Protein AF-K0KHN3-F1 (afdb_monomer)

Secondary structure (DSSP, 8-state):
----------------PPP-SS-TT-EEEEEETTEEEEEEHHHHHTT-S-HHHHHHTTS-TTSPEEE-S-HHHHHHHHHHHTT------SHHHHHHHHHHHHHTT-HHHHHHHHT-SEEEEE-SS-EEEEEHHHHSSTTTSS-HHHHHHHHHHHHHHHHHHHHT-SSPPP-PPPB-SS-HHHHHHHHHHHTT-----SSHHHHHHHHHHHHHHT-HHHHHHHSEEEEEE--STTTTT-EEEEEETTT--GGGEEEE----------S--------------EEEEE--TTTT-SS-BEEEEEEEEEEEEEEEEE--SSTT--EEEEEEE-HHHHHHHHHHHHHHHHHH--SEEEETTEEEEHHHHHHS-TTS-EEEEE--SS-S-TT-----------TT--S---------TT------EEEEEEEEEEEEEEETTTEEEEEEEE--GGGTSTTS--S-TTS--

Mean predicted aligned error: 14.56 Å

Foldseek 3Di:
DDDPPPPVPDPPPPDPDFDPLDPQADWAWEAEPPDIDIDGSSLCRNQPPWLVSVDCVVDDRVDYHYHPHDVVLCVQVSCVSVVHDRDDPAQQSLVRNLQVCLLGVRPVSNVCSLVPQFDFEAEPPDIDTQGPVLQPAPQSPPWPCCVPVNCVSVVQSCCCVVVVDNGRDDDDGDYDDDDPVLVVVVSCVSVVHDDDQPDPVSLVVNLVVCVNGRSRVSVLVSQWDDWAAFPDPVRGRFTETEGELVSDDLVQWDWDFPPDDDPPDDDDDDDDDDDPPVFRKTWTFGDRDRPPGPDGGWYKYKYAQVWWKWKFWFDDPDPQPKIKIKIATPPVSVVSVLVSVLVNCVVLVFQWEAELHDIDGNVRSVVDQDGGMWMDMDRPPVDPPRAPDPDTPDDGADPVRDDDDPDPDPDDPPGRPRPGDIDRMWMWTWIWIDDPSRYIYIYTDTDDVVRPPPPDDDPDPPPRD

Organism: Wickerhamomyces ciferrii (strain ATCC 14091 / BCRC 22168 / CBS 111 / JCM 3599 / NBRC 0793 / NRRL Y-1031 F-60-10) (NCBI:txid1206466)

Sequence (465 aa):
MSFLSFHDESAKHFDPTIPNVLPHGKMYKLQVGDKLFILSGASLSSDAPSYFTNYFLNNDEDKPLFLDRSPDVFNYIYQHLQGYHVEIPNCDVFTKLFSDSIYFNLPRLKELLQKDDYYHVEMINEHVKVPKKLLLTEGNYPNFFSVTFEALYRDLSELMISKNLIRPPPQAAPRLNRDGGLLKDLIKLLQGIDIPFQCQDHKRLLIKEAKYYRFNTIVEKLGYEHIFQSLDEKDKGKEYIVVDLNDINPRNFVKKVEENLRIDEDEDDEEKSHKRQKTESNIYEYQRKYGIDPYSRAIIIKIDELNGVEFFTNKPESDDGYTIYGATFQNQVRIKLLKFLKTLFQHSKLSKININGREFDFDQVFSFTIMNKIIFSKIDNGDDDFFKSKEVDLRLYDENNQVQPIKFTEGNNKDIKSIDYLLKTSYWKLIIKEENHDTLDIDFELVKAKAVESNNAEVYNAFLR

InterPro domains:
  IPR011333 SKP1/BTB/POZ domain superfamily [G3DSA:3.30.710.10] (25-121)
  IPR011333 SKP1/BTB/POZ domain superfamily [SSF54695] (29-121)

Radius of gyration: 33.73 Å; Cα contacts (8 Å, |Δi|>4): 685; chains: 1; bounding box: 95×45×101 Å

Structure (mmCIF, N/CA/C/O backbone):
data_AF-K0KHN3-F1
#
_entry.id   AF-K0KHN3-F1
#
loop_
_atom_site.group_PDB
_atom_site.id
_atom_site.type_symbol
_atom_site.label_atom_id
_atom_site.label_alt_id
_atom_site.label_comp_id
_atom_site.label_asym_id
_atom_site.label_entity_id
_atom_site.label_seq_id
_atom_site.pdbx_PDB_ins_code
_atom_site.Cartn_x
_atom_site.Cartn_y
_atom_site.Cartn_z
_atom_site.occupancy
_atom_site.B_iso_or_equiv
_atom_site.auth_seq_id
_atom_site.auth_comp_id
_atom_site.auth_asym_id
_atom_site.auth_atom_id
_atom_site.pdbx_PDB_model_num
ATOM 1 N N . MET A 1 1 ? 17.319 13.885 3.785 1.00 36.22 1 MET A N 1
ATOM 2 C CA . MET A 1 1 ? 16.536 13.923 5.041 1.00 36.22 1 MET A CA 1
ATOM 3 C C . MET A 1 1 ? 16.876 12.660 5.805 1.00 36.22 1 MET A C 1
ATOM 5 O O . MET A 1 1 ? 17.042 11.642 5.145 1.00 36.22 1 MET A O 1
ATOM 9 N N . SER A 1 2 ? 17.077 12.740 7.123 1.00 26.45 2 SER A N 1
ATOM 10 C CA . SER A 1 2 ? 17.510 11.583 7.919 1.00 26.45 2 SER A CA 1
ATOM 11 C C . SER A 1 2 ? 16.554 10.410 7.736 1.00 26.45 2 SER A C 1
ATOM 13 O O . SER A 1 2 ? 15.339 10.611 7.751 1.00 26.45 2 SER A O 1
ATOM 15 N N . PHE A 1 3 ? 17.099 9.196 7.635 1.00 32.72 3 PHE A N 1
ATOM 16 C CA . PHE A 1 3 ? 16.321 8.009 7.964 1.00 32.72 3 PHE A CA 1
ATOM 17 C C . PHE A 1 3 ? 15.753 8.220 9.369 1.00 32.72 3 PHE A C 1
ATOM 19 O O . PHE A 1 3 ? 16.493 8.561 10.297 1.00 32.72 3 PHE A O 1
ATOM 26 N N . LEU A 1 4 ? 14.438 8.059 9.512 1.00 34.62 4 LEU A N 1
ATOM 27 C CA . LEU A 1 4 ? 13.840 7.874 10.822 1.00 34.62 4 LEU A CA 1
ATOM 28 C C . LEU A 1 4 ? 14.353 6.530 11.321 1.00 34.62 4 LEU A C 1
ATOM 30 O O . LEU A 1 4 ? 13.892 5.479 10.877 1.00 34.62 4 LEU A O 1
ATOM 34 N N . SER A 1 5 ? 15.335 6.565 12.222 1.00 30.50 5 SER A N 1
ATOM 35 C CA . SER A 1 5 ? 15.578 5.417 13.075 1.00 30.50 5 SER A CA 1
ATOM 36 C C . SER A 1 5 ? 14.272 5.160 13.815 1.00 30.50 5 SER A C 1
ATOM 38 O O . SER A 1 5 ? 13.885 5.971 14.660 1.00 30.50 5 SER A O 1
ATOM 40 N N . PHE A 1 6 ? 13.610 4.047 13.513 1.00 37.16 6 PHE A N 1
ATOM 41 C CA . PHE A 1 6 ? 12.658 3.451 14.438 1.00 37.16 6 PHE A CA 1
ATOM 42 C C . PHE A 1 6 ? 13.464 2.933 15.633 1.00 37.16 6 PHE A C 1
ATOM 44 O O . PHE A 1 6 ? 13.744 1.744 15.757 1.00 37.16 6 PHE A O 1
ATOM 51 N N . HIS A 1 7 ? 13.892 3.867 16.486 1.00 32.22 7 HIS A N 1
ATOM 52 C CA . HIS A 1 7 ? 14.120 3.555 17.882 1.00 32.22 7 HIS A CA 1
ATOM 53 C C . HIS A 1 7 ? 12.790 3.028 18.421 1.00 32.22 7 HIS A C 1
ATOM 55 O O . HIS A 1 7 ? 11.733 3.607 18.163 1.00 32.22 7 HIS A O 1
ATOM 61 N N . ASP A 1 8 ? 12.860 1.904 19.125 1.00 40.31 8 ASP A N 1
ATOM 62 C CA . ASP A 1 8 ? 11.742 1.294 19.834 1.00 40.31 8 ASP A CA 1
ATOM 63 C C . ASP A 1 8 ? 11.369 2.187 21.031 1.00 40.31 8 ASP A C 1
ATOM 65 O O . ASP A 1 8 ? 11.723 1.922 22.181 1.00 40.31 8 ASP A O 1
ATOM 69 N N . GLU A 1 9 ? 10.722 3.323 20.747 1.00 35.66 9 GLU A N 1
ATOM 70 C CA . GLU A 1 9 ? 10.207 4.251 21.754 1.00 35.66 9 GLU A CA 1
ATOM 71 C C . GLU A 1 9 ? 8.963 3.656 22.416 1.00 35.66 9 GLU A C 1
ATOM 73 O O . GLU A 1 9 ? 7.820 4.063 22.203 1.00 35.66 9 GLU A O 1
ATOM 78 N N . SER A 1 10 ? 9.224 2.682 23.282 1.00 39.25 10 SER A N 1
ATOM 79 C CA . SER A 1 10 ? 8.260 1.974 24.110 1.00 39.25 10 SER A CA 1
ATOM 80 C C . SER A 1 10 ? 7.167 1.237 23.328 1.00 39.25 10 SER A C 1
ATOM 82 O O . SER A 1 10 ? 6.032 1.701 23.166 1.00 39.25 10 SER A O 1
ATOM 84 N N . ALA A 1 11 ? 7.421 -0.046 23.082 1.00 42.97 11 ALA A N 1
ATOM 85 C CA . ALA A 1 11 ? 6.424 -1.048 23.436 1.00 42.97 11 ALA A CA 1
ATOM 86 C C . ALA A 1 11 ? 5.983 -0.824 24.901 1.00 42.97 11 ALA A C 1
ATOM 88 O O . ALA A 1 11 ? 6.565 -1.376 25.836 1.00 42.97 11 ALA A O 1
ATOM 89 N N . LYS A 1 12 ? 4.969 0.031 25.118 1.00 48.91 12 LYS A N 1
ATOM 90 C CA . LYS A 1 12 ? 4.278 0.151 26.407 1.00 48.91 12 LYS A CA 1
ATOM 91 C C . LYS A 1 12 ? 3.847 -1.256 26.799 1.00 48.91 12 LYS A C 1
ATOM 93 O O . LYS A 1 12 ? 2.961 -1.818 26.153 1.00 48.91 12 LYS A O 1
ATOM 98 N N . HIS A 1 13 ? 4.485 -1.826 27.821 1.00 56.09 13 HIS A N 1
ATOM 99 C CA . HIS A 1 13 ? 4.066 -3.114 28.350 1.00 56.09 13 HIS A CA 1
ATOM 100 C C . HIS A 1 13 ? 2.572 -3.037 28.662 1.00 56.09 13 HIS A C 1
ATOM 102 O O . HIS A 1 13 ? 2.120 -2.091 29.309 1.00 56.09 13 HIS A O 1
ATOM 108 N N . PHE A 1 14 ? 1.813 -4.009 28.154 1.00 65.12 14 PHE A N 1
ATOM 109 C CA . PHE A 1 14 ? 0.394 -4.131 28.453 1.00 65.12 14 PHE A CA 1
ATOM 110 C C . PHE A 1 14 ? 0.238 -4.215 29.969 1.00 65.12 14 PHE A C 1
ATOM 112 O O . PHE A 1 14 ? 0.671 -5.194 30.575 1.00 65.12 14 PHE A O 1
ATOM 119 N N . ASP A 1 15 ? -0.353 -3.185 30.569 1.00 71.56 15 ASP A N 1
ATOM 120 C CA . ASP A 1 15 ? -0.718 -3.207 31.976 1.00 71.56 15 ASP A CA 1
ATOM 121 C C . ASP A 1 15 ? -1.997 -4.054 32.118 1.00 71.56 15 ASP A C 1
ATOM 123 O O . ASP A 1 15 ? -3.042 -3.694 31.552 1.00 71.56 15 ASP A O 1
ATOM 127 N N . PRO A 1 16 ? -1.936 -5.213 32.802 1.00 76.00 16 PRO A N 1
ATOM 128 C CA . PRO A 1 16 ? -3.100 -6.059 33.011 1.00 76.00 16 PRO A CA 1
ATOM 129 C C . PRO A 1 16 ? -3.999 -5.542 34.141 1.00 76.00 16 PRO A C 1
ATOM 131 O O . PRO A 1 16 ? -5.068 -6.113 34.362 1.00 76.00 16 PRO A O 1
ATOM 134 N N . THR A 1 17 ? -3.587 -4.514 34.891 1.00 85.81 17 THR A N 1
ATOM 135 C CA . THR A 1 17 ? -4.383 -4.002 36.006 1.00 85.81 17 THR A CA 1
ATOM 136 C C . THR A 1 17 ? -5.632 -3.287 35.494 1.00 85.81 17 THR A C 1
ATOM 138 O O . THR A 1 17 ? -5.602 -2.482 34.564 1.00 85.81 17 THR A O 1
ATOM 141 N N . ILE A 1 18 ? -6.776 -3.619 36.096 1.00 89.25 18 ILE A N 1
ATOM 142 C CA . ILE A 1 18 ? -8.055 -2.975 35.799 1.00 89.25 18 ILE A CA 1
ATOM 143 C C . ILE A 1 18 ? -8.214 -1.798 36.770 1.00 89.25 18 ILE A C 1
ATOM 145 O O . ILE A 1 18 ? -8.233 -2.032 37.984 1.00 89.25 18 ILE A O 1
ATOM 149 N N . PRO A 1 19 ? -8.371 -0.552 36.281 1.00 90.56 19 PRO A N 1
ATOM 150 C CA . PRO A 1 19 ? -8.675 0.600 37.122 1.00 90.56 19 PRO A CA 1
ATOM 151 C C . PRO A 1 19 ? -9.854 0.338 38.071 1.00 90.56 19 PRO A C 1
ATOM 153 O O . PRO A 1 19 ? -10.872 -0.232 37.680 1.00 90.56 19 PRO A O 1
ATOM 156 N N . ASN A 1 20 ? -9.753 0.768 39.328 1.00 91.38 20 ASN A N 1
ATOM 157 C CA . ASN A 1 20 ? -10.852 0.655 40.292 1.00 91.38 20 ASN A CA 1
ATOM 158 C C . ASN A 1 20 ? -11.759 1.895 40.215 1.00 91.38 20 ASN A C 1
ATOM 160 O O . ASN A 1 20 ? -11.767 2.721 41.125 1.00 91.38 20 ASN A O 1
ATOM 164 N N . VAL A 1 21 ? -12.444 2.062 39.077 1.00 94.75 21 VAL A N 1
ATOM 165 C CA . VAL A 1 21 ? -13.306 3.228 38.793 1.00 94.75 21 VAL A CA 1
ATOM 166 C C . VAL A 1 21 ? -14.761 2.942 39.160 1.00 94.75 21 VAL A C 1
ATOM 168 O O . VAL A 1 21 ? -15.388 3.751 39.834 1.00 94.75 21 VAL A O 1
ATOM 171 N N . LEU A 1 22 ? -15.282 1.779 38.762 1.00 95.75 22 LEU A N 1
ATOM 172 C CA . LEU A 1 22 ? -16.566 1.245 39.223 1.00 95.75 22 LEU A CA 1
ATOM 173 C C . LEU A 1 22 ? -16.332 -0.019 40.069 1.00 95.75 22 LEU A C 1
ATOM 175 O O . LEU A 1 22 ? -15.457 -0.813 39.710 1.00 95.75 22 LEU A O 1
ATOM 179 N N . PRO A 1 23 ? -17.120 -0.266 41.137 1.00 95.81 23 PRO A N 1
ATOM 180 C CA . PRO A 1 23 ? -17.059 -1.489 41.939 1.00 95.81 23 PRO A CA 1
ATOM 181 C C . PRO A 1 23 ? -16.999 -2.769 41.092 1.00 95.81 23 PRO A C 1
ATOM 183 O O . PRO A 1 23 ? -17.981 -3.169 40.466 1.00 95.81 23 PRO A O 1
ATOM 186 N N . HIS A 1 24 ? -15.838 -3.434 41.089 1.00 95.44 24 HIS A N 1
ATOM 187 C CA . HIS A 1 24 ? -15.504 -4.484 40.115 1.00 95.44 24 HIS A CA 1
ATOM 188 C C . HIS A 1 24 ? -16.539 -5.611 39.996 1.00 95.44 24 HIS A C 1
ATOM 190 O O . HIS A 1 24 ? -16.822 -6.056 38.885 1.00 95.44 24 HIS A O 1
ATOM 196 N N . GLY A 1 25 ? -17.121 -6.043 41.119 1.00 94.00 25 GLY A N 1
ATOM 197 C CA . GLY A 1 25 ? -18.124 -7.112 41.173 1.00 94.00 25 GLY A CA 1
ATOM 198 C C . GLY A 1 25 ? -19.582 -6.679 40.963 1.00 94.00 25 GLY A C 1
ATOM 199 O O . GLY A 1 25 ? -20.452 -7.548 40.918 1.00 94.00 25 GLY A O 1
ATOM 200 N N . LYS A 1 26 ? -19.887 -5.377 40.853 1.00 95.69 26 LYS A N 1
ATOM 201 C CA . LYS A 1 26 ? -21.257 -4.911 40.574 1.00 95.69 26 LYS A CA 1
ATOM 202 C C . LYS A 1 26 ? -21.581 -5.099 39.090 1.00 95.69 26 LYS A C 1
ATOM 204 O O . LYS A 1 26 ? -20.720 -4.891 38.241 1.00 95.69 26 LYS A O 1
ATOM 209 N N . MET A 1 27 ? -22.819 -5.485 38.783 1.00 97.25 27 MET A N 1
ATOM 210 C CA . MET A 1 27 ? -23.304 -5.647 37.410 1.00 97.25 27 MET A CA 1
ATOM 211 C C . MET A 1 27 ? -24.126 -4.429 36.980 1.00 97.25 27 MET A C 1
ATOM 213 O O . MET A 1 27 ? -25.056 -4.026 37.677 1.00 97.25 27 MET A O 1
ATOM 217 N N . TYR A 1 28 ? -23.808 -3.895 35.806 1.00 98.00 28 TYR A N 1
ATOM 218 C CA . TYR A 1 28 ? -24.391 -2.700 35.203 1.00 98.00 28 TYR A CA 1
ATOM 219 C C . TYR A 1 28 ? -25.144 -3.066 33.921 1.00 98.00 28 TYR A C 1
ATOM 221 O O . TYR A 1 28 ? -24.749 -3.983 33.198 1.00 98.00 28 TYR A O 1
ATOM 229 N N . LYS A 1 29 ? -26.235 -2.351 33.633 1.00 98.19 29 LYS A N 1
ATOM 230 C CA . LYS A 1 29 ? -27.153 -2.638 32.518 1.00 98.19 29 LYS A CA 1
ATOM 231 C C . LYS A 1 29 ? -27.028 -1.579 31.424 1.00 98.19 29 LYS A C 1
ATOM 233 O O . LYS A 1 29 ? -27.154 -0.389 31.707 1.00 98.19 29 LYS A O 1
ATOM 238 N N . LEU A 1 30 ? -26.842 -2.006 30.179 1.00 98.31 30 LEU A N 1
ATOM 239 C CA . LEU A 1 30 ? -26.745 -1.136 29.007 1.00 98.31 30 LEU A CA 1
ATOM 240 C C . LEU A 1 30 ? -27.750 -1.609 27.949 1.00 98.31 30 LEU A C 1
ATOM 242 O O . LEU A 1 30 ? -27.575 -2.668 27.353 1.00 98.31 30 LEU A O 1
ATOM 246 N N . GLN A 1 31 ? -28.816 -0.844 27.728 1.00 98.19 31 GLN A N 1
ATOM 247 C CA . GLN A 1 31 ? -29.796 -1.097 26.674 1.00 98.19 31 GLN A CA 1
ATOM 248 C C . GLN A 1 31 ? -29.309 -0.427 25.385 1.00 98.19 31 GLN A C 1
ATOM 250 O O . GLN A 1 31 ? -29.365 0.796 25.270 1.00 98.19 31 GLN A O 1
ATOM 255 N N . VAL A 1 32 ? -28.831 -1.213 24.422 1.00 98.19 32 VAL A N 1
ATOM 256 C CA . VAL A 1 32 ? -28.280 -0.721 23.152 1.00 98.19 32 VAL A CA 1
ATOM 257 C C . VAL A 1 32 ? -29.222 -1.104 22.021 1.00 98.19 32 VAL A C 1
ATOM 259 O O . VAL A 1 32 ? -29.350 -2.281 21.684 1.00 98.19 32 VAL A O 1
ATOM 262 N N . GLY A 1 33 ? -29.916 -0.116 21.456 1.00 96.50 33 GLY A N 1
ATOM 263 C CA . GLY A 1 33 ? -31.021 -0.369 20.535 1.00 96.50 33 GLY A CA 1
ATOM 264 C C . GLY A 1 33 ? -32.065 -1.294 21.175 1.00 96.50 33 GLY A C 1
ATOM 265 O O . GLY A 1 33 ? -32.615 -0.992 22.236 1.00 96.50 33 GLY A O 1
ATOM 266 N N . ASP A 1 34 ? -32.308 -2.444 20.551 1.00 96.31 34 ASP A N 1
ATOM 267 C CA . ASP A 1 34 ? -33.232 -3.484 21.011 1.00 96.31 34 ASP A CA 1
ATOM 268 C C . ASP A 1 34 ? -32.616 -4.502 21.995 1.00 96.31 34 ASP A C 1
ATOM 270 O O . ASP A 1 34 ? -33.368 -5.223 22.654 1.00 96.31 34 ASP A O 1
ATOM 274 N N . LYS A 1 35 ? -31.285 -4.549 22.180 1.00 98.44 35 LYS A N 1
ATOM 275 C CA . LYS A 1 35 ? -30.615 -5.574 23.012 1.00 98.44 35 LYS A CA 1
ATOM 276 C C . LYS A 1 35 ? -30.115 -5.029 24.354 1.00 98.44 35 LYS A C 1
ATOM 278 O O . LYS A 1 35 ? -29.485 -3.975 24.426 1.00 98.44 35 LYS A O 1
ATOM 283 N N . LEU A 1 36 ? -30.341 -5.798 25.421 1.00 98.19 36 LEU A N 1
ATOM 284 C CA . LEU A 1 36 ? -29.812 -5.523 26.757 1.00 98.19 36 LEU A CA 1
ATOM 285 C C . LEU A 1 36 ? -28.471 -6.240 26.964 1.00 98.19 36 LEU A C 1
ATOM 287 O O . LEU A 1 36 ? -28.410 -7.468 26.947 1.00 98.19 36 LEU A O 1
ATOM 291 N N . PHE A 1 37 ? -27.420 -5.472 27.229 1.00 98.44 37 PHE A N 1
ATOM 292 C CA . PHE A 1 37 ? -26.102 -5.958 27.627 1.00 98.44 37 PHE A CA 1
ATOM 293 C C . PHE A 1 37 ? -25.915 -5.778 29.137 1.00 98.44 37 PHE A C 1
ATOM 295 O O . PHE A 1 37 ? -26.377 -4.792 29.719 1.00 98.44 37 PHE A O 1
ATOM 302 N N . ILE A 1 38 ? -25.229 -6.723 29.783 1.00 97.94 38 ILE A N 1
ATOM 303 C CA . ILE A 1 38 ? -24.927 -6.664 31.218 1.00 97.94 38 ILE A CA 1
ATOM 304 C C . ILE A 1 38 ? -23.424 -6.886 31.407 1.00 97.94 38 ILE A C 1
ATOM 306 O O . ILE A 1 38 ? -22.900 -7.925 31.017 1.00 97.94 38 ILE A O 1
ATOM 310 N N . LEU A 1 39 ? -22.732 -5.907 31.989 1.00 97.50 39 LEU A N 1
ATOM 311 C CA . LEU A 1 39 ? -21.279 -5.918 32.201 1.00 97.50 39 LEU A CA 1
ATOM 312 C C . LEU A 1 39 ? -20.945 -5.718 33.678 1.00 97.50 39 LEU A C 1
ATOM 314 O O . LEU A 1 39 ? -21.692 -5.065 34.403 1.00 97.50 39 LEU A O 1
ATOM 318 N N . SER A 1 40 ? -19.818 -6.264 34.127 1.00 97.62 40 SER A N 1
ATOM 319 C CA . SER A 1 40 ? -19.307 -5.987 35.470 1.00 97.62 40 SER A CA 1
ATOM 320 C C . SER A 1 40 ? -18.645 -4.606 35.536 1.00 97.62 40 SER A C 1
ATOM 322 O O . SER A 1 40 ? -18.189 -4.069 34.519 1.00 97.62 40 SER A O 1
ATOM 324 N N . GLY A 1 41 ? -18.527 -4.042 36.738 1.00 97.38 41 GLY A N 1
ATOM 325 C CA . GLY A 1 41 ? -17.756 -2.822 36.975 1.00 97.38 41 GLY A CA 1
ATOM 326 C C . GLY A 1 41 ? -16.290 -2.978 36.567 1.00 97.38 41 GLY A C 1
ATOM 327 O O . GLY A 1 41 ? -15.694 -2.019 36.085 1.00 97.38 41 GLY A O 1
ATOM 328 N N . ALA A 1 42 ? -15.729 -4.191 36.661 1.00 97.12 42 ALA A N 1
ATOM 329 C CA . ALA A 1 42 ? -14.391 -4.499 36.159 1.00 97.12 42 ALA A CA 1
ATOM 330 C C . ALA A 1 42 ? -14.317 -4.373 34.631 1.00 97.12 42 ALA A C 1
ATOM 332 O O . ALA A 1 42 ? -13.426 -3.701 34.116 1.00 97.12 42 ALA A O 1
ATOM 333 N N . SER A 1 43 ? -15.282 -4.943 33.902 1.00 97.31 43 SER A N 1
ATOM 334 C CA . SER A 1 43 ? -15.330 -4.829 32.443 1.00 97.31 43 SER A CA 1
ATOM 335 C C . SER A 1 43 ? -15.498 -3.381 31.983 1.00 97.31 43 SER A C 1
ATOM 337 O O . SER A 1 43 ? -14.744 -2.921 31.128 1.00 97.31 43 SER A O 1
ATOM 339 N N . LEU A 1 44 ? -16.413 -2.620 32.594 1.00 97.12 44 LEU A N 1
ATOM 340 C CA . LEU A 1 44 ? -16.597 -1.198 32.274 1.00 97.12 44 LEU A CA 1
ATOM 341 C C . LEU A 1 44 ? -15.381 -0.335 32.647 1.00 97.12 44 LEU A C 1
ATOM 343 O O . LEU A 1 44 ? -15.089 0.634 31.947 1.00 97.12 44 LEU A O 1
ATOM 347 N N . SER A 1 45 ? -14.664 -0.690 33.718 1.00 97.00 45 SER A N 1
ATOM 348 C CA . SER A 1 45 ? -13.446 0.018 34.131 1.00 97.00 45 SER A CA 1
ATOM 349 C C . SER A 1 45 ? -12.201 -0.372 33.327 1.00 97.00 45 SER A C 1
ATOM 351 O O . SER A 1 45 ? -11.203 0.341 33.390 1.00 97.00 45 SER A O 1
ATOM 353 N N . SER A 1 46 ? -12.234 -1.477 32.570 1.00 95.56 46 SER A N 1
ATOM 354 C CA . SER A 1 46 ? -11.072 -1.982 31.820 1.00 95.56 46 SER A CA 1
ATOM 355 C C . SER A 1 46 ? -10.551 -1.005 30.762 1.00 95.56 46 SER A C 1
ATOM 357 O O . SER A 1 46 ? -9.345 -0.959 30.518 1.00 95.56 46 SER A O 1
ATOM 359 N N . ASP A 1 47 ? -11.436 -0.191 30.184 1.00 95.94 47 ASP A N 1
ATOM 360 C CA . ASP A 1 47 ? -11.120 0.861 29.213 1.00 95.94 47 ASP A CA 1
ATOM 361 C C . ASP A 1 47 ? -11.580 2.243 29.716 1.00 95.94 47 ASP A C 1
ATOM 363 O O . ASP A 1 47 ? -12.216 3.024 29.009 1.00 95.94 47 ASP A O 1
ATOM 367 N N . ALA A 1 48 ? -11.328 2.511 31.001 1.00 94.50 48 ALA A N 1
ATOM 368 C CA . ALA A 1 48 ? -11.627 3.783 31.649 1.00 94.50 48 ALA A CA 1
ATOM 369 C C . ALA A 1 48 ? -10.499 4.824 31.456 1.00 94.50 48 ALA A C 1
ATOM 371 O O . ALA A 1 48 ? -9.330 4.447 31.349 1.00 94.50 48 ALA A O 1
ATOM 372 N N . PRO A 1 49 ? -10.809 6.136 31.504 1.00 95.00 49 PRO A N 1
ATOM 373 C CA . PRO A 1 49 ? -12.142 6.722 31.664 1.00 95.00 49 PRO A CA 1
ATOM 374 C C . PRO A 1 49 ? -12.964 6.641 30.372 1.00 95.00 49 PRO A C 1
ATOM 376 O O . PRO A 1 49 ? -12.490 7.040 29.313 1.00 95.00 49 PRO A O 1
ATOM 379 N N . SER A 1 50 ? -14.216 6.194 30.472 1.00 96.19 50 SER A N 1
ATOM 380 C CA . SER A 1 50 ? -15.141 6.060 29.342 1.00 96.19 50 SER A CA 1
ATOM 381 C C . SER A 1 50 ? -16.472 6.761 29.593 1.00 96.19 50 SER A C 1
ATOM 383 O O . SER A 1 50 ? -16.801 7.152 30.717 1.00 96.19 50 SER A O 1
ATOM 385 N N . TYR A 1 51 ? -17.282 6.887 28.541 1.00 95.62 51 TYR A N 1
ATOM 386 C CA . TYR A 1 51 ? -18.671 7.334 28.639 1.00 95.62 51 TYR A CA 1
ATOM 387 C C . TYR A 1 51 ? -19.457 6.505 29.669 1.00 95.62 51 TYR A C 1
ATOM 389 O O . TYR A 1 51 ? -20.227 7.063 30.447 1.00 95.62 51 TYR A O 1
ATOM 397 N N . PHE A 1 52 ? -19.219 5.189 29.734 1.00 97.06 52 PHE A N 1
ATOM 398 C CA . PHE A 1 52 ? -19.908 4.295 30.668 1.00 97.06 52 PHE A CA 1
ATOM 399 C C . PHE A 1 52 ? -19.510 4.559 32.121 1.00 97.06 52 PHE A C 1
ATOM 401 O O . PHE A 1 52 ? -20.389 4.706 32.969 1.00 97.06 52 PHE A O 1
ATOM 408 N N . THR A 1 53 ? -18.208 4.669 32.419 1.00 96.50 53 THR A N 1
ATOM 409 C CA . THR A 1 53 ? -17.763 4.973 33.789 1.00 96.50 53 THR A CA 1
ATOM 410 C C . THR A 1 53 ? -18.235 6.352 34.225 1.00 96.50 53 THR A C 1
ATOM 412 O O . THR A 1 53 ? -18.737 6.504 35.334 1.00 96.50 53 THR A O 1
ATOM 415 N N . ASN A 1 54 ? -18.160 7.344 33.334 1.00 95.69 54 ASN A N 1
ATOM 416 C CA . ASN A 1 54 ? -18.621 8.699 33.621 1.00 95.69 54 ASN A CA 1
ATOM 417 C C . ASN A 1 54 ? -20.141 8.760 33.827 1.00 95.69 54 ASN A C 1
ATOM 419 O O . ASN A 1 54 ? -20.604 9.535 34.661 1.00 95.69 54 ASN A O 1
ATOM 423 N N . TYR A 1 55 ? -20.922 7.945 33.112 1.00 96.56 55 TYR A N 1
ATOM 424 C CA . TYR A 1 55 ? -22.363 7.851 33.331 1.00 96.56 55 TYR A CA 1
ATOM 425 C C . TYR A 1 55 ? -22.678 7.256 34.707 1.00 96.56 55 TYR A C 1
ATOM 427 O O . TYR A 1 55 ? -23.345 7.912 35.508 1.00 96.56 55 TYR A O 1
ATOM 435 N N . PHE A 1 56 ? -22.175 6.055 35.010 1.00 96.69 56 PHE A N 1
ATOM 436 C CA . PHE A 1 56 ? -22.541 5.342 36.238 1.00 96.69 56 PHE A CA 1
ATOM 437 C C . PHE A 1 56 ? -21.986 5.984 37.518 1.00 96.69 56 PHE A C 1
ATOM 439 O O . PHE A 1 56 ? -22.664 5.947 38.536 1.00 96.69 56 PHE A O 1
ATOM 446 N N . LEU A 1 57 ? -20.846 6.683 37.464 1.00 94.94 57 LEU A N 1
ATOM 447 C CA . LEU A 1 57 ? -20.351 7.487 38.595 1.00 94.94 57 LEU A CA 1
ATOM 448 C C . LEU A 1 57 ? -21.272 8.659 38.985 1.00 94.94 57 LEU A C 1
ATOM 450 O O . LEU A 1 57 ? -21.182 9.153 40.106 1.00 94.94 57 LEU A O 1
ATOM 454 N N . ASN A 1 58 ? -22.118 9.136 38.066 1.00 94.56 58 ASN A N 1
ATOM 455 C CA . ASN A 1 58 ? -22.934 10.344 38.242 1.00 94.56 58 ASN A CA 1
ATOM 456 C C . ASN A 1 58 ? -24.451 10.075 38.229 1.00 94.56 58 ASN A C 1
ATOM 458 O O . ASN A 1 58 ? -25.238 11.018 38.311 1.00 94.56 58 ASN A O 1
ATOM 462 N N . ASN A 1 59 ? -24.879 8.817 38.087 1.00 93.06 59 ASN A N 1
ATOM 463 C CA . ASN A 1 59 ? -26.284 8.437 37.928 1.00 93.06 59 ASN A CA 1
ATOM 464 C C . ASN A 1 59 ? -26.642 7.236 38.812 1.00 93.06 59 ASN A C 1
ATOM 466 O O . ASN A 1 59 ? -25.787 6.582 39.397 1.00 93.06 59 ASN A O 1
ATOM 470 N N . ASP A 1 60 ? -27.938 6.943 38.892 1.00 89.19 60 ASP A N 1
ATOM 471 C CA . ASP A 1 60 ? -28.464 5.749 39.551 1.00 89.19 60 ASP A CA 1
ATOM 472 C C . ASP A 1 60 ? -27.996 4.477 38.821 1.00 89.19 60 ASP A C 1
ATOM 474 O O . ASP A 1 60 ? -28.508 4.128 37.756 1.00 89.19 60 ASP A O 1
ATOM 478 N N . GLU A 1 61 ? -27.005 3.805 39.406 1.00 84.12 61 GLU A N 1
ATOM 479 C CA . GLU A 1 61 ? -26.342 2.617 38.862 1.00 84.12 61 GLU A CA 1
ATOM 480 C C . GLU A 1 61 ? -27.268 1.414 38.622 1.00 84.12 61 GLU A C 1
ATOM 482 O O . GLU A 1 61 ? -26.914 0.512 37.859 1.00 84.12 61 GLU A O 1
ATOM 487 N N . ASP A 1 62 ? -28.436 1.366 39.270 1.00 88.06 62 ASP A N 1
ATOM 488 C CA . ASP A 1 62 ? -29.355 0.229 39.163 1.00 88.06 62 ASP A CA 1
ATOM 489 C C . ASP A 1 62 ? -30.300 0.366 37.949 1.00 88.06 62 ASP A C 1
ATOM 491 O O . ASP A 1 62 ? -30.925 -0.620 37.512 1.00 88.06 62 ASP A O 1
ATOM 495 N N . LYS A 1 63 ? -30.368 1.573 37.363 1.00 93.06 63 LYS A N 1
ATOM 496 C CA . LYS A 1 63 ? -31.100 1.877 36.127 1.00 93.06 63 LYS A CA 1
ATOM 497 C C . LYS A 1 63 ? -30.263 1.554 34.879 1.00 93.06 63 LYS A C 1
ATOM 499 O O . LYS A 1 63 ? -29.059 1.799 34.854 1.00 93.06 63 LYS A O 1
ATOM 504 N N . PRO A 1 64 ? -30.887 1.027 33.808 1.00 95.25 64 PRO A N 1
ATOM 505 C CA . PRO A 1 64 ? -30.189 0.786 32.553 1.00 95.25 64 PRO A CA 1
ATOM 506 C C . PRO A 1 64 ? -29.811 2.095 31.849 1.00 95.25 64 PRO A C 1
ATOM 508 O O . PRO A 1 64 ? -30.640 2.993 31.692 1.00 95.25 64 PRO A O 1
ATOM 511 N N . LEU A 1 65 ? -28.575 2.160 31.356 1.00 96.75 65 LEU A N 1
ATOM 512 C CA . LEU A 1 65 ? -28.123 3.182 30.415 1.00 96.75 65 LEU A CA 1
ATOM 513 C C . LEU A 1 65 ? -28.690 2.873 29.020 1.00 96.75 65 LEU A C 1
ATOM 515 O O . LEU A 1 65 ? -28.390 1.822 28.460 1.00 96.75 65 LEU A O 1
ATOM 519 N N . PHE A 1 66 ? -29.490 3.779 28.455 1.00 96.75 66 PHE A N 1
ATOM 520 C CA . PHE A 1 66 ? -30.063 3.639 27.110 1.00 96.75 66 PHE A CA 1
ATOM 521 C C . PHE A 1 66 ? -29.169 4.278 26.041 1.00 96.75 66 PHE A C 1
ATOM 523 O O . PHE A 1 66 ? -28.762 5.431 26.180 1.00 96.75 66 PHE A O 1
ATOM 530 N N . LEU A 1 67 ? -28.895 3.541 24.962 1.00 95.88 67 LEU A N 1
ATOM 531 C CA . LEU A 1 67 ? -27.970 3.914 23.891 1.00 95.88 67 LEU A CA 1
ATOM 532 C C . LEU A 1 67 ? -28.602 3.676 22.510 1.00 95.88 67 LEU A C 1
ATOM 534 O O . LEU A 1 67 ? -28.842 2.540 22.103 1.00 95.88 67 LEU A O 1
ATOM 538 N N . ASP A 1 68 ? -28.812 4.758 21.759 1.00 94.38 68 ASP A N 1
ATOM 539 C CA . ASP A 1 68 ? -29.298 4.757 20.367 1.00 94.38 68 ASP A CA 1
ATOM 540 C C . ASP A 1 68 ? -28.157 4.418 19.380 1.00 94.38 68 ASP A C 1
ATOM 542 O O . ASP A 1 68 ? -27.721 5.249 18.578 1.00 94.38 68 ASP A O 1
ATOM 546 N N . ARG A 1 69 ? -27.592 3.207 19.503 1.00 94.19 69 ARG A N 1
ATOM 547 C CA . ARG A 1 69 ? -26.509 2.663 18.655 1.00 94.19 69 ARG A CA 1
ATOM 548 C C . ARG A 1 69 ? -26.846 1.243 18.180 1.00 94.19 69 ARG A C 1
ATOM 550 O O . ARG A 1 69 ? -27.760 0.604 18.691 1.00 94.19 69 ARG A O 1
ATOM 557 N N . SER A 1 70 ? -26.089 0.740 17.202 1.00 95.25 70 SER A N 1
ATOM 558 C CA . SER A 1 70 ? -26.247 -0.633 16.705 1.00 95.25 70 SER A CA 1
ATOM 559 C C . SER A 1 70 ? -25.760 -1.646 17.751 1.00 95.25 70 SER A C 1
ATOM 561 O O . SER A 1 70 ? -24.582 -1.602 18.116 1.00 95.25 70 SER A O 1
ATOM 563 N N . PRO A 1 71 ? -26.602 -2.596 18.196 1.00 98.00 71 PRO A N 1
ATOM 564 C CA . PRO A 1 71 ? -26.176 -3.627 19.140 1.00 98.00 71 PRO A CA 1
ATOM 565 C C . PRO A 1 71 ? -25.164 -4.604 18.529 1.00 98.00 71 PRO A C 1
ATOM 567 O O . PRO A 1 71 ? -24.351 -5.174 19.248 1.00 98.00 71 PRO A O 1
ATOM 570 N N . ASP A 1 72 ? -25.185 -4.791 17.207 1.00 97.12 72 ASP A N 1
ATOM 571 C CA . ASP A 1 72 ? -24.289 -5.726 16.520 1.00 97.12 72 ASP A CA 1
ATOM 572 C C . ASP A 1 72 ? -22.861 -5.168 16.435 1.00 97.12 72 ASP A C 1
ATOM 574 O O . ASP A 1 72 ? -21.898 -5.907 16.618 1.00 97.12 72 ASP A O 1
ATOM 578 N N . VAL A 1 73 ? -22.714 -3.848 16.255 1.00 96.75 73 VAL A N 1
ATOM 579 C CA . VAL A 1 73 ? -21.416 -3.161 16.413 1.00 96.75 73 VAL A CA 1
ATOM 580 C C . VAL A 1 73 ? -21.001 -3.148 17.887 1.00 96.75 73 VAL A C 1
ATOM 582 O O . VAL A 1 73 ? -19.846 -3.424 18.211 1.00 96.75 73 VAL A O 1
ATOM 585 N N . PHE A 1 74 ? -21.947 -2.892 18.795 1.00 98.00 74 PHE A N 1
ATOM 586 C CA . PHE A 1 74 ? -21.681 -2.878 20.233 1.00 98.00 74 PHE A CA 1
ATOM 587 C C . PHE A 1 74 ? -21.218 -4.236 20.776 1.00 98.00 74 PHE A C 1
ATOM 589 O O . PHE A 1 74 ? -20.447 -4.269 21.729 1.00 98.00 74 PHE A O 1
ATOM 596 N N . ASN A 1 75 ? -21.597 -5.358 20.158 1.00 98.00 75 ASN A N 1
ATOM 597 C CA . ASN A 1 75 ? -21.112 -6.680 20.555 1.00 98.00 75 ASN A CA 1
ATOM 598 C C . ASN A 1 75 ? -19.571 -6.791 20.520 1.00 98.00 75 ASN A C 1
ATOM 600 O O . ASN A 1 75 ? -18.986 -7.433 21.390 1.00 98.00 75 ASN A O 1
ATOM 604 N N . TYR A 1 76 ? -18.898 -6.118 19.581 1.00 98.25 76 TYR A N 1
ATOM 605 C CA . TYR A 1 76 ? -17.429 -6.064 19.545 1.00 98.25 76 TYR A CA 1
ATOM 606 C C . TYR A 1 76 ? -16.847 -5.225 20.696 1.00 98.25 76 TYR A C 1
ATOM 608 O O . TYR A 1 76 ? -15.826 -5.584 21.276 1.00 98.25 76 TYR A O 1
ATOM 616 N N . ILE A 1 77 ? -17.528 -4.142 21.086 1.00 98.25 77 ILE A N 1
ATOM 617 C CA . ILE A 1 77 ? -17.168 -3.322 22.256 1.00 98.25 77 ILE A CA 1
ATOM 618 C C . ILE A 1 77 ? -17.363 -4.121 23.546 1.00 98.25 77 ILE A C 1
ATOM 620 O O . ILE A 1 77 ? -16.501 -4.116 24.417 1.00 98.25 77 ILE A O 1
ATOM 624 N N . TYR A 1 78 ? -18.474 -4.848 23.651 1.00 98.06 78 TYR A N 1
ATOM 625 C CA . TYR A 1 78 ? -18.772 -5.747 24.759 1.00 98.06 78 TYR A CA 1
ATOM 626 C C . TYR A 1 78 ? -17.682 -6.819 24.919 1.00 98.06 78 TYR A C 1
ATOM 628 O O . TYR A 1 78 ? -17.164 -6.996 26.019 1.00 98.06 78 TYR A O 1
ATOM 636 N N . GLN A 1 79 ? -17.262 -7.459 23.822 1.00 97.62 79 GLN A N 1
ATOM 637 C CA . GLN A 1 79 ? -16.152 -8.419 23.813 1.00 97.62 79 GLN A CA 1
ATOM 638 C C . GLN A 1 79 ? -14.821 -7.787 24.253 1.00 97.62 79 GLN A C 1
ATOM 640 O O . GLN A 1 79 ? -14.145 -8.343 25.118 1.00 97.62 79 GLN A O 1
ATOM 645 N N . HIS A 1 80 ? -14.476 -6.603 23.734 1.00 97.06 80 HIS A N 1
ATOM 646 C CA . HIS A 1 80 ? -13.280 -5.854 24.147 1.00 97.06 80 HIS A CA 1
ATOM 647 C C . HIS A 1 80 ? -13.280 -5.525 25.647 1.00 97.06 80 HIS A C 1
ATOM 649 O O . HIS A 1 80 ? -12.295 -5.784 26.334 1.00 97.06 80 HIS A O 1
ATOM 655 N N . LEU A 1 81 ? -14.399 -5.027 26.184 1.00 97.31 81 LEU A N 1
ATOM 656 C CA . LEU A 1 81 ? -14.558 -4.715 27.614 1.00 97.31 81 LEU A CA 1
ATOM 657 C C . LEU A 1 81 ? -14.527 -5.968 28.509 1.00 97.31 81 LEU A C 1
ATOM 659 O O . LEU A 1 81 ? -14.268 -5.876 29.708 1.00 97.31 81 LEU A O 1
ATOM 663 N N . GLN A 1 82 ? -14.777 -7.153 27.952 1.00 95.62 82 GLN A N 1
ATOM 664 C CA . GLN A 1 82 ? -14.566 -8.437 28.627 1.00 95.62 82 GLN A CA 1
ATOM 665 C C . GLN A 1 82 ? -13.121 -8.960 28.511 1.00 95.62 82 GLN A C 1
ATOM 667 O O . GLN A 1 82 ? -12.792 -9.963 29.142 1.00 95.62 82 GLN A O 1
ATOM 672 N N . GLY A 1 83 ? -12.254 -8.294 27.741 1.00 93.38 83 GLY A N 1
ATOM 673 C CA . GLY A 1 83 ? -10.868 -8.700 27.499 1.00 93.38 83 GLY A CA 1
ATOM 674 C C . GLY A 1 83 ? -10.686 -9.713 26.362 1.00 93.38 83 GLY A C 1
ATOM 675 O O . GLY A 1 83 ? -9.601 -10.279 26.229 1.00 93.38 83 GLY A O 1
ATOM 676 N N . TYR A 1 84 ? -11.711 -9.959 25.539 1.00 94.69 84 TYR A N 1
ATOM 677 C CA . TYR A 1 84 ? -11.580 -10.802 24.350 1.00 94.69 84 TYR A CA 1
ATOM 678 C C . TYR A 1 84 ? -10.907 -10.051 23.195 1.00 94.69 84 TYR A C 1
ATOM 680 O O . TYR A 1 84 ? -11.087 -8.846 23.017 1.00 94.69 84 TYR A O 1
ATOM 688 N N . HIS A 1 85 ? -10.170 -10.790 22.363 1.00 89.44 85 HIS A N 1
ATOM 689 C CA . HIS A 1 85 ? -9.676 -10.273 21.090 1.00 89.44 85 HIS A CA 1
ATOM 690 C C . HIS A 1 85 ? -10.847 -10.011 20.131 1.00 89.44 85 HIS A C 1
ATOM 692 O O . HIS A 1 85 ? -11.703 -10.875 19.937 1.00 89.44 85 HIS A O 1
ATOM 698 N N . VAL A 1 86 ? -10.861 -8.828 19.519 1.00 91.50 86 VAL A N 1
ATOM 699 C CA . VAL A 1 86 ? -11.894 -8.402 18.571 1.00 91.50 86 VAL A CA 1
ATOM 700 C C . VAL A 1 86 ? -11.430 -8.684 17.147 1.00 91.50 86 VAL A C 1
ATOM 702 O O . VAL A 1 86 ? -10.609 -7.947 16.606 1.00 91.50 86 VAL A O 1
ATOM 705 N N . GLU A 1 87 ? -11.983 -9.723 16.516 1.00 90.56 87 GLU A N 1
ATOM 706 C CA . GLU A 1 87 ? -11.783 -9.924 15.081 1.00 90.56 87 GLU A CA 1
ATOM 707 C C . GLU A 1 87 ? -12.735 -9.035 14.271 1.00 90.56 87 GLU A C 1
ATOM 709 O O . GLU A 1 87 ? -13.961 -9.127 14.372 1.00 90.56 87 GLU A O 1
ATOM 714 N N . ILE A 1 88 ? -12.155 -8.201 13.411 1.00 91.19 88 ILE A N 1
ATOM 715 C CA . ILE A 1 88 ? -12.895 -7.324 12.506 1.00 91.19 88 ILE A CA 1
ATOM 716 C C . ILE A 1 88 ? -13.148 -8.071 11.182 1.00 91.19 88 ILE A C 1
ATOM 718 O O . ILE A 1 88 ? -12.185 -8.506 10.534 1.00 91.19 88 ILE A O 1
ATOM 722 N N . PRO A 1 89 ? -14.418 -8.246 10.757 1.00 89.81 89 PRO A N 1
ATOM 723 C CA . PRO A 1 89 ? -14.753 -9.045 9.578 1.00 89.81 89 PRO A CA 1
ATOM 724 C C . PRO A 1 89 ? -14.649 -8.270 8.258 1.00 89.81 89 PRO A C 1
ATOM 726 O O . PRO A 1 89 ? -14.387 -8.875 7.224 1.00 89.81 89 PRO A O 1
ATOM 729 N N . ASN A 1 90 ? -14.899 -6.955 8.273 1.00 89.88 90 ASN A N 1
ATOM 730 C CA . ASN A 1 90 ? -14.887 -6.093 7.090 1.00 89.88 90 ASN A CA 1
ATOM 731 C C . ASN A 1 90 ? -14.718 -4.609 7.465 1.00 89.88 90 ASN A C 1
ATOM 733 O O . ASN A 1 90 ? -14.791 -4.224 8.637 1.00 89.88 90 ASN A O 1
ATOM 737 N N . CYS A 1 91 ? -14.537 -3.757 6.454 1.00 90.31 91 CYS A N 1
ATOM 738 C CA . CYS A 1 91 ? -14.310 -2.326 6.643 1.00 90.31 91 CYS A CA 1
ATOM 739 C C . CYS A 1 91 ? -15.543 -1.572 7.175 1.00 90.31 91 CYS A C 1
ATOM 741 O O . CYS A 1 91 ? -15.381 -0.622 7.933 1.00 90.31 91 CYS A O 1
ATOM 743 N N . ASP A 1 92 ? -16.768 -1.989 6.831 1.00 91.50 92 ASP A N 1
ATOM 744 C CA . ASP A 1 92 ? -17.996 -1.354 7.330 1.00 91.50 92 ASP A CA 1
ATOM 745 C C . ASP A 1 92 ? -18.121 -1.537 8.853 1.00 91.50 92 ASP A C 1
ATOM 747 O O . ASP A 1 92 ? -18.551 -0.615 9.549 1.00 91.50 92 ASP A O 1
ATOM 751 N N . VAL A 1 93 ? -17.721 -2.698 9.388 1.00 93.94 93 VAL A N 1
ATOM 752 C CA . VAL A 1 93 ? -17.596 -2.920 10.838 1.00 93.94 93 VAL A CA 1
ATOM 753 C C . VAL A 1 93 ? -16.426 -2.119 11.407 1.00 93.94 93 VAL A C 1
ATOM 755 O O . VAL A 1 93 ? -16.630 -1.446 12.414 1.00 93.94 93 VAL A O 1
ATOM 758 N N . PHE A 1 94 ? -15.255 -2.100 10.751 1.00 94.12 94 PHE A N 1
ATOM 759 C CA . PHE A 1 94 ? -14.107 -1.287 11.186 1.00 94.12 94 PHE A CA 1
ATOM 760 C C . PHE A 1 94 ? -14.496 0.187 11.386 1.00 94.12 94 PHE A C 1
ATOM 762 O O . PHE A 1 94 ? -14.312 0.738 12.468 1.00 94.12 94 PHE A O 1
ATOM 769 N N . THR A 1 95 ? -15.073 0.834 10.368 1.00 92.75 95 THR A N 1
ATOM 770 C CA . THR A 1 95 ? -15.413 2.265 10.401 1.00 92.75 95 THR A CA 1
ATOM 771 C C . THR A 1 95 ? -16.473 2.584 11.461 1.00 92.75 95 THR A C 1
ATOM 773 O O . THR A 1 95 ? -16.363 3.603 12.150 1.00 92.75 95 THR A O 1
ATOM 776 N N . LYS A 1 96 ? -17.476 1.712 11.645 1.00 94.31 96 LYS A N 1
ATOM 777 C CA . LYS A 1 96 ? -18.492 1.866 12.703 1.00 94.31 96 LYS A CA 1
ATOM 778 C C . LYS A 1 96 ? -17.883 1.700 14.096 1.00 94.31 96 LYS A C 1
ATOM 780 O O . LYS A 1 96 ? -18.088 2.563 14.942 1.00 94.31 96 LYS A O 1
ATOM 785 N N . LEU A 1 97 ? -17.092 0.648 14.308 1.00 95.56 97 LEU A N 1
ATOM 786 C CA . LEU A 1 97 ? -16.448 0.348 15.588 1.00 95.56 97 LEU A CA 1
ATOM 787 C C . LEU A 1 97 ? -15.416 1.418 15.979 1.00 95.56 97 LEU A C 1
ATOM 789 O O . LEU A 1 97 ? -15.355 1.819 17.137 1.00 95.56 97 LEU A O 1
ATOM 793 N N . PHE A 1 98 ? -14.662 1.946 15.012 1.00 94.56 98 PHE A N 1
ATOM 794 C CA . PHE A 1 98 ? -13.752 3.077 15.211 1.00 94.56 98 PHE A CA 1
ATOM 795 C C . PHE A 1 98 ? -14.498 4.363 15.593 1.00 94.56 98 PHE A C 1
ATOM 797 O O . PHE A 1 98 ? -14.084 5.090 16.493 1.00 94.56 98 PHE A O 1
ATOM 804 N N . SER A 1 99 ? -15.632 4.631 14.943 1.00 93.75 99 SER A N 1
ATOM 805 C CA . SER A 1 99 ? -16.486 5.773 15.286 1.00 93.75 99 SER A CA 1
ATOM 806 C C . SER A 1 99 ? -17.080 5.636 16.692 1.00 93.75 99 SER A C 1
ATOM 808 O O . SER A 1 99 ? -17.107 6.609 17.447 1.00 93.75 99 SER A O 1
ATOM 810 N N . ASP A 1 100 ? -17.515 4.429 17.065 1.00 95.75 100 ASP A N 1
ATOM 811 C CA . ASP A 1 100 ? -18.071 4.147 18.389 1.00 95.75 100 ASP A CA 1
ATOM 812 C C . ASP A 1 100 ? -17.001 4.141 19.493 1.00 95.75 100 ASP A C 1
ATOM 814 O O . ASP A 1 100 ? -17.283 4.606 20.596 1.00 95.75 100 ASP A O 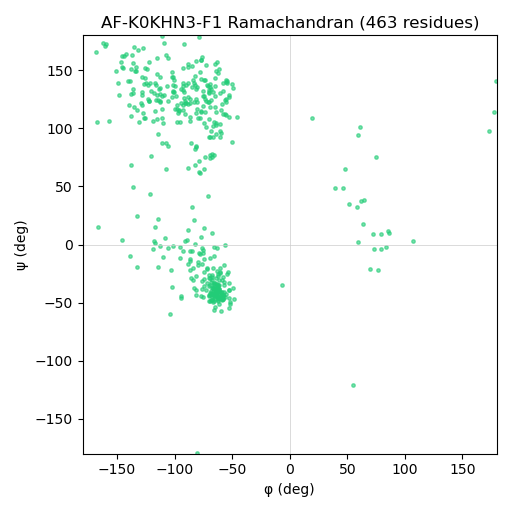1
ATOM 818 N N . SER A 1 101 ? -15.760 3.721 19.216 1.00 95.38 101 SER A N 1
ATOM 819 C CA . SER A 1 101 ? -14.663 3.798 20.197 1.00 95.38 101 SER A CA 1
ATOM 820 C C . SER A 1 101 ? -14.330 5.242 20.580 1.00 95.38 101 SER A C 1
ATOM 822 O O . SER A 1 101 ? -14.035 5.521 21.740 1.00 95.38 101 SER A O 1
ATOM 824 N N . ILE A 1 102 ? -14.456 6.189 19.646 1.00 93.50 102 ILE A N 1
ATOM 825 C CA . ILE A 1 102 ? -14.332 7.620 19.948 1.00 93.50 102 ILE A CA 1
ATOM 826 C C . ILE A 1 102 ? -15.588 8.135 20.670 1.00 93.50 102 ILE A C 1
ATOM 828 O O . ILE A 1 102 ? -15.454 8.834 21.670 1.00 93.50 102 ILE A O 1
ATOM 832 N N . TYR A 1 103 ? -16.795 7.777 20.212 1.00 93.56 103 TYR A N 1
ATOM 833 C CA . TYR A 1 103 ? -18.060 8.219 20.824 1.00 93.56 103 TYR A CA 1
ATOM 834 C C . TYR A 1 103 ? -18.185 7.815 22.300 1.00 93.56 103 TYR A C 1
ATOM 836 O O . TYR A 1 103 ? -18.535 8.637 23.145 1.00 93.56 103 TYR A O 1
ATOM 844 N N . PHE A 1 104 ? -17.854 6.565 22.623 1.00 95.50 104 PHE A N 1
ATOM 845 C CA . PHE A 1 104 ? -17.868 6.054 23.992 1.00 95.50 104 PHE A CA 1
ATOM 846 C C . PHE A 1 104 ? -16.600 6.399 24.790 1.00 95.50 104 PHE A C 1
ATOM 848 O O . PHE A 1 104 ? -16.509 6.025 25.959 1.00 95.50 104 PHE A O 1
ATOM 855 N N . ASN A 1 105 ? -15.639 7.110 24.188 1.00 94.56 105 ASN A N 1
ATOM 856 C CA . ASN A 1 105 ? -14.317 7.408 24.741 1.00 94.56 105 ASN A CA 1
ATOM 857 C C . ASN A 1 105 ? -13.625 6.158 25.316 1.00 94.56 105 ASN A C 1
ATOM 859 O O . ASN A 1 105 ? -13.405 6.054 26.517 1.00 94.56 105 ASN A O 1
ATOM 863 N N . LEU A 1 106 ? -13.319 5.199 24.443 1.00 96.12 106 LEU A N 1
ATOM 864 C CA . LEU A 1 106 ? -12.662 3.927 24.748 1.00 96.12 106 LEU A CA 1
ATOM 865 C C . LEU A 1 106 ? -11.204 3.981 24.261 1.00 96.12 106 LEU A C 1
ATOM 867 O O . LEU A 1 106 ? -10.932 3.608 23.112 1.00 96.12 106 LEU A O 1
ATOM 871 N N . PRO A 1 107 ? -10.267 4.534 25.059 1.00 93.75 107 PRO A N 1
ATOM 872 C CA . PRO A 1 107 ? -8.905 4.808 24.609 1.00 93.75 107 PRO A CA 1
ATOM 873 C C . PRO A 1 107 ? -8.136 3.555 24.169 1.00 93.75 107 PRO A C 1
ATOM 875 O O . PRO A 1 107 ? -7.462 3.612 23.140 1.00 93.75 107 PRO A O 1
ATOM 878 N N . ARG A 1 108 ? -8.257 2.423 24.876 1.00 94.38 108 ARG A N 1
ATOM 879 C CA . ARG A 1 108 ? -7.573 1.164 24.530 1.00 94.38 108 ARG A CA 1
ATOM 880 C C . ARG A 1 108 ? -8.156 0.552 23.263 1.00 94.38 108 ARG A C 1
ATOM 882 O O . ARG A 1 108 ? -7.385 0.125 22.409 1.00 94.38 108 ARG A O 1
ATOM 889 N N . LEU A 1 109 ? -9.485 0.532 23.107 1.00 96.00 109 LEU A N 1
ATOM 890 C CA . LEU A 1 109 ? -10.115 0.058 21.868 1.00 96.00 109 LEU A CA 1
ATOM 891 C C . LEU A 1 109 ? -9.692 0.927 20.683 1.00 96.00 109 LEU A C 1
ATOM 893 O O . LEU A 1 109 ? -9.302 0.409 19.640 1.00 96.00 109 LEU A O 1
ATOM 897 N N . LYS A 1 110 ? -9.727 2.253 20.842 1.00 94.00 110 LYS A N 1
ATOM 898 C CA . LYS A 1 110 ? -9.288 3.188 19.805 1.00 94.00 110 LYS A CA 1
ATOM 899 C C . LYS A 1 110 ? -7.826 2.946 19.422 1.00 94.00 110 LYS A C 1
ATOM 901 O O . LYS A 1 110 ? -7.536 2.837 18.233 1.00 94.00 110 LYS A O 1
ATOM 906 N N . GLU A 1 111 ? -6.927 2.824 20.398 1.00 92.75 111 GLU A N 1
ATOM 907 C CA . GLU A 1 111 ? -5.504 2.553 20.158 1.00 92.75 111 GLU A CA 1
ATOM 908 C C . GLU A 1 111 ? -5.289 1.206 19.447 1.00 92.75 111 GLU A C 1
ATOM 910 O O . GLU A 1 111 ? -4.523 1.149 18.484 1.00 92.75 111 GLU A O 1
ATOM 915 N N . LEU A 1 112 ? -6.011 0.152 19.849 1.00 93.50 112 LEU A N 1
ATOM 916 C CA . LEU A 1 112 ? -5.987 -1.163 19.199 1.00 93.50 112 LEU A CA 1
ATOM 917 C C . LEU A 1 112 ? -6.405 -1.064 17.726 1.00 93.50 112 LEU A C 1
ATOM 919 O O . LEU A 1 112 ? -5.698 -1.569 16.860 1.00 93.50 112 LEU A O 1
ATOM 923 N N . LEU A 1 113 ? -7.497 -0.357 17.421 1.00 93.56 113 LEU A N 1
ATOM 924 C CA . LEU A 1 113 ? -7.976 -0.173 16.045 1.00 93.56 113 LEU A CA 1
ATOM 925 C C . LEU A 1 113 ? -7.014 0.672 15.193 1.00 93.56 113 LEU A C 1
ATOM 927 O O . LEU A 1 113 ? -6.812 0.379 14.017 1.00 93.56 113 LEU A O 1
ATOM 931 N N . GLN A 1 114 ? -6.383 1.704 15.766 1.00 89.94 114 GLN A N 1
ATOM 932 C CA . GLN A 1 114 ? -5.345 2.478 15.066 1.00 89.94 114 GLN A CA 1
ATOM 933 C C . GLN A 1 114 ? -4.129 1.599 14.727 1.00 89.94 114 GLN A C 1
ATOM 935 O O . GLN A 1 114 ? -3.575 1.697 13.625 1.00 89.94 114 GLN A O 1
ATOM 940 N N . LYS A 1 115 ? -3.750 0.711 15.653 1.00 89.81 115 LYS A N 1
ATOM 941 C CA . LYS A 1 115 ? -2.607 -0.204 15.549 1.00 89.81 115 LYS A CA 1
ATOM 942 C C . LYS A 1 115 ? -2.917 -1.558 14.894 1.00 89.81 115 LYS A C 1
ATOM 944 O O . LYS A 1 115 ? -2.002 -2.366 14.807 1.00 89.81 115 LYS A O 1
ATOM 949 N N . ASP A 1 116 ? -4.139 -1.793 14.402 1.00 91.06 116 ASP A N 1
ATOM 950 C CA . ASP A 1 116 ? -4.525 -3.037 13.710 1.00 91.06 116 ASP A CA 1
ATOM 951 C C . ASP A 1 116 ? -3.505 -3.392 12.616 1.00 91.06 116 ASP A C 1
ATOM 953 O O . ASP A 1 116 ? -3.089 -2.513 11.860 1.00 91.06 116 ASP A O 1
ATOM 957 N N . ASP A 1 117 ? -3.084 -4.654 12.523 1.00 92.19 117 ASP A N 1
ATOM 958 C CA . ASP A 1 117 ? -2.028 -5.082 11.594 1.00 92.19 117 ASP A CA 1
ATOM 959 C C . ASP A 1 117 ? -2.418 -4.956 10.109 1.00 92.19 117 ASP A C 1
ATOM 961 O O . ASP A 1 117 ? -1.558 -5.097 9.230 1.00 92.19 117 ASP A O 1
ATOM 965 N N . TYR A 1 118 ? -3.688 -4.678 9.799 1.00 93.12 118 TYR A N 1
ATOM 966 C CA . TYR A 1 118 ? -4.234 -4.666 8.448 1.00 93.12 118 TYR A CA 1
ATOM 967 C C . TYR A 1 118 ? -4.924 -3.338 8.103 1.00 93.12 118 TYR A C 1
ATOM 969 O O . TYR A 1 118 ? -5.487 -2.633 8.942 1.00 93.12 118 TYR A O 1
ATOM 977 N N . TYR A 1 119 ? -4.929 -2.998 6.816 1.00 92.75 119 TYR A N 1
ATOM 978 C CA . TYR A 1 119 ? -5.982 -2.158 6.252 1.00 92.75 119 TYR A CA 1
ATOM 979 C C . TYR A 1 119 ? -7.121 -3.068 5.793 1.00 92.75 119 TYR A C 1
ATOM 981 O O . TYR A 1 119 ? -6.897 -4.007 5.028 1.00 92.75 119 TYR A O 1
ATOM 989 N N . HIS A 1 120 ? -8.337 -2.788 6.254 1.00 92.12 120 HIS A N 1
ATOM 990 C CA . HIS A 1 120 ? -9.553 -3.504 5.864 1.00 92.12 120 HIS A CA 1
ATOM 991 C C . HIS A 1 120 ? -10.164 -2.780 4.662 1.00 92.12 120 HIS A C 1
ATOM 993 O O . HIS A 1 120 ? -10.603 -1.638 4.803 1.00 92.12 120 HIS A O 1
ATOM 999 N N . VAL A 1 121 ? -10.160 -3.407 3.484 1.00 91.06 121 VAL A N 1
ATOM 1000 C CA . VAL A 1 121 ? -10.462 -2.752 2.198 1.00 91.06 121 VAL A CA 1
ATOM 1001 C C . VAL A 1 121 ? -11.620 -3.452 1.494 1.00 91.06 121 VAL A C 1
ATOM 1003 O O . VAL A 1 121 ? -11.536 -4.647 1.216 1.00 91.06 121 VAL A O 1
ATOM 1006 N N . GLU A 1 122 ? -12.668 -2.705 1.140 1.00 91.50 122 GLU A N 1
ATOM 1007 C CA . GLU A 1 122 ? -13.704 -3.209 0.232 1.00 91.50 122 GLU A CA 1
ATOM 1008 C C . GLU A 1 122 ? -13.303 -2.957 -1.222 1.00 91.50 122 GLU A C 1
ATOM 1010 O O . GLU A 1 122 ? -13.043 -1.814 -1.615 1.00 91.50 122 GLU A O 1
ATOM 1015 N N . MET A 1 123 ? -13.283 -4.017 -2.021 1.00 90.69 123 MET A N 1
ATOM 1016 C CA . MET A 1 123 ? -13.064 -3.992 -3.468 1.00 90.69 123 MET A CA 1
ATOM 1017 C C . MET A 1 123 ? -14.387 -4.327 -4.179 1.00 90.69 123 MET A C 1
ATOM 1019 O O . MET A 1 123 ? -15.363 -4.691 -3.527 1.00 90.69 123 MET A O 1
ATOM 1023 N N . ILE A 1 124 ? -14.451 -4.235 -5.514 1.00 86.62 124 ILE A N 1
ATOM 1024 C CA . ILE A 1 124 ? -15.715 -4.449 -6.264 1.00 86.62 124 ILE A CA 1
ATOM 1025 C C . ILE A 1 124 ? -16.335 -5.829 -5.978 1.00 86.62 124 ILE A C 1
ATOM 1027 O O . ILE A 1 124 ? -17.551 -5.944 -5.840 1.00 86.62 124 ILE A O 1
ATOM 1031 N N . ASN A 1 125 ? -15.492 -6.863 -5.906 1.00 79.94 125 ASN A N 1
ATOM 1032 C CA . ASN A 1 125 ? -15.917 -8.264 -5.866 1.00 79.94 125 ASN A CA 1
ATOM 1033 C C . ASN A 1 125 ? -15.683 -8.946 -4.507 1.00 79.94 125 ASN A C 1
ATOM 1035 O O . ASN A 1 125 ? -16.133 -10.074 -4.321 1.00 79.94 125 ASN A O 1
ATOM 1039 N N . GLU A 1 126 ? -14.939 -8.323 -3.583 1.00 88.12 126 GLU A N 1
ATOM 1040 C CA . GLU A 1 126 ? -14.502 -8.970 -2.340 1.00 88.12 126 GLU A CA 1
ATOM 1041 C C . GLU A 1 126 ? -13.916 -8.008 -1.295 1.00 88.12 126 GLU A C 1
ATOM 1043 O O . GLU A 1 126 ? -13.517 -6.884 -1.599 1.00 88.12 126 GLU A O 1
ATOM 1048 N N . HIS A 1 127 ? -13.795 -8.507 -0.063 1.00 88.69 127 HIS A N 1
ATOM 1049 C CA . HIS A 1 127 ? -13.055 -7.867 1.018 1.00 88.69 127 HIS A CA 1
ATOM 1050 C C . HIS A 1 127 ? -11.581 -8.316 1.033 1.00 88.69 127 HIS A C 1
ATOM 1052 O O . HIS A 1 127 ? -11.288 -9.510 0.910 1.00 88.69 127 HIS A O 1
ATOM 1058 N N . VAL A 1 128 ? -10.644 -7.383 1.238 1.00 92.19 128 VAL A N 1
ATOM 1059 C CA . VAL A 1 128 ? -9.199 -7.662 1.312 1.00 92.19 128 VAL A CA 1
ATOM 1060 C C . VAL A 1 128 ? -8.588 -7.049 2.577 1.00 92.19 128 VAL A C 1
ATOM 1062 O O . VAL A 1 128 ? -8.619 -5.835 2.770 1.00 92.19 128 VAL A O 1
ATOM 1065 N N . LYS A 1 129 ? -7.970 -7.894 3.414 1.00 92.88 129 LYS A N 1
ATOM 1066 C CA . LYS A 1 129 ? -7.113 -7.476 4.537 1.00 92.88 129 LYS A CA 1
ATOM 1067 C C . LYS A 1 129 ? -5.680 -7.280 4.018 1.00 92.88 129 LYS A C 1
ATOM 1069 O O . LYS A 1 129 ? -5.019 -8.253 3.661 1.00 92.88 129 LYS A O 1
ATOM 1074 N N . VAL A 1 130 ? -5.199 -6.037 3.949 1.00 94.12 130 VAL A N 1
ATOM 1075 C CA . VAL A 1 130 ? -3.858 -5.686 3.434 1.00 94.12 130 VAL A CA 1
ATOM 1076 C C . VAL A 1 130 ? -2.878 -5.535 4.607 1.00 94.12 130 VAL A C 1
ATOM 1078 O O . VAL A 1 130 ? -3.043 -4.591 5.379 1.00 94.12 130 VAL A O 1
ATOM 1081 N N . PRO A 1 131 ? -1.861 -6.404 4.781 1.00 94.62 131 PRO A N 1
ATOM 1082 C CA . PRO A 1 131 ? -0.987 -6.352 5.957 1.00 94.62 131 PRO A CA 1
ATOM 1083 C C . PRO A 1 131 ? -0.087 -5.107 5.946 1.00 94.62 131 PRO A C 1
ATOM 1085 O O . PRO A 1 131 ? 0.766 -4.967 5.065 1.00 94.62 131 PRO A O 1
ATOM 1088 N N . LYS A 1 132 ? -0.223 -4.223 6.943 1.00 94.50 132 LYS A N 1
ATOM 1089 C CA . LYS A 1 132 ? 0.524 -2.953 7.042 1.00 94.50 132 LYS A CA 1
ATOM 1090 C C . LYS A 1 132 ? 2.034 -3.177 6.984 1.00 94.50 132 LYS A C 1
ATOM 1092 O O . LYS A 1 132 ? 2.733 -2.474 6.260 1.00 94.50 132 LYS A O 1
ATOM 1097 N N . LYS A 1 133 ? 2.527 -4.206 7.684 1.00 94.12 133 LYS A N 1
ATOM 1098 C CA . LYS A 1 133 ? 3.956 -4.550 7.787 1.00 94.12 133 LYS A CA 1
ATOM 1099 C C . LYS A 1 133 ? 4.637 -4.800 6.433 1.00 94.12 133 LYS A C 1
ATOM 1101 O O . LYS A 1 133 ? 5.806 -4.465 6.291 1.00 94.12 133 LYS A O 1
ATOM 1106 N N . LEU A 1 134 ? 3.917 -5.324 5.434 1.00 93.50 134 LEU A N 1
ATOM 1107 C CA . LEU A 1 134 ? 4.452 -5.528 4.076 1.00 93.50 134 LEU A CA 1
ATOM 1108 C C . LEU A 1 134 ? 4.646 -4.216 3.308 1.00 93.50 134 LEU A C 1
ATOM 1110 O O . LEU A 1 134 ? 5.396 -4.172 2.337 1.00 93.50 134 LEU A O 1
ATOM 1114 N N . LEU A 1 135 ? 3.950 -3.153 3.718 1.00 94.00 135 LEU A N 1
ATOM 1115 C CA . LEU A 1 135 ? 3.984 -1.861 3.044 1.00 94.00 135 LEU A CA 1
ATOM 1116 C C . LEU A 1 135 ? 5.004 -0.899 3.670 1.00 94.00 135 LEU A C 1
ATOM 1118 O O . LEU A 1 135 ? 5.304 0.127 3.072 1.00 94.00 135 LEU A O 1
ATOM 1122 N N . LEU A 1 136 ? 5.546 -1.220 4.850 1.00 91.00 136 LEU A N 1
ATOM 1123 C CA . LEU A 1 136 ? 6.534 -0.417 5.588 1.00 91.00 136 LEU A CA 1
ATOM 1124 C C . LEU A 1 136 ? 7.983 -0.678 5.126 1.00 91.00 136 LEU A C 1
ATOM 1126 O O . LEU A 1 136 ? 8.918 -0.610 5.920 1.00 91.00 136 LEU A O 1
ATOM 1130 N N . THR A 1 137 ? 8.180 -0.990 3.844 1.00 89.75 137 THR A N 1
ATOM 1131 C CA . THR A 1 137 ? 9.507 -1.201 3.245 1.00 89.75 137 THR A CA 1
ATOM 1132 C C . THR A 1 137 ? 9.906 -0.018 2.368 1.00 89.75 137 THR A C 1
ATOM 1134 O O . THR A 1 137 ? 9.055 0.732 1.877 1.00 89.75 137 THR A O 1
ATOM 1137 N N . GLU A 1 138 ? 11.206 0.123 2.096 1.00 90.31 138 GLU A N 1
ATOM 1138 C CA . GLU A 1 138 ? 11.678 1.075 1.089 1.00 90.31 138 GLU A CA 1
ATOM 1139 C C . GLU A 1 138 ? 10.974 0.822 -0.259 1.00 90.31 138 GLU A C 1
ATOM 1141 O O . GLU A 1 138 ? 10.676 -0.322 -0.616 1.00 90.31 138 GLU A O 1
ATOM 1146 N N . GLY A 1 139 ? 10.625 1.901 -0.963 1.00 89.50 139 GLY A N 1
ATOM 1147 C CA . GLY A 1 139 ? 9.870 1.866 -2.220 1.00 89.50 139 GLY A CA 1
ATOM 1148 C C . GLY A 1 139 ? 8.365 1.617 -2.084 1.00 89.50 139 GLY A C 1
ATOM 1149 O O . GLY A 1 139 ? 7.617 2.053 -2.958 1.00 89.50 139 GLY A O 1
ATOM 1150 N N . ASN A 1 140 ? 7.894 1.023 -0.984 1.00 92.88 140 ASN A N 1
ATOM 1151 C CA . ASN A 1 140 ? 6.468 0.784 -0.725 1.00 92.88 140 ASN A CA 1
ATOM 1152 C C . ASN A 1 140 ? 5.868 1.732 0.331 1.00 92.88 140 ASN A C 1
ATOM 1154 O O . ASN A 1 140 ? 4.661 1.700 0.558 1.00 92.88 140 ASN A O 1
ATOM 1158 N N . TYR A 1 141 ? 6.667 2.613 0.941 1.00 93.06 141 TYR A N 1
ATOM 1159 C CA . TYR A 1 141 ? 6.200 3.649 1.866 1.00 93.06 141 TYR A CA 1
ATOM 1160 C C . TYR A 1 141 ? 6.693 5.053 1.455 1.00 93.06 141 TYR A C 1
ATOM 1162 O O . TYR A 1 141 ? 7.866 5.195 1.100 1.00 93.06 141 TYR A O 1
ATOM 1170 N N . PRO A 1 142 ? 5.854 6.110 1.535 1.00 94.00 142 PRO A N 1
ATOM 1171 C CA . PRO A 1 142 ? 4.412 6.085 1.792 1.00 94.00 142 PRO A CA 1
ATOM 1172 C C . PRO A 1 142 ? 3.613 5.614 0.564 1.00 94.00 142 PRO A C 1
ATOM 1174 O O . PRO A 1 142 ? 3.899 5.995 -0.575 1.00 94.00 142 PRO A O 1
ATOM 1177 N N . ASN A 1 143 ? 2.565 4.829 0.805 1.00 95.12 143 ASN A N 1
ATOM 1178 C CA . ASN A 1 143 ? 1.701 4.242 -0.227 1.00 95.12 143 ASN A CA 1
ATOM 1179 C C . ASN A 1 143 ? 0.292 4.843 -0.218 1.00 95.12 143 ASN A C 1
ATOM 1181 O O . ASN A 1 143 ? -0.045 5.702 0.595 1.00 95.12 143 ASN A O 1
ATOM 1185 N N . PHE A 1 144 ? -0.549 4.373 -1.140 1.00 95.12 144 PHE A N 1
ATOM 1186 C CA . PHE A 1 144 ? -1.964 4.724 -1.186 1.00 95.12 144 PHE A CA 1
ATOM 1187 C C . PHE A 1 144 ? -2.682 4.491 0.153 1.00 95.12 144 PHE A C 1
ATOM 1189 O O . PHE A 1 144 ? -3.412 5.374 0.599 1.00 95.12 144 PHE A O 1
ATOM 1196 N N . PHE A 1 145 ? -2.472 3.344 0.809 1.00 93.75 145 PHE A N 1
ATOM 1197 C CA . PHE A 1 145 ? -3.201 2.986 2.028 1.00 93.75 145 PHE A CA 1
ATOM 1198 C C . PHE A 1 145 ? -2.786 3.853 3.216 1.00 93.75 145 PHE A C 1
ATOM 1200 O O . PHE A 1 145 ? -3.658 4.451 3.843 1.00 93.75 145 PHE A O 1
ATOM 1207 N N . SER A 1 146 ? -1.481 4.018 3.460 1.00 91.56 146 SER A N 1
ATOM 1208 C CA . SER A 1 146 ? -0.997 4.881 4.547 1.00 91.56 146 SER A CA 1
ATOM 1209 C C . SER A 1 146 ? -1.405 6.344 4.347 1.00 91.56 146 SER A C 1
ATOM 1211 O O . SER A 1 146 ? -1.776 7.021 5.296 1.00 91.56 146 SER A O 1
ATOM 1213 N N . VAL A 1 147 ? -1.435 6.842 3.105 1.00 91.44 147 VAL A N 1
ATOM 1214 C CA . VAL A 1 147 ? -1.886 8.217 2.827 1.00 91.44 147 VAL A CA 1
ATOM 1215 C C . VAL A 1 147 ? -3.402 8.384 2.973 1.00 91.44 147 VAL A C 1
ATOM 1217 O O . VAL A 1 147 ? -3.838 9.423 3.460 1.00 91.44 147 VAL A O 1
ATOM 1220 N N . THR A 1 148 ? -4.219 7.415 2.547 1.00 89.25 148 THR A N 1
ATOM 1221 C CA . THR A 1 148 ? -5.685 7.593 2.484 1.00 89.25 148 THR A CA 1
ATOM 1222 C C . THR A 1 148 ? -6.425 7.095 3.724 1.00 89.25 148 THR A C 1
ATOM 1224 O O . THR A 1 148 ? -7.289 7.808 4.231 1.00 89.25 148 THR A O 1
ATOM 1227 N N . PHE A 1 149 ? -6.089 5.915 4.251 1.00 88.31 149 PHE A N 1
ATOM 1228 C CA . PHE A 1 149 ? -6.796 5.319 5.389 1.00 88.31 149 PHE A CA 1
ATOM 1229 C C . PHE A 1 149 ? -6.395 5.992 6.704 1.00 88.31 149 PHE A C 1
ATOM 1231 O O . PHE A 1 149 ? -7.265 6.331 7.505 1.00 88.31 149 PHE A O 1
ATOM 1238 N N . GLU A 1 150 ? -5.100 6.236 6.928 1.00 86.25 150 GLU A N 1
ATOM 1239 C CA . GLU A 1 150 ? -4.644 6.893 8.162 1.00 86.25 150 GLU A CA 1
ATOM 1240 C C . GLU A 1 150 ? -5.124 8.347 8.228 1.00 86.25 150 GLU A C 1
ATOM 1242 O O . GLU A 1 150 ? -5.543 8.801 9.292 1.00 86.25 150 GLU A O 1
ATOM 1247 N N . ALA A 1 151 ? -5.143 9.055 7.089 1.00 86.81 151 ALA A N 1
ATOM 1248 C CA . ALA A 1 151 ? -5.731 10.388 7.011 1.00 86.81 151 ALA A CA 1
ATOM 1249 C C . ALA A 1 151 ? -7.228 10.364 7.336 1.00 86.81 151 ALA A C 1
ATOM 1251 O O . ALA A 1 151 ? -7.646 11.078 8.239 1.00 86.81 151 ALA A O 1
ATOM 1252 N N . LEU A 1 152 ? -8.014 9.488 6.695 1.00 86.69 152 LEU A N 1
ATOM 1253 C CA . LEU A 1 152 ? -9.450 9.362 6.964 1.00 86.69 152 LEU A CA 1
ATOM 1254 C C . LEU A 1 152 ? -9.740 9.184 8.464 1.00 86.69 152 LEU A C 1
ATOM 1256 O O . LEU A 1 152 ? -10.539 9.924 9.034 1.00 86.69 152 LEU A O 1
ATOM 1260 N N . TYR A 1 153 ? -9.082 8.231 9.127 1.00 86.62 153 TYR A N 1
ATOM 1261 C CA . TYR A 1 153 ? -9.362 7.937 10.536 1.00 86.62 153 TYR A CA 1
ATOM 1262 C C . TYR A 1 153 ? -8.802 8.984 11.511 1.00 86.62 153 TYR A C 1
ATOM 1264 O O . TYR A 1 153 ? -9.415 9.230 12.556 1.00 86.62 153 TYR A O 1
ATOM 1272 N N . ARG A 1 154 ? -7.690 9.651 11.173 1.00 86.50 154 ARG A N 1
ATOM 1273 C CA . ARG A 1 154 ? -7.194 10.815 11.923 1.00 86.50 154 ARG A CA 1
ATOM 1274 C C . ARG A 1 154 ? -8.181 11.978 11.826 1.00 86.50 154 ARG A C 1
ATOM 1276 O O . ARG A 1 154 ? -8.641 12.461 12.858 1.00 86.50 154 ARG A O 1
ATOM 1283 N N . ASP A 1 155 ? -8.556 12.366 10.612 1.00 86.50 155 ASP A N 1
ATOM 1284 C CA . ASP A 1 155 ? -9.418 13.518 10.345 1.00 86.50 155 ASP A CA 1
ATOM 1285 C C . ASP A 1 155 ? -10.811 13.321 10.987 1.00 86.50 155 ASP A C 1
ATOM 1287 O O . ASP A 1 155 ? -11.384 14.260 11.541 1.00 86.50 155 ASP A O 1
ATOM 1291 N N . LEU A 1 156 ? -11.329 12.083 11.027 1.00 85.44 156 LEU A N 1
ATOM 1292 C CA . LEU A 1 156 ? -12.547 11.738 11.778 1.00 85.44 156 LEU A CA 1
ATOM 1293 C C . LEU A 1 156 ? -12.400 11.917 13.294 1.00 85.44 156 LEU A C 1
ATOM 1295 O O . LEU A 1 156 ? -13.306 12.454 13.938 1.00 85.44 156 LEU A O 1
ATOM 1299 N N . SER A 1 157 ? -11.272 11.494 13.870 1.00 85.19 157 SER A N 1
ATOM 1300 C CA . SER A 1 157 ? -10.985 11.712 15.290 1.00 85.19 157 SER A CA 1
ATOM 1301 C C . SER A 1 157 ? -10.884 13.204 15.617 1.00 85.19 157 SER A C 1
ATOM 1303 O O . SER A 1 157 ? -11.434 13.647 16.624 1.00 85.19 157 SER A O 1
ATOM 1305 N N . GLU A 1 158 ? -10.194 13.982 14.785 1.00 87.44 158 GLU A N 1
ATOM 1306 C CA . GLU A 1 158 ? -10.022 15.426 14.974 1.00 87.44 158 GLU A CA 1
ATOM 1307 C C . GLU A 1 158 ? -11.347 16.186 14.829 1.00 87.44 158 GLU A C 1
ATOM 1309 O O . GLU A 1 158 ? -11.660 17.047 15.656 1.00 87.44 158 GLU A O 1
ATOM 1314 N N . LEU A 1 159 ? -12.175 15.836 13.840 1.00 85.88 159 LEU A N 1
ATOM 1315 C CA . LEU A 1 159 ? -13.494 16.437 13.631 1.00 85.88 159 LEU A CA 1
ATOM 1316 C C . LEU A 1 159 ? -14.427 16.204 14.829 1.00 85.88 159 LEU A C 1
ATOM 1318 O O . LEU A 1 159 ? -15.082 17.139 15.291 1.00 85.88 159 LEU A O 1
ATOM 1322 N N . MET A 1 160 ? -14.471 14.975 15.347 1.00 82.00 160 MET A N 1
ATOM 1323 C CA . MET A 1 160 ? -15.304 14.616 16.499 1.00 82.00 160 MET A CA 1
ATOM 1324 C C . MET A 1 160 ? -14.918 15.385 17.764 1.00 82.00 160 MET A C 1
ATOM 1326 O O . MET A 1 160 ? -15.788 15.966 18.415 1.00 82.00 160 MET A O 1
ATOM 1330 N N . ILE A 1 161 ? -13.618 15.437 18.071 1.00 80.25 161 ILE A N 1
ATOM 1331 C CA . ILE A 1 161 ? -13.086 16.138 19.247 1.00 80.25 161 ILE A CA 1
ATOM 1332 C C . ILE A 1 161 ? -13.290 17.656 19.108 1.00 80.25 161 ILE A C 1
ATOM 1334 O O . ILE A 1 161 ? -13.828 18.294 20.009 1.00 80.25 161 ILE A O 1
ATOM 1338 N N . SER A 1 162 ? -12.916 18.243 17.966 1.00 83.38 162 SER A N 1
ATOM 1339 C CA . SER A 1 162 ? -12.947 19.702 17.761 1.00 83.38 162 SER A CA 1
ATOM 1340 C C . SER A 1 162 ? -14.352 20.304 17.671 1.00 83.38 162 SER A C 1
ATOM 1342 O O . SER A 1 162 ? -14.528 21.488 17.962 1.00 83.38 162 SER A O 1
ATOM 1344 N N . LYS A 1 163 ? -15.357 19.523 17.258 1.00 81.50 163 LYS A N 1
ATOM 1345 C CA . LYS A 1 163 ? -16.753 19.977 17.142 1.00 81.50 163 LYS A CA 1
ATOM 1346 C C . LYS A 1 163 ? -17.650 19.535 18.299 1.00 81.50 163 LYS A C 1
ATOM 1348 O O . LYS A 1 163 ? -18.820 19.907 18.290 1.00 81.50 163 LYS A O 1
ATOM 1353 N N . ASN A 1 164 ? -17.122 18.781 19.271 1.00 78.25 164 ASN A N 1
ATOM 1354 C CA . ASN A 1 164 ? -17.866 18.234 20.412 1.00 78.25 164 ASN A CA 1
ATOM 1355 C C . ASN A 1 164 ? -19.198 17.579 19.981 1.00 78.25 164 ASN A C 1
ATOM 1357 O O . ASN A 1 164 ? -20.277 17.911 20.480 1.00 78.25 164 ASN A O 1
ATOM 1361 N N . LEU A 1 165 ? -19.135 16.722 18.955 1.00 79.69 165 LEU A N 1
ATOM 1362 C CA . LEU A 1 165 ? -20.332 16.167 18.324 1.00 79.69 165 LEU A CA 1
ATOM 1363 C C . LEU A 1 165 ? -21.040 15.178 19.256 1.00 79.69 165 LEU A C 1
ATOM 1365 O O . LEU A 1 165 ? -20.437 14.227 19.741 1.00 79.69 165 LEU A O 1
ATOM 1369 N N . ILE A 1 166 ? -22.357 15.341 19.406 1.00 80.50 166 ILE A N 1
ATOM 1370 C CA . ILE A 1 166 ? -23.208 14.439 20.206 1.00 80.50 166 ILE A CA 1
ATOM 1371 C C . ILE A 1 166 ? -23.212 13.006 19.638 1.00 80.50 166 ILE A C 1
ATOM 1373 O O . ILE A 1 166 ? -23.473 12.054 20.367 1.00 80.50 166 ILE A O 1
ATOM 1377 N N . ARG A 1 167 ? -22.950 12.833 18.336 1.00 81.31 167 ARG A N 1
ATOM 1378 C CA . ARG A 1 167 ? -22.850 11.533 17.652 1.00 81.31 167 ARG A CA 1
ATOM 1379 C C . ARG A 1 167 ? -21.795 11.601 16.542 1.00 81.31 167 ARG A C 1
ATOM 1381 O O . ARG A 1 167 ? -21.627 12.679 15.965 1.00 81.31 167 ARG A O 1
ATOM 1388 N N . PRO A 1 168 ? -21.158 10.475 16.172 1.00 83.88 168 PRO A N 1
ATOM 1389 C CA . PRO A 1 168 ? -20.323 10.422 14.980 1.00 83.88 168 PRO A CA 1
ATOM 1390 C C . PRO A 1 168 ? -21.083 10.856 13.724 1.00 83.88 168 PRO A C 1
ATOM 1392 O O . PRO A 1 168 ? -22.261 10.505 13.580 1.00 83.88 168 PRO A O 1
ATOM 1395 N N . PRO A 1 169 ? -20.437 11.593 12.801 1.00 85.31 169 PRO A N 1
ATOM 1396 C CA . PRO A 1 169 ? -21.035 11.876 11.505 1.00 85.31 169 PRO A CA 1
ATOM 1397 C C . PRO A 1 169 ? -21.277 10.557 10.749 1.00 85.31 169 PRO A C 1
ATOM 1399 O O . PRO A 1 169 ? -20.521 9.602 10.939 1.00 85.31 169 PRO A O 1
ATOM 1402 N N . PRO A 1 170 ? -22.287 10.476 9.865 1.00 84.00 170 PRO A N 1
ATOM 1403 C CA . PRO A 1 170 ? -22.433 9.336 8.969 1.00 84.00 170 PRO A CA 1
ATOM 1404 C C . PRO A 1 170 ? -21.177 9.190 8.103 1.00 84.00 170 PRO A C 1
ATOM 1406 O O . PRO A 1 170 ? -20.817 10.112 7.374 1.00 84.00 170 PRO A O 1
ATOM 1409 N N . GLN A 1 171 ? -20.511 8.040 8.198 1.00 83.50 171 GLN A N 1
ATOM 1410 C CA . GLN A 1 171 ? -19.312 7.718 7.428 1.00 83.50 171 GLN A CA 1
ATOM 1411 C C . GLN A 1 171 ? -19.491 6.370 6.747 1.00 83.50 171 GLN A C 1
ATOM 1413 O O . GLN A 1 171 ? -19.854 5.382 7.388 1.00 83.50 171 GLN A O 1
ATOM 1418 N N . ALA A 1 172 ? -19.234 6.342 5.443 1.00 84.12 172 ALA A N 1
ATOM 1419 C CA . ALA A 1 172 ? -19.061 5.101 4.708 1.00 84.12 172 ALA A CA 1
ATOM 1420 C C . ALA A 1 172 ? -1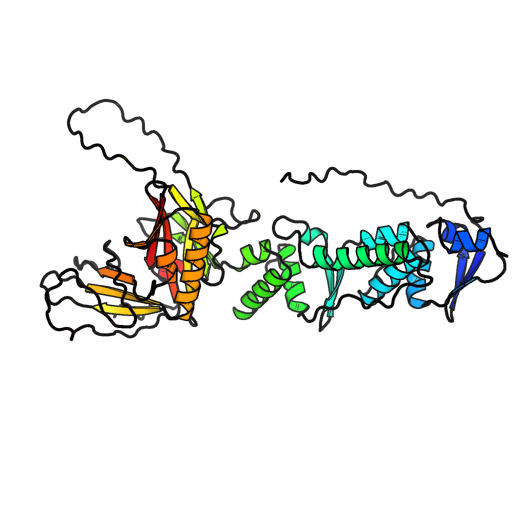7.620 4.616 4.893 1.00 84.12 172 ALA A C 1
ATOM 1422 O O . ALA A 1 172 ? -16.694 5.427 4.947 1.00 84.12 172 ALA A O 1
ATOM 1423 N N . ALA A 1 173 ? -17.420 3.301 4.952 1.00 85.06 173 ALA A N 1
ATOM 1424 C CA . ALA A 1 173 ? -16.075 2.760 4.860 1.00 85.06 173 ALA A CA 1
ATOM 1425 C C . ALA A 1 173 ? -15.468 3.061 3.474 1.00 85.06 173 ALA A C 1
ATOM 1427 O O . ALA A 1 173 ? -16.207 3.138 2.486 1.00 85.06 173 ALA A O 1
ATOM 1428 N N . PRO A 1 174 ? -14.139 3.227 3.366 1.00 83.00 174 PRO A N 1
ATOM 1429 C CA . PRO A 1 174 ? -13.478 3.455 2.085 1.00 83.00 174 PRO A CA 1
ATOM 1430 C C . PRO A 1 174 ? -13.623 2.228 1.171 1.00 83.00 174 PRO A C 1
ATOM 1432 O O . PRO A 1 174 ? -13.143 1.140 1.488 1.00 83.00 174 PRO A O 1
ATOM 1435 N N . ARG A 1 175 ? -14.272 2.418 0.016 1.00 87.62 175 ARG A N 1
ATOM 1436 C CA . ARG A 1 175 ? -14.474 1.384 -1.012 1.00 87.62 175 ARG A CA 1
ATOM 1437 C C . ARG A 1 175 ? -13.685 1.724 -2.267 1.00 87.62 175 ARG A C 1
ATOM 1439 O O . ARG A 1 175 ? -13.722 2.865 -2.731 1.00 87.62 175 ARG A O 1
ATOM 1446 N N . LEU A 1 176 ? -12.997 0.741 -2.838 1.00 90.88 176 LEU A N 1
ATOM 1447 C CA . LEU A 1 176 ? -12.198 0.904 -4.047 1.00 90.88 176 LEU A CA 1
ATOM 1448 C C . LEU A 1 176 ? -12.895 0.263 -5.246 1.00 90.88 176 LEU A C 1
ATOM 1450 O O . LEU A 1 176 ? -13.145 -0.938 -5.287 1.00 90.88 176 LEU A O 1
ATOM 1454 N N . ASN A 1 177 ? -13.131 1.069 -6.282 1.00 91.69 177 ASN A N 1
ATOM 1455 C CA . ASN A 1 177 ? -13.589 0.593 -7.587 1.00 91.69 177 ASN A CA 1
ATOM 1456 C C . ASN A 1 177 ? -12.403 -0.001 -8.383 1.00 91.69 177 ASN A C 1
ATOM 1458 O O . ASN A 1 177 ? -11.990 0.554 -9.410 1.00 91.69 177 ASN A O 1
ATOM 1462 N N . ARG A 1 178 ? -11.794 -1.058 -7.826 1.00 92.62 178 ARG A N 1
ATOM 1463 C CA . ARG A 1 178 ? -10.612 -1.813 -8.286 1.00 92.62 178 ARG A CA 1
ATOM 1464 C C . ARG A 1 178 ? -10.855 -3.323 -8.124 1.00 92.62 178 ARG A C 1
ATOM 1466 O O . ARG A 1 178 ? -11.744 -3.735 -7.378 1.00 92.62 178 ARG A O 1
ATOM 1473 N N . ASP A 1 179 ? -10.046 -4.136 -8.799 1.00 92.00 179 ASP A N 1
ATOM 1474 C CA . ASP A 1 179 ? -10.115 -5.600 -8.728 1.00 92.00 179 ASP A CA 1
ATOM 1475 C C . ASP A 1 179 ? -9.354 -6.150 -7.506 1.00 92.00 179 ASP A C 1
ATOM 1477 O O . ASP A 1 179 ? -8.158 -5.899 -7.335 1.00 92.00 179 ASP A O 1
ATOM 1481 N N . GLY A 1 180 ? -10.055 -6.902 -6.651 1.00 93.19 180 GLY A N 1
ATOM 1482 C CA . GLY A 1 180 ? -9.477 -7.552 -5.472 1.00 93.19 180 GLY A CA 1
ATOM 1483 C C . GLY A 1 180 ? -8.458 -8.639 -5.818 1.00 93.19 180 GLY A C 1
ATOM 1484 O O . GLY A 1 180 ? -7.439 -8.753 -5.132 1.00 93.19 180 GLY A O 1
ATOM 1485 N N . GLY A 1 181 ? -8.657 -9.358 -6.929 1.00 93.12 181 GLY A N 1
ATOM 1486 C CA . GLY A 1 181 ? -7.764 -10.433 -7.364 1.00 93.12 181 GLY A CA 1
ATOM 1487 C C . GLY A 1 181 ? -6.363 -9.916 -7.689 1.00 93.12 181 GLY A C 1
ATOM 1488 O O . GLY A 1 181 ? -5.373 -10.451 -7.188 1.00 93.12 181 GLY A O 1
ATOM 1489 N N . LEU A 1 182 ? -6.283 -8.803 -8.427 1.00 94.19 182 LEU A N 1
ATOM 1490 C CA . LEU A 1 182 ? -5.014 -8.131 -8.726 1.00 94.19 182 LEU A CA 1
ATOM 1491 C C . LEU A 1 182 ? -4.324 -7.624 -7.451 1.00 94.19 182 LEU A C 1
ATOM 1493 O O . LEU A 1 182 ? -3.115 -7.789 -7.303 1.00 94.19 182 LEU A O 1
ATOM 1497 N N . LEU A 1 183 ? -5.070 -7.056 -6.494 1.00 95.31 183 LEU A N 1
ATOM 1498 C CA . LEU A 1 183 ? -4.498 -6.625 -5.212 1.00 95.31 183 LEU A CA 1
ATOM 1499 C C . LEU A 1 183 ? -3.964 -7.814 -4.393 1.00 95.31 183 LEU A C 1
ATOM 1501 O O . LEU A 1 183 ? -2.887 -7.712 -3.806 1.00 95.31 183 LEU A O 1
ATOM 1505 N N . LYS A 1 184 ? -4.658 -8.957 -4.382 1.00 94.38 184 LYS A N 1
ATOM 1506 C CA . LYS A 1 184 ? -4.174 -10.188 -3.731 1.00 94.38 184 LYS A CA 1
ATOM 1507 C C . LYS A 1 184 ? -2.893 -10.716 -4.371 1.00 94.38 184 LYS A C 1
ATOM 1509 O O . LYS A 1 184 ? -1.991 -11.137 -3.650 1.00 94.38 184 LYS A O 1
ATOM 1514 N N . ASP A 1 185 ? -2.782 -10.658 -5.692 1.00 94.62 185 ASP A N 1
ATOM 1515 C CA . ASP A 1 185 ? -1.565 -11.040 -6.412 1.00 94.62 185 ASP A CA 1
ATOM 1516 C C . ASP A 1 185 ? -0.398 -10.076 -6.136 1.00 94.62 185 ASP A C 1
ATOM 1518 O O . ASP A 1 185 ? 0.730 -10.523 -5.912 1.00 94.62 185 ASP A O 1
ATOM 1522 N N . LEU A 1 186 ? -0.662 -8.772 -6.005 1.00 95.88 186 LEU A N 1
ATOM 1523 C CA . LEU A 1 186 ? 0.332 -7.807 -5.516 1.00 95.88 186 LEU A CA 1
ATOM 1524 C C . LEU A 1 186 ? 0.767 -8.086 -4.068 1.00 95.88 186 LEU A C 1
ATOM 1526 O O . LEU A 1 186 ? 1.950 -7.953 -3.760 1.00 95.88 186 LEU A O 1
ATOM 1530 N N . ILE A 1 187 ? -0.143 -8.508 -3.183 1.00 95.69 187 ILE A N 1
ATOM 1531 C CA . ILE A 1 187 ? 0.197 -8.883 -1.798 1.00 95.69 187 ILE A CA 1
ATOM 1532 C C . ILE A 1 187 ? 1.101 -10.124 -1.767 1.00 95.69 187 ILE A C 1
ATOM 1534 O O . ILE A 1 187 ? 2.088 -10.116 -1.034 1.00 95.69 187 ILE A O 1
ATOM 1538 N N . LYS A 1 188 ? 0.837 -11.148 -2.593 1.00 94.88 188 LYS A N 1
ATOM 1539 C CA . LYS A 1 188 ? 1.734 -12.315 -2.742 1.00 94.88 188 LYS A CA 1
ATOM 1540 C C . LYS A 1 188 ? 3.138 -11.880 -3.176 1.00 94.88 188 LYS A C 1
ATOM 1542 O O . LYS A 1 188 ? 4.123 -12.261 -2.548 1.00 94.88 188 LYS A O 1
ATOM 1547 N N . LEU A 1 189 ? 3.228 -11.010 -4.185 1.00 93.44 189 LEU A N 1
ATOM 1548 C CA . LEU A 1 189 ? 4.505 -10.468 -4.659 1.00 93.44 189 LEU A CA 1
ATOM 1549 C C . LEU A 1 189 ? 5.249 -9.667 -3.573 1.00 93.44 189 LEU A C 1
ATOM 1551 O O . LEU A 1 189 ? 6.468 -9.792 -3.462 1.00 93.44 189 LEU A O 1
ATOM 1555 N N . LEU A 1 190 ? 4.535 -8.894 -2.745 1.00 93.75 190 LEU A N 1
ATOM 1556 C CA . LEU A 1 190 ? 5.096 -8.179 -1.586 1.00 93.75 190 LEU A CA 1
ATOM 1557 C C . LEU A 1 190 ? 5.566 -9.120 -0.463 1.00 93.75 190 LEU A C 1
ATOM 1559 O O . LEU A 1 190 ? 6.494 -8.781 0.266 1.00 93.75 190 LEU A O 1
ATOM 1563 N N . GLN A 1 191 ? 4.967 -10.306 -0.336 1.00 93.50 191 GLN A N 1
ATOM 1564 C CA . GLN A 1 191 ? 5.436 -11.380 0.552 1.00 93.50 191 GLN A CA 1
ATOM 1565 C C . GLN A 1 191 ? 6.666 -12.123 -0.002 1.00 93.50 191 GLN A C 1
ATOM 1567 O O . GLN A 1 191 ? 7.180 -13.021 0.661 1.00 93.50 191 GLN A O 1
ATOM 1572 N N . GLY A 1 192 ? 7.135 -11.781 -1.208 1.00 89.44 192 GLY A N 1
ATOM 1573 C CA . GLY A 1 192 ? 8.210 -12.495 -1.900 1.00 89.44 192 GLY A CA 1
ATOM 1574 C C . GLY A 1 192 ? 7.759 -13.786 -2.591 1.00 89.44 192 GLY A C 1
ATOM 1575 O O . GLY A 1 192 ? 8.605 -14.536 -3.066 1.00 89.44 192 GLY A O 1
ATOM 1576 N N . ILE A 1 193 ? 6.451 -14.048 -2.673 1.00 90.19 193 ILE A N 1
ATOM 1577 C CA . ILE A 1 193 ? 5.898 -15.202 -3.386 1.00 90.19 193 ILE A CA 1
ATOM 1578 C C . ILE A 1 193 ? 5.848 -14.864 -4.877 1.00 90.19 193 ILE A C 1
ATOM 1580 O O . ILE A 1 193 ? 5.125 -13.956 -5.295 1.00 90.19 193 ILE A O 1
ATOM 1584 N N . ASP A 1 194 ? 6.597 -15.608 -5.687 1.00 84.50 194 ASP A N 1
ATOM 1585 C CA . ASP A 1 194 ? 6.495 -15.515 -7.140 1.00 84.50 194 ASP A CA 1
ATOM 1586 C C . ASP A 1 194 ? 5.184 -16.146 -7.630 1.00 84.50 194 ASP A C 1
ATOM 1588 O O . ASP A 1 194 ? 4.765 -17.212 -7.172 1.00 84.50 194 ASP A O 1
ATOM 1592 N N . ILE A 1 195 ? 4.523 -15.467 -8.569 1.00 84.81 195 ILE A N 1
ATOM 1593 C CA . ILE A 1 195 ? 3.235 -15.880 -9.133 1.00 84.81 195 ILE A CA 1
ATOM 1594 C C . ILE A 1 195 ? 3.381 -16.165 -10.634 1.00 84.81 195 ILE A C 1
ATOM 1596 O O . ILE A 1 195 ? 4.054 -15.405 -11.335 1.00 84.81 195 ILE A O 1
ATOM 1600 N N . PRO A 1 196 ? 2.747 -17.225 -11.169 1.00 80.00 196 PRO A N 1
ATOM 1601 C CA . PRO A 1 196 ? 2.710 -17.448 -12.606 1.00 80.00 196 PRO A CA 1
ATOM 1602 C C . PRO A 1 196 ? 1.807 -16.399 -13.269 1.00 80.00 196 PRO A C 1
ATOM 1604 O O . PRO A 1 196 ? 0.621 -16.285 -12.951 1.00 80.00 196 PRO A O 1
ATOM 1607 N N . PHE A 1 197 ? 2.347 -15.631 -14.216 1.00 79.44 197 PHE A N 1
ATOM 1608 C CA . PHE A 1 197 ? 1.536 -14.704 -15.006 1.00 79.44 197 PHE A CA 1
ATOM 1609 C C . PHE A 1 197 ? 0.677 -15.487 -16.005 1.00 79.44 197 PHE A C 1
ATOM 1611 O O . PHE A 1 197 ? 1.202 -16.224 -16.833 1.00 79.44 197 PHE A O 1
ATOM 1618 N N . GLN A 1 198 ? -0.644 -15.303 -15.948 1.00 76.00 198 GLN A N 1
ATOM 1619 C CA . GLN A 1 198 ? -1.593 -15.968 -16.851 1.00 76.00 198 GLN A CA 1
ATOM 1620 C C . GLN A 1 198 ? -1.390 -15.563 -18.323 1.00 76.00 198 GLN A C 1
ATOM 1622 O O . GLN A 1 198 ? -1.574 -16.373 -19.225 1.00 76.00 198 GLN A O 1
ATOM 1627 N N . CYS A 1 199 ? -1.007 -14.306 -18.560 1.00 74.75 199 CYS A N 1
ATOM 1628 C CA . CYS A 1 199 ? -0.646 -13.751 -19.862 1.00 74.75 199 CYS A CA 1
ATOM 1629 C C . CYS A 1 199 ? 0.154 -12.445 -19.677 1.00 74.75 199 CYS A C 1
ATOM 1631 O O . CYS A 1 199 ? 0.257 -11.921 -18.563 1.00 74.75 199 CYS A O 1
ATOM 1633 N N . GLN A 1 200 ? 0.679 -11.877 -20.768 1.00 71.88 200 GLN A N 1
ATOM 1634 C CA . GLN A 1 200 ? 1.376 -10.583 -20.724 1.00 71.88 200 GLN A CA 1
ATOM 1635 C C . GLN A 1 200 ? 0.465 -9.432 -20.260 1.00 71.88 200 GLN A C 1
ATOM 1637 O O . GLN A 1 200 ? 0.903 -8.561 -19.508 1.00 71.88 200 GLN A O 1
ATOM 1642 N N . ASP A 1 201 ? -0.826 -9.444 -20.607 1.00 81.12 201 ASP A N 1
ATOM 1643 C CA . ASP A 1 201 ? -1.756 -8.412 -20.133 1.00 81.12 201 ASP A CA 1
ATOM 1644 C C . ASP A 1 201 ? -2.008 -8.487 -18.619 1.00 81.12 201 ASP A C 1
ATOM 1646 O O . ASP A 1 201 ? -2.148 -7.445 -17.981 1.00 81.12 201 ASP A O 1
ATOM 1650 N N . HIS A 1 202 ? -1.949 -9.677 -18.004 1.00 85.81 202 HIS A N 1
ATOM 1651 C CA . HIS A 1 202 ? -1.998 -9.814 -16.544 1.00 85.81 202 HIS A CA 1
ATOM 1652 C C . HIS A 1 202 ? -0.812 -9.096 -15.877 1.00 85.81 202 HIS A C 1
ATOM 1654 O O . HIS A 1 202 ? -1.011 -8.294 -14.963 1.00 85.81 202 HIS A O 1
ATOM 1660 N N . LYS A 1 203 ? 0.413 -9.291 -16.390 1.00 85.75 203 LYS A N 1
ATOM 1661 C CA . LYS A 1 203 ? 1.620 -8.582 -15.921 1.00 85.75 203 LYS A CA 1
ATOM 1662 C C . LYS A 1 203 ? 1.458 -7.058 -16.042 1.00 85.75 203 LYS A C 1
ATOM 1664 O O . LYS A 1 203 ? 1.754 -6.327 -15.097 1.00 85.75 203 LYS A O 1
ATOM 1669 N N . ARG A 1 204 ? 0.920 -6.571 -17.166 1.00 84.38 204 ARG A N 1
ATOM 1670 C CA . ARG A 1 204 ? 0.669 -5.134 -17.413 1.00 84.38 204 ARG A CA 1
ATOM 1671 C C . ARG A 1 204 ? -0.394 -4.550 -16.475 1.00 84.38 204 ARG A C 1
ATOM 1673 O O . ARG A 1 204 ? -0.234 -3.424 -16.000 1.00 84.38 204 ARG A O 1
ATOM 1680 N N . LEU A 1 205 ? -1.452 -5.305 -16.170 1.00 91.25 205 LEU A N 1
ATOM 1681 C CA . LEU A 1 205 ? -2.474 -4.919 -15.191 1.00 91.25 205 LEU A CA 1
ATOM 1682 C C . LEU A 1 205 ? -1.900 -4.850 -13.768 1.00 91.25 205 LEU A C 1
ATOM 1684 O O . LEU A 1 205 ? -2.126 -3.853 -13.082 1.00 91.25 205 LEU A O 1
ATOM 1688 N N . LEU A 1 206 ? -1.086 -5.827 -13.357 1.00 93.19 206 LEU A N 1
ATOM 1689 C CA . LEU A 1 206 ? -0.392 -5.803 -12.063 1.00 93.19 206 LEU A CA 1
ATOM 1690 C C . LEU A 1 206 ? 0.540 -4.589 -11.933 1.00 93.19 206 LEU A C 1
ATOM 1692 O O . LEU A 1 206 ? 0.498 -3.899 -10.918 1.00 93.19 206 LEU A O 1
ATOM 1696 N N . ILE A 1 207 ? 1.322 -4.259 -12.969 1.00 90.44 207 ILE A N 1
ATOM 1697 C CA . ILE A 1 207 ? 2.166 -3.048 -12.985 1.00 90.44 207 ILE A CA 1
ATOM 1698 C C . ILE A 1 207 ? 1.313 -1.776 -12.829 1.00 90.44 207 ILE A C 1
ATOM 1700 O O . ILE A 1 207 ? 1.697 -0.857 -12.102 1.00 90.44 207 ILE A O 1
ATOM 1704 N N . LYS A 1 208 ? 0.148 -1.706 -13.483 1.00 92.00 208 LYS A N 1
ATOM 1705 C CA . LYS A 1 208 ? -0.769 -0.558 -13.393 1.00 92.00 208 LYS A CA 1
ATOM 1706 C C . LYS A 1 208 ? -1.360 -0.394 -11.989 1.00 92.00 208 LYS A C 1
ATOM 1708 O O . LYS A 1 208 ? -1.363 0.722 -11.469 1.00 92.00 208 LYS A O 1
ATOM 1713 N N . GLU A 1 209 ? -1.809 -1.480 -11.365 1.00 95.38 209 GLU A N 1
ATOM 1714 C CA . GLU A 1 209 ? -2.315 -1.452 -9.989 1.00 95.38 209 GLU A CA 1
ATOM 1715 C C . GLU A 1 209 ? -1.184 -1.163 -8.983 1.00 95.38 209 GLU A C 1
ATOM 1717 O O . GLU A 1 209 ? -1.348 -0.316 -8.109 1.00 95.38 209 GLU A O 1
ATOM 1722 N N . ALA A 1 210 ? 0.017 -1.728 -9.159 1.00 95.38 210 ALA A N 1
ATOM 1723 C CA . ALA A 1 210 ? 1.188 -1.396 -8.340 1.00 95.38 210 ALA A CA 1
ATOM 1724 C C . ALA A 1 210 ? 1.550 0.101 -8.419 1.00 95.38 210 ALA A C 1
ATOM 1726 O O . ALA A 1 210 ? 1.822 0.723 -7.389 1.00 95.38 210 ALA A O 1
ATOM 1727 N N . LYS A 1 211 ? 1.482 0.709 -9.615 1.00 93.50 211 LYS A N 1
ATOM 1728 C CA . LYS A 1 211 ? 1.646 2.163 -9.815 1.00 93.50 211 LYS A CA 1
ATOM 1729 C C . LYS A 1 211 ? 0.540 2.968 -9.108 1.00 93.50 211 LYS A C 1
ATOM 1731 O O . LYS A 1 211 ? 0.845 4.003 -8.519 1.00 93.50 211 LYS A O 1
ATOM 1736 N N . TYR A 1 212 ? -0.713 2.497 -9.105 1.00 95.62 212 TYR A N 1
ATOM 1737 C CA . TYR A 1 212 ? -1.826 3.131 -8.375 1.00 95.62 212 TYR A CA 1
ATOM 1738 C C . TYR A 1 212 ? -1.627 3.083 -6.850 1.00 95.62 212 TYR A C 1
ATOM 1740 O O . TYR A 1 212 ? -1.715 4.116 -6.184 1.00 95.62 212 TYR A O 1
ATOM 1748 N N . TYR A 1 213 ? -1.283 1.914 -6.304 1.00 96.31 213 TYR A N 1
ATOM 1749 C CA . TYR A 1 213 ? -1.035 1.733 -4.870 1.00 96.31 213 TYR A CA 1
ATOM 1750 C C . TYR A 1 213 ? 0.301 2.324 -4.387 1.00 96.31 213 TYR A C 1
ATOM 1752 O O . TYR A 1 213 ? 0.484 2.502 -3.182 1.00 96.31 213 TYR A O 1
ATOM 1760 N N . ARG A 1 214 ? 1.195 2.700 -5.316 1.00 95.44 214 ARG A N 1
ATOM 1761 C CA . ARG A 1 214 ? 2.582 3.157 -5.087 1.00 95.44 214 ARG A CA 1
ATOM 1762 C C . ARG A 1 214 ? 3.492 2.085 -4.480 1.00 95.44 214 ARG A C 1
ATOM 1764 O O . ARG A 1 214 ? 4.358 2.385 -3.663 1.00 95.44 214 ARG A O 1
ATOM 1771 N N . PHE A 1 215 ? 3.319 0.839 -4.908 1.00 96.00 215 PHE A N 1
ATOM 1772 C CA . PHE A 1 215 ? 4.226 -0.261 -4.582 1.00 96.00 215 PHE A CA 1
ATOM 1773 C C . PHE A 1 215 ? 5.427 -0.237 -5.534 1.00 96.00 215 PHE A C 1
ATOM 1775 O O . PHE A 1 215 ? 5.545 -1.075 -6.431 1.00 96.00 215 PHE A O 1
ATOM 1782 N N . ASN A 1 216 ? 6.287 0.781 -5.409 1.00 91.81 216 ASN A N 1
ATOM 1783 C CA . ASN A 1 216 ? 7.323 1.053 -6.412 1.00 91.81 216 ASN A CA 1
ATOM 1784 C C . ASN A 1 216 ? 8.342 -0.090 -6.509 1.00 91.81 216 ASN A C 1
ATOM 1786 O O . ASN A 1 216 ? 8.844 -0.353 -7.593 1.00 91.81 216 ASN A O 1
ATOM 1790 N N . THR A 1 217 ? 8.576 -0.834 -5.427 1.00 91.56 217 THR A N 1
ATOM 1791 C CA . THR A 1 217 ? 9.428 -2.035 -5.429 1.00 91.56 217 THR A CA 1
ATOM 1792 C C . THR A 1 217 ? 8.837 -3.149 -6.299 1.00 91.56 217 THR A C 1
ATOM 1794 O O . THR A 1 217 ? 9.573 -3.864 -6.971 1.00 91.56 217 THR A O 1
ATOM 1797 N N . ILE A 1 218 ? 7.505 -3.270 -6.371 1.00 91.75 218 ILE A N 1
ATOM 1798 C CA . ILE A 1 218 ? 6.836 -4.216 -7.280 1.00 91.75 218 ILE A CA 1
ATOM 1799 C C . ILE A 1 218 ? 6.844 -3.702 -8.720 1.00 91.75 218 ILE A C 1
ATOM 1801 O O . ILE A 1 218 ? 7.076 -4.487 -9.635 1.00 91.75 218 ILE A O 1
ATOM 1805 N N . VAL A 1 219 ? 6.667 -2.395 -8.935 1.00 90.12 219 VAL A N 1
ATOM 1806 C CA . VAL A 1 219 ? 6.840 -1.783 -10.266 1.00 90.12 219 VAL A CA 1
ATOM 1807 C C . VAL A 1 219 ? 8.252 -2.047 -10.795 1.00 90.12 219 VAL A C 1
ATOM 1809 O O . VAL A 1 219 ? 8.405 -2.490 -11.929 1.00 90.12 219 VAL A O 1
ATOM 1812 N N . GLU A 1 220 ? 9.270 -1.861 -9.955 1.00 86.00 220 GLU A N 1
ATOM 1813 C CA . GLU A 1 220 ? 10.673 -2.091 -10.303 1.00 86.00 220 GLU A CA 1
ATOM 1814 C C . GLU A 1 220 ? 11.063 -3.590 -10.335 1.00 86.00 220 GLU A C 1
ATOM 1816 O O . GLU A 1 220 ? 12.072 -3.944 -10.940 1.00 86.00 220 GLU A O 1
ATOM 1821 N N . LYS A 1 221 ? 10.274 -4.507 -9.748 1.00 85.31 221 LYS A N 1
ATOM 1822 C CA . LYS A 1 221 ? 10.440 -5.965 -9.942 1.00 85.31 221 LYS A CA 1
ATOM 1823 C C . LYS A 1 221 ? 9.799 -6.431 -11.254 1.00 85.31 221 LYS A C 1
ATOM 1825 O O . LYS A 1 221 ? 10.397 -7.225 -11.973 1.00 85.31 221 LYS A O 1
ATOM 1830 N N . LEU A 1 222 ? 8.591 -5.951 -11.565 1.00 84.06 222 LEU A N 1
ATOM 1831 C CA . LEU A 1 222 ? 7.789 -6.414 -12.703 1.00 84.06 222 LEU A CA 1
ATOM 1832 C C . LEU A 1 222 ? 8.105 -5.709 -14.030 1.00 84.06 222 LEU A C 1
ATOM 1834 O O . LEU A 1 222 ? 7.926 -6.327 -15.073 1.00 84.06 222 LEU A O 1
ATOM 1838 N N . GLY A 1 223 ? 8.566 -4.455 -14.028 1.00 76.25 223 GLY A N 1
ATOM 1839 C CA . GLY A 1 223 ? 8.823 -3.670 -15.251 1.00 76.25 223 GLY A CA 1
ATOM 1840 C C . GLY A 1 223 ? 9.961 -4.187 -16.146 1.00 76.25 223 GLY A C 1
ATOM 1841 O O . GLY A 1 223 ? 10.216 -3.624 -17.206 1.00 76.25 223 GLY A O 1
ATOM 1842 N N . TYR A 1 224 ? 10.637 -5.259 -15.736 1.00 74.62 224 TYR A N 1
ATOM 1843 C CA . TYR A 1 224 ? 11.800 -5.835 -16.405 1.00 74.62 224 TYR A CA 1
ATOM 1844 C C . TYR A 1 224 ? 11.524 -7.298 -16.750 1.00 74.62 224 TYR A C 1
ATOM 1846 O O . TYR A 1 224 ? 10.638 -7.935 -16.166 1.00 74.62 224 TYR A O 1
ATOM 1854 N N . GLU A 1 225 ? 12.244 -7.828 -17.734 1.00 65.19 225 GLU A N 1
ATOM 1855 C CA . GLU A 1 225 ? 12.086 -9.226 -18.150 1.00 65.19 225 GLU A CA 1
ATOM 1856 C C . GLU A 1 225 ? 13.242 -10.084 -17.639 1.00 65.19 225 GLU A C 1
ATOM 1858 O O . GLU A 1 225 ? 13.005 -10.987 -16.837 1.00 65.19 225 GLU A O 1
ATOM 1863 N N . HIS A 1 226 ? 14.486 -9.769 -18.012 1.00 63.72 226 HIS A N 1
ATOM 1864 C CA . HIS A 1 226 ? 15.644 -10.597 -17.665 1.00 63.72 226 HIS A CA 1
ATOM 1865 C C . HIS A 1 226 ? 16.910 -9.780 -17.384 1.00 63.72 226 HIS A C 1
ATOM 1867 O O . HIS A 1 226 ? 17.113 -8.704 -17.950 1.00 63.72 226 HIS A O 1
ATOM 1873 N N . ILE A 1 227 ? 17.775 -10.345 -16.534 1.00 61.97 227 ILE A N 1
ATOM 1874 C CA . ILE A 1 227 ? 19.219 -10.104 -16.584 1.00 61.97 227 ILE A CA 1
ATOM 1875 C C . ILE A 1 227 ? 19.828 -11.289 -17.333 1.00 61.97 227 ILE A C 1
ATOM 1877 O O . ILE A 1 227 ? 19.558 -12.433 -16.966 1.00 61.97 227 ILE A O 1
ATOM 1881 N N . PHE A 1 228 ? 20.631 -11.034 -18.364 1.00 66.12 228 PHE A N 1
ATOM 1882 C CA . PHE A 1 228 ? 21.372 -12.081 -19.075 1.00 66.12 228 PHE A CA 1
ATOM 1883 C C . PHE A 1 228 ? 22.816 -11.649 -19.351 1.00 66.12 228 PH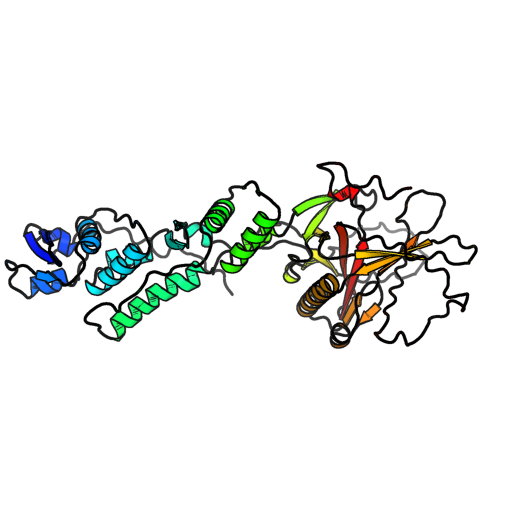E A C 1
ATOM 1885 O O . PHE A 1 228 ? 23.117 -10.453 -19.385 1.00 66.12 228 PHE A O 1
ATOM 1892 N N . GLN A 1 229 ? 23.706 -12.629 -19.528 1.00 55.34 229 GLN A N 1
ATOM 1893 C CA . GLN A 1 229 ? 25.109 -12.405 -19.876 1.00 55.34 229 GLN A CA 1
ATOM 1894 C C . GLN A 1 229 ? 25.299 -12.443 -21.394 1.00 55.34 229 GLN A C 1
ATOM 1896 O O . GLN A 1 229 ? 24.816 -13.365 -22.051 1.00 55.34 229 GLN A O 1
ATOM 1901 N N . SER A 1 230 ? 26.015 -11.466 -21.958 1.00 57.94 230 SER A N 1
ATOM 1902 C CA . SER A 1 230 ? 26.288 -11.452 -23.399 1.00 57.94 230 SER A CA 1
ATOM 1903 C C . SER A 1 230 ? 27.156 -12.637 -23.828 1.00 57.94 230 SER A C 1
ATOM 1905 O O . SER A 1 230 ? 28.156 -12.979 -23.187 1.00 57.94 230 SER A O 1
ATOM 1907 N N . LEU A 1 231 ? 26.755 -13.229 -24.956 1.00 48.06 231 LEU A N 1
ATOM 1908 C CA . LEU A 1 231 ? 27.458 -14.293 -25.671 1.00 48.06 231 LEU A CA 1
ATOM 1909 C C . LEU A 1 231 ? 28.400 -13.755 -26.765 1.00 48.06 231 LEU A C 1
ATOM 1911 O O . LEU A 1 231 ? 29.111 -14.545 -27.381 1.00 48.06 231 LEU A O 1
ATOM 1915 N N . ASP A 1 232 ? 28.400 -12.442 -27.028 1.00 54.88 232 ASP A N 1
ATOM 1916 C CA . ASP A 1 232 ? 29.320 -11.809 -27.981 1.00 54.88 232 ASP A CA 1
ATOM 1917 C C . ASP A 1 232 ? 30.751 -11.853 -27.430 1.00 54.88 232 ASP A C 1
ATOM 1919 O O . ASP A 1 232 ? 30.982 -11.513 -26.270 1.00 54.88 232 ASP A O 1
ATOM 1923 N N . GLU A 1 233 ? 31.726 -12.241 -28.251 1.00 52.31 233 GLU A N 1
ATOM 1924 C CA . GLU A 1 233 ? 33.131 -12.356 -27.849 1.00 52.31 233 GLU A CA 1
ATOM 1925 C C . GLU A 1 233 ? 33.719 -11.038 -27.318 1.00 52.31 233 GLU A C 1
ATOM 1927 O O . GLU A 1 233 ? 34.601 -11.073 -26.460 1.00 52.31 233 GLU A O 1
ATOM 1932 N N . LYS A 1 234 ? 33.208 -9.882 -27.766 1.00 54.38 234 LYS A N 1
ATOM 1933 C CA . LYS A 1 234 ? 33.663 -8.548 -27.326 1.00 54.38 234 LYS A CA 1
ATOM 1934 C C . LYS A 1 234 ? 33.065 -8.090 -25.994 1.00 54.38 234 LYS A C 1
ATOM 1936 O O . LYS A 1 234 ? 33.673 -7.280 -25.299 1.00 54.38 234 LYS A O 1
ATOM 1941 N N . ASP A 1 235 ? 31.877 -8.584 -25.655 1.00 56.94 235 ASP A N 1
ATOM 1942 C CA . ASP A 1 235 ? 31.102 -8.200 -24.464 1.00 56.94 235 ASP A CA 1
ATOM 1943 C C . ASP A 1 235 ? 30.914 -9.398 -23.496 1.00 56.94 235 ASP A C 1
ATOM 1945 O O . ASP A 1 235 ? 30.092 -9.354 -22.579 1.00 56.94 235 ASP A O 1
ATOM 1949 N N . LYS A 1 236 ? 31.692 -10.473 -23.684 1.00 59.41 236 LYS A N 1
ATOM 1950 C CA . LYS A 1 236 ? 31.536 -11.773 -23.020 1.00 59.41 236 LYS A CA 1
ATOM 1951 C C . LYS A 1 236 ? 31.543 -11.656 -21.496 1.00 59.41 236 LYS A C 1
ATOM 1953 O O . LYS A 1 236 ? 32.509 -11.184 -20.901 1.00 59.41 236 LYS A O 1
ATOM 1958 N N . GLY A 1 237 ? 30.468 -12.127 -20.865 1.00 63.38 237 GLY A N 1
ATOM 1959 C CA . GLY A 1 237 ? 30.297 -12.092 -19.407 1.00 63.38 237 GLY A CA 1
ATOM 1960 C C . GLY A 1 237 ? 29.754 -10.773 -18.839 1.00 63.38 237 GLY A C 1
ATOM 1961 O O . GLY A 1 237 ? 29.501 -10.710 -17.638 1.00 63.38 237 GLY A O 1
ATOM 1962 N N . LYS A 1 238 ? 29.510 -9.738 -19.658 1.00 69.81 238 LYS A N 1
ATOM 1963 C CA . LYS A 1 238 ? 28.762 -8.548 -19.213 1.00 69.81 238 LYS A CA 1
ATOM 1964 C C . LYS A 1 238 ? 27.288 -8.884 -19.023 1.00 69.81 238 LYS A C 1
ATOM 1966 O O . LYS A 1 238 ? 26.689 -9.528 -19.882 1.00 69.81 238 LYS A O 1
ATOM 1971 N N . GLU A 1 239 ? 26.705 -8.406 -17.928 1.00 74.94 239 GLU A N 1
ATOM 1972 C CA . GLU A 1 239 ? 25.276 -8.531 -17.630 1.00 74.94 239 GLU A CA 1
ATOM 1973 C C . GLU A 1 239 ? 24.482 -7.314 -18.121 1.00 74.94 239 GLU A C 1
ATOM 1975 O O . GLU A 1 239 ? 24.910 -6.171 -17.937 1.00 74.94 239 GLU A O 1
ATOM 1980 N N . TYR A 1 240 ? 23.299 -7.559 -18.689 1.00 78.81 240 TYR A N 1
ATOM 1981 C CA . TYR A 1 240 ? 22.402 -6.525 -19.218 1.00 78.81 240 TYR A CA 1
ATOM 1982 C C . TYR A 1 240 ? 21.031 -6.607 -18.561 1.00 78.81 240 TYR A C 1
ATOM 1984 O O . TYR A 1 240 ? 20.477 -7.696 -18.440 1.00 78.81 240 TYR A O 1
ATOM 1992 N N . ILE A 1 241 ? 20.453 -5.463 -18.194 1.00 82.50 241 ILE A N 1
ATOM 1993 C CA . ILE A 1 241 ? 19.050 -5.354 -17.775 1.00 82.50 241 ILE A CA 1
ATOM 1994 C C . ILE A 1 241 ? 18.185 -5.151 -19.023 1.00 82.50 241 ILE A C 1
ATOM 1996 O O . ILE A 1 241 ? 18.372 -4.172 -19.744 1.00 82.50 241 ILE A O 1
ATOM 2000 N N . VAL A 1 242 ? 17.220 -6.042 -19.265 1.00 80.44 242 VAL A N 1
ATOM 2001 C CA . VAL A 1 242 ? 16.226 -5.885 -20.341 1.00 80.44 242 VAL A CA 1
ATOM 2002 C C . VAL A 1 242 ? 14.962 -5.223 -19.794 1.00 80.44 242 VAL A C 1
ATOM 2004 O O . VAL A 1 242 ? 14.322 -5.753 -18.879 1.00 80.44 242 VAL A O 1
ATOM 2007 N N . VAL A 1 243 ? 14.589 -4.080 -20.373 1.00 82.19 243 VAL A N 1
ATOM 2008 C CA . VAL A 1 243 ? 13.398 -3.299 -20.007 1.00 82.19 243 VAL A CA 1
ATOM 2009 C C . VAL A 1 243 ? 12.557 -2.982 -21.239 1.00 82.19 243 VAL A C 1
ATOM 2011 O O . VAL A 1 243 ? 13.098 -2.709 -22.308 1.00 82.19 243 VAL A O 1
ATOM 2014 N N . ASP A 1 244 ? 11.236 -2.971 -21.100 1.00 80.44 244 ASP A N 1
ATOM 2015 C CA . ASP A 1 244 ? 10.352 -2.435 -22.138 1.00 80.44 244 ASP A CA 1
ATOM 2016 C C . ASP A 1 244 ? 10.421 -0.891 -22.157 1.00 80.44 244 ASP A C 1
ATOM 2018 O O . ASP A 1 244 ? 10.471 -0.240 -21.108 1.00 80.44 244 ASP A O 1
ATOM 2022 N N . LEU A 1 245 ? 10.397 -0.273 -23.342 1.00 80.81 245 LEU A N 1
ATOM 2023 C CA . LEU A 1 245 ? 10.402 1.192 -23.508 1.00 80.81 245 LEU A CA 1
ATOM 2024 C C . LEU A 1 245 ? 9.291 1.929 -22.720 1.00 80.81 245 LEU A C 1
ATOM 2026 O O . LEU A 1 245 ? 9.413 3.121 -22.435 1.00 80.81 245 LEU A O 1
ATOM 2030 N N . ASN A 1 246 ? 8.190 1.262 -22.382 1.00 78.19 246 ASN A N 1
ATOM 2031 C CA . ASN A 1 246 ? 7.094 1.818 -21.589 1.00 78.19 246 ASN A CA 1
ATOM 2032 C C . ASN A 1 246 ? 7.388 1.842 -20.073 1.00 78.19 246 ASN A C 1
ATOM 2034 O O . ASN A 1 246 ? 6.703 2.570 -19.348 1.00 78.19 246 ASN A O 1
ATOM 2038 N N . ASP A 1 247 ? 8.374 1.073 -19.600 1.00 79.31 247 ASP A N 1
ATOM 2039 C CA . ASP A 1 247 ? 8.713 0.902 -18.179 1.00 79.31 247 ASP A CA 1
ATOM 2040 C C . ASP A 1 247 ? 10.140 1.371 -17.813 1.00 79.31 247 ASP A C 1
ATOM 2042 O O . ASP A 1 247 ? 10.474 1.437 -16.629 1.00 79.31 247 ASP A O 1
ATOM 2046 N N . ILE A 1 248 ? 10.956 1.797 -18.788 1.00 82.94 248 ILE A N 1
ATOM 2047 C CA . ILE A 1 248 ? 12.262 2.427 -18.530 1.00 82.94 248 ILE A CA 1
ATOM 2048 C C . ILE A 1 248 ? 12.137 3.720 -17.704 1.00 82.94 248 ILE A C 1
ATOM 2050 O O . ILE A 1 248 ? 11.376 4.637 -18.026 1.00 82.94 248 ILE A O 1
ATOM 2054 N N . ASN A 1 249 ? 12.939 3.823 -16.643 1.00 85.50 249 ASN A N 1
ATOM 2055 C CA . ASN A 1 249 ? 12.929 4.937 -15.702 1.00 85.50 249 ASN A CA 1
ATOM 2056 C C . ASN A 1 249 ? 14.261 5.714 -15.765 1.00 85.50 249 ASN A C 1
ATOM 2058 O O . ASN A 1 249 ? 15.270 5.241 -15.244 1.00 85.50 249 ASN A O 1
ATOM 2062 N N . PRO A 1 250 ? 14.296 6.937 -16.330 1.00 84.69 250 PRO A N 1
ATOM 2063 C CA . PRO A 1 250 ? 15.511 7.756 -16.417 1.00 84.69 250 PRO A CA 1
ATOM 2064 C C . PRO A 1 250 ? 16.229 8.005 -15.087 1.00 84.69 250 PRO A C 1
ATOM 2066 O O . PRO A 1 250 ? 17.430 8.248 -15.065 1.00 84.69 250 PRO A O 1
ATOM 2069 N N . ARG A 1 251 ? 15.508 7.944 -13.960 1.00 84.94 251 ARG A N 1
ATOM 2070 C CA . ARG A 1 251 ? 16.085 8.145 -12.622 1.00 84.94 251 ARG A CA 1
ATOM 2071 C C . ARG A 1 251 ? 16.898 6.950 -12.128 1.00 84.94 251 ARG A C 1
ATOM 2073 O O . ARG A 1 251 ? 17.473 7.049 -11.047 1.00 84.94 251 ARG A O 1
ATOM 2080 N N . ASN A 1 252 ? 16.883 5.834 -12.850 1.00 88.62 252 ASN A N 1
ATOM 2081 C CA . ASN A 1 252 ? 17.616 4.614 -12.521 1.00 88.62 252 ASN A CA 1
ATOM 2082 C C . ASN A 1 252 ? 18.968 4.544 -13.248 1.00 88.62 252 ASN A C 1
ATOM 2084 O O . ASN A 1 252 ? 19.732 3.618 -13.000 1.00 88.62 252 ASN A O 1
ATOM 2088 N N . PHE A 1 253 ? 19.294 5.529 -14.093 1.00 88.19 253 PHE A N 1
ATOM 2089 C CA . PHE A 1 253 ? 20.659 5.714 -14.573 1.00 88.19 253 PHE A CA 1
ATOM 2090 C C . PHE A 1 253 ? 21.528 6.315 -13.469 1.00 88.19 253 PHE A C 1
ATOM 2092 O O . PHE A 1 253 ? 21.189 7.345 -12.883 1.00 88.19 253 PHE A O 1
ATOM 2099 N N . VAL A 1 254 ? 22.654 5.665 -13.197 1.00 88.06 254 VAL A N 1
ATOM 2100 C CA . VAL A 1 254 ? 23.644 6.052 -12.193 1.00 88.06 254 VAL A CA 1
ATOM 2101 C C . VAL A 1 254 ? 24.996 6.271 -12.863 1.00 88.06 254 VAL A C 1
ATOM 2103 O O . VAL A 1 254 ? 25.388 5.539 -13.771 1.00 88.06 254 VAL A O 1
ATOM 2106 N N . LYS A 1 255 ? 25.695 7.319 -12.426 1.00 85.75 255 LYS A N 1
ATOM 2107 C CA . LYS A 1 255 ? 26.998 7.719 -12.960 1.00 85.75 255 LYS A CA 1
ATOM 2108 C C . LYS A 1 255 ? 28.078 6.794 -12.401 1.00 85.75 255 LYS A C 1
ATOM 2110 O O . LYS A 1 255 ? 28.330 6.807 -11.197 1.00 85.75 255 LYS A O 1
ATOM 2115 N N . LYS A 1 256 ? 28.708 6.007 -13.269 1.00 80.94 256 LYS A N 1
ATOM 2116 C CA . LYS A 1 256 ? 29.850 5.153 -12.949 1.00 80.94 256 LYS A CA 1
ATOM 2117 C C . LYS A 1 256 ? 31.131 5.923 -13.235 1.00 80.94 256 LYS A C 1
ATOM 2119 O O . LYS A 1 256 ? 31.412 6.285 -14.376 1.00 80.94 256 LYS A O 1
ATOM 2124 N N . VAL A 1 257 ? 31.885 6.182 -12.175 1.00 62.38 257 VAL A N 1
ATOM 2125 C CA . VAL A 1 257 ? 33.255 6.686 -12.273 1.00 62.38 257 VAL A CA 1
ATOM 2126 C C . VAL A 1 257 ? 34.145 5.476 -12.549 1.00 62.38 257 VAL A C 1
ATOM 2128 O O . VAL A 1 257 ? 34.086 4.498 -11.804 1.00 62.38 257 VAL A O 1
ATOM 2131 N N . GLU A 1 258 ? 34.937 5.507 -13.622 1.00 57.91 258 GLU A N 1
ATOM 2132 C CA . GLU A 1 258 ? 36.001 4.516 -13.798 1.00 57.91 258 GLU A CA 1
ATOM 2133 C C . GLU A 1 258 ? 37.090 4.792 -12.753 1.00 57.91 258 GLU A C 1
ATOM 2135 O O . GLU A 1 258 ? 37.835 5.765 -12.863 1.00 57.91 258 GLU A O 1
ATOM 2140 N N . GLU A 1 259 ? 37.201 3.939 -11.731 1.00 43.47 259 GLU A N 1
ATOM 2141 C CA . GLU A 1 259 ? 38.412 3.906 -10.913 1.00 43.47 259 GLU A CA 1
ATOM 2142 C C . GLU A 1 259 ? 39.564 3.427 -11.803 1.00 43.47 259 GLU A C 1
ATOM 2144 O O . GLU A 1 259 ? 39.652 2.251 -12.161 1.00 43.47 259 GLU A O 1
ATOM 2149 N N . ASN A 1 260 ? 40.438 4.358 -12.199 1.00 39.25 260 ASN A N 1
ATOM 2150 C CA . ASN A 1 260 ? 41.645 4.035 -12.948 1.00 39.25 260 ASN A CA 1
ATOM 2151 C C . ASN A 1 260 ? 42.528 3.101 -12.104 1.00 39.25 260 ASN A C 1
ATOM 2153 O O . ASN A 1 260 ? 43.236 3.552 -11.199 1.00 39.25 260 ASN A O 1
ATOM 2157 N N . LEU A 1 261 ? 42.527 1.808 -12.439 1.00 35.06 261 LEU A N 1
ATOM 2158 C CA . LEU A 1 261 ? 43.597 0.897 -12.050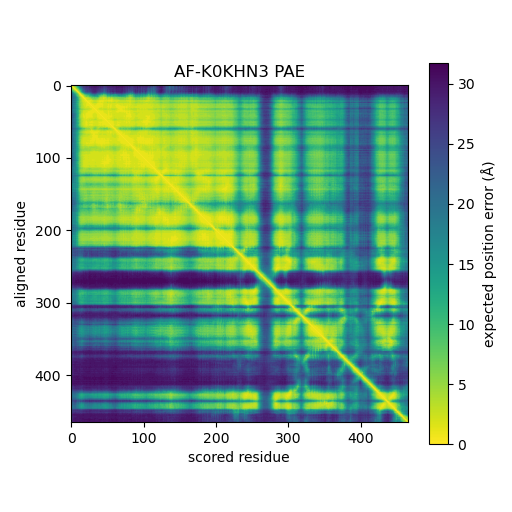 1.00 35.06 261 LEU A CA 1
ATOM 2159 C C . LEU A 1 261 ? 44.912 1.489 -12.560 1.00 35.06 261 LEU A C 1
ATOM 2161 O O . LEU A 1 261 ? 45.143 1.550 -13.769 1.00 35.06 261 LEU A O 1
ATOM 2165 N N . ARG A 1 262 ? 45.768 1.929 -11.633 1.00 35.09 262 ARG A N 1
ATOM 2166 C CA . ARG A 1 262 ? 47.173 2.183 -11.940 1.00 35.09 262 ARG A CA 1
ATOM 2167 C C . ARG A 1 262 ? 47.793 0.849 -12.324 1.00 35.09 262 ARG A C 1
ATOM 2169 O O . ARG A 1 262 ? 48.013 -0.005 -11.471 1.00 35.09 262 ARG A O 1
ATOM 2176 N N . ILE A 1 263 ? 48.019 0.676 -13.617 1.00 35.38 263 ILE A N 1
ATOM 2177 C CA . ILE A 1 263 ? 49.088 -0.190 -14.082 1.00 35.38 263 ILE A CA 1
ATOM 2178 C C . ILE A 1 263 ? 50.337 0.660 -13.884 1.00 35.38 263 ILE A C 1
ATOM 2180 O O . ILE A 1 263 ? 50.491 1.684 -14.548 1.00 35.38 263 ILE A O 1
ATOM 2184 N N . ASP A 1 264 ? 51.155 0.288 -12.904 1.00 35.91 264 ASP A N 1
ATOM 2185 C CA . ASP A 1 264 ? 52.513 0.803 -12.814 1.00 35.91 264 ASP A CA 1
ATOM 2186 C C . ASP A 1 264 ? 53.261 0.196 -14.013 1.00 35.91 264 ASP A C 1
ATOM 2188 O O . ASP A 1 264 ? 53.611 -0.983 -14.013 1.00 35.91 264 ASP A O 1
ATOM 2192 N N . GLU A 1 265 ? 53.368 0.966 -15.098 1.00 36.69 265 GLU A N 1
ATOM 2193 C CA . GLU A 1 265 ? 54.212 0.619 -16.240 1.00 36.69 265 GLU A CA 1
ATOM 2194 C C . GLU A 1 265 ? 55.665 0.844 -15.805 1.00 36.69 265 GLU A C 1
ATOM 2196 O O . GLU A 1 265 ? 56.051 1.976 -15.505 1.00 36.69 265 GLU A O 1
ATOM 2201 N N . ASP A 1 266 ? 56.436 -0.245 -15.714 1.00 37.00 266 ASP A N 1
ATOM 2202 C CA . ASP A 1 266 ? 57.869 -0.194 -15.422 1.00 37.00 266 ASP A CA 1
ATOM 2203 C C . ASP A 1 266 ? 58.585 0.729 -16.425 1.00 37.00 266 ASP A C 1
ATOM 2205 O O . ASP A 1 266 ? 58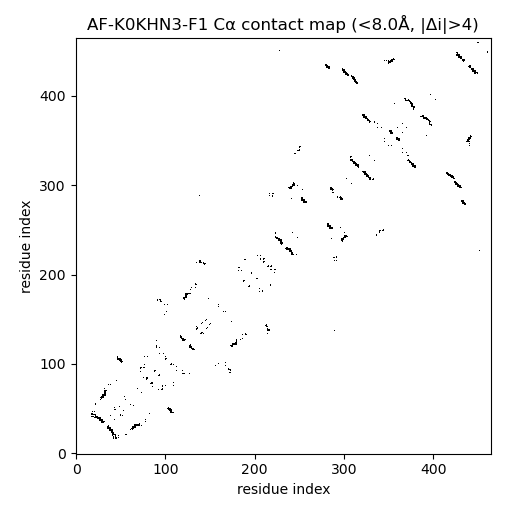.292 0.733 -17.624 1.00 37.00 266 ASP A O 1
ATOM 2209 N N . GLU A 1 267 ? 59.530 1.519 -15.916 1.00 45.56 267 GLU A N 1
ATOM 2210 C CA . GLU A 1 267 ? 60.347 2.436 -16.710 1.00 45.56 267 GLU A CA 1
ATOM 2211 C C . GLU A 1 267 ? 61.216 1.649 -17.708 1.00 45.56 267 GLU A C 1
ATOM 2213 O O . GLU A 1 267 ? 62.090 0.905 -17.277 1.00 45.56 267 GLU A O 1
ATOM 2218 N N . ASP A 1 268 ? 60.971 1.811 -19.016 1.00 42.50 268 ASP A N 1
ATOM 2219 C CA . ASP A 1 268 ? 61.990 1.927 -20.082 1.00 42.50 268 ASP A CA 1
ATOM 2220 C C . ASP A 1 268 ? 61.334 1.935 -21.485 1.00 42.50 268 ASP A C 1
ATOM 2222 O O . ASP A 1 268 ? 61.003 0.887 -22.032 1.00 42.50 268 ASP A O 1
ATOM 2226 N N . ASP A 1 269 ? 61.141 3.130 -22.065 1.00 38.16 269 ASP A N 1
ATOM 2227 C CA . ASP A 1 269 ? 61.413 3.439 -23.488 1.00 38.16 269 ASP A CA 1
ATOM 2228 C C . ASP A 1 269 ? 61.010 4.898 -23.814 1.00 38.16 269 ASP A C 1
ATOM 2230 O O . ASP A 1 269 ? 59.836 5.282 -23.797 1.00 38.16 269 ASP A O 1
ATOM 2234 N N . GLU A 1 270 ? 61.997 5.742 -24.132 1.00 43.03 270 GLU A N 1
ATOM 2235 C CA . GLU A 1 270 ? 61.761 7.107 -24.622 1.00 43.03 270 GLU A CA 1
ATOM 2236 C C . GLU A 1 270 ? 61.309 7.123 -26.106 1.00 43.03 270 GLU A C 1
ATOM 2238 O O . GLU A 1 270 ? 61.528 6.190 -26.869 1.00 43.03 270 GLU A O 1
ATOM 2243 N N . GLU A 1 271 ? 60.713 8.244 -26.537 1.00 39.75 271 GLU A N 1
ATOM 2244 C CA . GLU A 1 271 ? 60.293 8.551 -27.923 1.00 39.75 271 GLU A CA 1
ATOM 2245 C C . GLU A 1 271 ? 59.029 7.866 -28.508 1.00 39.75 271 GLU A C 1
ATOM 2247 O O . GLU A 1 271 ? 59.080 7.145 -29.508 1.00 39.75 271 GLU A O 1
ATOM 2252 N N . LYS A 1 272 ? 57.842 8.332 -28.074 1.00 35.09 272 LYS A N 1
ATOM 2253 C CA . LYS A 1 272 ? 56.905 9.050 -28.987 1.00 35.09 272 LYS A CA 1
ATOM 2254 C C . LYS A 1 272 ? 55.762 9.769 -28.264 1.00 35.09 272 LYS A C 1
ATOM 2256 O O . LYS A 1 272 ? 54.759 9.194 -27.852 1.00 35.09 272 LYS A O 1
ATOM 2261 N N . SER A 1 273 ? 55.876 11.091 -28.195 1.00 35.16 273 SER A N 1
ATOM 2262 C CA . SER A 1 273 ? 54.934 11.980 -27.517 1.00 35.16 273 SER A CA 1
ATOM 2263 C C . SER A 1 273 ? 53.696 12.318 -28.364 1.00 35.16 273 SER A C 1
ATOM 2265 O O . SER A 1 273 ? 53.583 13.387 -28.965 1.00 35.16 273 SER A O 1
ATOM 2267 N N . HIS A 1 274 ? 52.688 11.446 -28.337 1.00 34.56 274 HIS A N 1
ATOM 2268 C CA . HIS A 1 274 ? 51.300 11.840 -28.615 1.00 34.56 274 HIS A CA 1
ATOM 2269 C C . HIS A 1 274 ? 50.456 11.658 -27.355 1.00 34.56 274 HIS A C 1
ATOM 2271 O O . HIS A 1 274 ? 49.944 10.577 -27.072 1.00 34.56 274 HIS A O 1
ATOM 2277 N N . LYS A 1 275 ? 50.307 12.752 -26.593 1.00 34.00 275 LYS A N 1
ATOM 2278 C CA . LYS A 1 275 ? 49.432 12.824 -25.418 1.00 34.00 275 LYS A CA 1
ATOM 2279 C C . LYS A 1 275 ? 47.981 12.5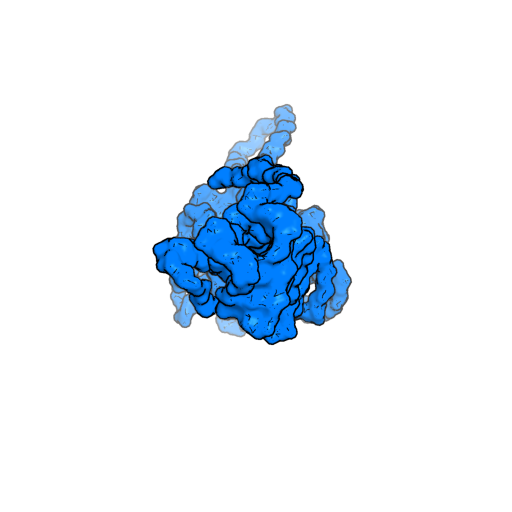65 -25.830 1.00 34.00 275 LYS A C 1
ATOM 2281 O O . LYS A 1 275 ? 47.242 13.500 -26.133 1.00 34.00 275 LYS A O 1
ATOM 2286 N N . ARG A 1 276 ? 47.543 11.308 -25.758 1.00 34.88 276 ARG A N 1
ATOM 2287 C CA . ARG A 1 276 ? 46.128 10.992 -25.560 1.00 34.88 276 ARG A CA 1
ATOM 2288 C C . ARG A 1 276 ? 45.758 11.475 -24.160 1.00 34.88 276 ARG A C 1
ATOM 2290 O O . ARG A 1 276 ? 45.928 10.747 -23.188 1.00 34.88 276 ARG A O 1
ATOM 2297 N N . GLN A 1 277 ? 45.271 12.712 -24.054 1.00 34.62 277 GLN A N 1
ATOM 2298 C CA . GLN A 1 277 ? 44.462 13.103 -22.904 1.00 34.62 277 GLN A CA 1
ATOM 2299 C C . GLN A 1 277 ? 43.230 12.199 -22.915 1.00 34.62 277 GLN A C 1
ATOM 2301 O O . GLN A 1 277 ? 42.298 12.415 -23.685 1.00 34.62 277 GLN A O 1
ATOM 2306 N N . LYS A 1 278 ? 43.279 11.131 -22.116 1.00 39.44 278 LYS A N 1
ATOM 2307 C CA . LYS A 1 278 ? 42.158 10.226 -21.893 1.00 39.44 278 LYS A CA 1
ATOM 2308 C C . LYS A 1 278 ? 41.131 11.017 -21.083 1.00 39.44 278 LYS A C 1
ATOM 2310 O O . LYS A 1 278 ? 41.249 11.117 -19.867 1.00 39.44 278 LYS A O 1
ATOM 2315 N N . THR A 1 279 ? 40.199 11.667 -21.774 1.00 44.28 279 THR A N 1
ATOM 2316 C CA . THR A 1 279 ? 39.067 12.356 -21.149 1.00 44.28 279 THR A CA 1
ATOM 2317 C C . THR A 1 279 ? 38.323 11.362 -20.270 1.00 44.28 279 THR A C 1
ATOM 2319 O O . THR A 1 279 ? 37.941 10.297 -20.754 1.00 44.28 279 THR A O 1
ATOM 2322 N N . GLU A 1 280 ? 38.132 11.695 -18.992 1.00 51.31 280 GLU A N 1
ATOM 2323 C CA . GLU A 1 280 ? 37.346 10.897 -18.045 1.00 51.31 280 GLU A CA 1
ATOM 2324 C C . GLU A 1 280 ? 35.860 10.961 -18.430 1.00 51.31 280 GLU A C 1
ATOM 2326 O O . GLU A 1 280 ? 35.060 11.709 -17.866 1.00 51.31 280 GLU A O 1
ATOM 2331 N N . SER A 1 281 ? 35.497 10.198 -19.459 1.00 60.09 281 SER A N 1
ATOM 2332 C CA . SER A 1 281 ? 34.132 10.065 -19.946 1.00 60.09 281 SER A CA 1
ATOM 2333 C C . SER A 1 281 ? 33.350 9.193 -18.974 1.00 60.09 281 SER A C 1
ATOM 2335 O O . SER A 1 281 ? 33.524 7.976 -18.928 1.00 60.09 281 SER A O 1
ATOM 2337 N N . ASN A 1 282 ? 32.502 9.828 -18.169 1.00 76.38 282 ASN A N 1
ATOM 2338 C CA . ASN A 1 282 ? 31.726 9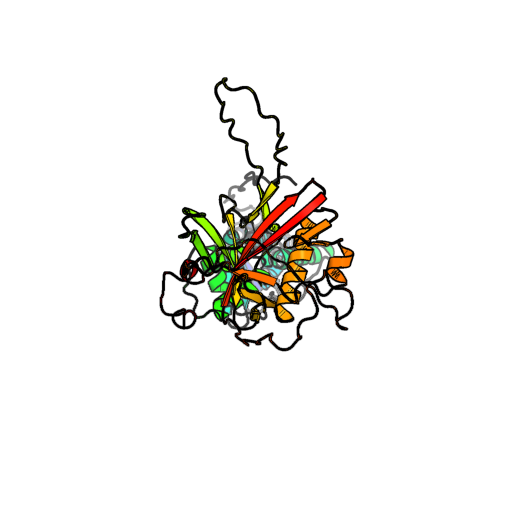.132 -17.152 1.00 76.38 282 ASN A CA 1
ATOM 2339 C C . ASN A 1 282 ? 30.606 8.336 -17.823 1.00 76.38 282 ASN A C 1
ATOM 2341 O O . ASN A 1 282 ? 29.805 8.909 -18.560 1.00 76.38 282 ASN A O 1
ATOM 2345 N N . ILE A 1 283 ? 30.526 7.036 -17.557 1.00 83.06 283 ILE A N 1
ATOM 2346 C CA . ILE A 1 283 ? 29.529 6.154 -18.175 1.00 83.06 283 ILE A CA 1
ATOM 2347 C C . ILE A 1 283 ? 28.298 6.090 -17.270 1.00 83.06 283 ILE A C 1
ATOM 2349 O O . ILE A 1 283 ? 28.422 5.953 -16.053 1.00 83.06 283 ILE A O 1
ATOM 2353 N N . TYR A 1 284 ? 27.101 6.164 -17.845 1.00 86.75 284 TYR A N 1
ATOM 2354 C CA . TYR A 1 284 ? 25.862 5.930 -17.109 1.00 86.75 284 TYR A CA 1
ATOM 2355 C C . TYR A 1 284 ? 25.382 4.495 -17.323 1.00 86.75 284 TYR A C 1
ATOM 2357 O O . TYR A 1 284 ? 25.069 4.081 -18.439 1.00 86.75 284 TYR A O 1
ATOM 2365 N N . GLU A 1 285 ? 25.283 3.750 -16.229 1.00 88.75 285 GLU A N 1
ATOM 2366 C CA . GLU A 1 285 ? 24.707 2.405 -16.185 1.00 88.75 285 GLU A CA 1
ATOM 2367 C C . GLU A 1 285 ? 23.341 2.438 -15.491 1.00 88.75 285 GLU A C 1
ATOM 2369 O O . GLU A 1 285 ? 23.004 3.392 -14.794 1.00 88.75 285 GLU A O 1
ATOM 2374 N N . TYR A 1 286 ? 22.533 1.398 -15.670 1.00 88.44 286 TYR A N 1
ATOM 2375 C CA . TYR A 1 286 ? 21.194 1.298 -15.101 1.00 88.44 286 TYR A CA 1
ATOM 2376 C C . TYR A 1 286 ? 21.183 0.440 -13.833 1.00 88.44 286 TYR A C 1
ATOM 2378 O O . TYR A 1 286 ? 21.781 -0.635 -13.800 1.00 88.44 286 TYR A O 1
ATOM 2386 N N . GLN A 1 287 ? 20.477 0.886 -12.794 1.00 88.81 287 GLN A N 1
ATOM 2387 C CA . GLN A 1 287 ? 20.320 0.168 -11.529 1.00 88.81 287 GLN A CA 1
ATOM 2388 C C . GLN A 1 287 ? 18.882 0.294 -11.013 1.00 88.81 287 GLN A C 1
ATOM 2390 O O . GLN A 1 287 ? 18.401 1.400 -10.742 1.00 88.81 287 GLN A O 1
ATOM 2395 N N . ARG A 1 288 ? 18.181 -0.834 -10.843 1.00 86.81 288 ARG A N 1
ATOM 2396 C CA . ARG A 1 288 ? 16.839 -0.837 -10.240 1.00 86.81 288 ARG A CA 1
ATOM 2397 C C . ARG A 1 288 ? 16.927 -0.481 -8.759 1.00 86.81 288 ARG A C 1
ATOM 2399 O O . ARG A 1 288 ? 17.820 -0.928 -8.040 1.00 86.81 288 ARG A O 1
ATOM 2406 N N . LYS A 1 289 ? 15.988 0.348 -8.308 1.00 86.38 289 LYS A N 1
ATOM 2407 C CA . LYS A 1 289 ? 16.002 0.948 -6.966 1.00 86.38 289 LYS A CA 1
ATOM 2408 C C . LYS A 1 289 ? 15.496 -0.001 -5.883 1.00 86.38 289 LYS A C 1
ATOM 2410 O O . LYS A 1 289 ? 15.127 -1.138 -6.160 1.00 86.38 289 LYS A O 1
ATOM 2415 N N . TYR A 1 290 ? 15.476 0.490 -4.643 1.00 87.25 290 TYR A N 1
ATOM 2416 C CA . TYR A 1 290 ? 14.869 -0.190 -3.494 1.00 87.25 290 TYR A CA 1
ATOM 2417 C C . TYR A 1 290 ? 15.522 -1.546 -3.174 1.00 87.25 290 TYR A C 1
ATOM 2419 O O . TYR A 1 290 ? 14.843 -2.513 -2.837 1.00 87.25 290 TYR A O 1
ATOM 2427 N N . GLY A 1 291 ? 16.849 -1.624 -3.331 1.00 79.81 291 GLY A N 1
ATOM 2428 C CA . GLY A 1 291 ? 17.644 -2.821 -3.039 1.00 79.81 291 GLY A CA 1
ATOM 2429 C C . GLY A 1 291 ? 17.492 -3.978 -4.033 1.00 79.81 291 GLY A C 1
ATOM 2430 O O . GLY A 1 291 ? 17.999 -5.060 -3.759 1.00 79.81 291 GLY A O 1
ATOM 2431 N N . ILE A 1 292 ? 16.813 -3.777 -5.171 1.00 84.00 292 ILE A N 1
ATOM 2432 C CA . ILE A 1 292 ? 16.593 -4.833 -6.175 1.00 84.00 292 ILE A CA 1
ATOM 2433 C C . ILE A 1 292 ? 17.896 -5.217 -6.888 1.00 84.00 292 ILE A C 1
ATOM 2435 O O . ILE A 1 292 ? 18.150 -6.403 -7.088 1.00 84.00 292 ILE A O 1
ATOM 2439 N N . ASP A 1 293 ? 18.720 -4.234 -7.269 1.00 83.38 293 ASP A N 1
ATOM 2440 C CA . ASP A 1 293 ? 20.030 -4.472 -7.878 1.00 83.38 293 ASP A CA 1
ATOM 2441 C C . ASP A 1 293 ? 21.174 -4.030 -6.949 1.00 83.38 293 ASP A C 1
ATOM 2443 O O . ASP A 1 293 ? 21.256 -2.845 -6.614 1.00 83.38 293 ASP A O 1
ATOM 2447 N N . PRO A 1 294 ? 22.111 -4.929 -6.582 1.00 82.44 294 PRO A N 1
ATOM 2448 C CA . PRO A 1 294 ? 23.275 -4.565 -5.772 1.00 82.44 294 PRO A CA 1
ATOM 2449 C C . PRO A 1 294 ? 24.312 -3.727 -6.539 1.00 82.44 294 PRO A C 1
ATOM 2451 O O . PRO A 1 294 ? 25.120 -3.048 -5.913 1.00 82.44 294 PRO A O 1
ATOM 2454 N N . TYR A 1 295 ? 24.296 -3.755 -7.875 1.00 84.69 295 TYR A N 1
ATOM 2455 C CA . TYR A 1 295 ? 25.186 -2.977 -8.739 1.00 84.69 295 TYR A CA 1
ATOM 2456 C C . TYR A 1 295 ? 24.493 -2.566 -10.043 1.00 84.69 295 TYR A C 1
ATOM 2458 O O . TYR A 1 295 ? 23.520 -3.190 -10.479 1.00 84.69 295 TYR A O 1
ATOM 2466 N N . SER A 1 296 ? 25.005 -1.503 -10.661 1.00 87.94 296 SER A N 1
ATOM 2467 C CA . SER A 1 296 ? 24.571 -1.025 -11.971 1.00 87.94 296 SER A CA 1
ATOM 2468 C C . SER A 1 296 ? 25.039 -1.939 -13.105 1.00 87.94 296 SER A C 1
ATOM 2470 O O . SER A 1 296 ? 26.023 -2.667 -12.972 1.00 87.94 296 SER A O 1
ATOM 2472 N N . ARG A 1 297 ? 24.306 -1.925 -14.221 1.00 86.31 297 ARG A N 1
ATOM 2473 C CA . ARG A 1 297 ? 24.563 -2.755 -15.406 1.00 86.31 297 ARG A CA 1
ATOM 2474 C C . ARG A 1 297 ? 24.286 -1.990 -16.696 1.00 86.31 297 ARG A C 1
ATOM 2476 O O . ARG A 1 297 ? 23.578 -0.984 -16.696 1.00 86.31 297 ARG A O 1
ATOM 2483 N N . ALA A 1 298 ? 24.781 -2.507 -17.816 1.00 84.00 298 ALA A N 1
ATOM 2484 C CA . ALA A 1 298 ? 24.324 -2.061 -19.128 1.00 84.00 298 ALA A CA 1
ATOM 2485 C C . ALA A 1 298 ? 22.824 -2.372 -19.316 1.00 84.00 298 ALA A C 1
ATOM 2487 O O . ALA A 1 298 ? 22.266 -3.255 -18.658 1.00 84.00 298 ALA A O 1
ATOM 2488 N N . ILE A 1 299 ? 22.158 -1.649 -20.215 1.00 85.88 299 ILE A N 1
ATOM 2489 C CA . ILE A 1 299 ? 20.710 -1.751 -20.433 1.00 85.88 299 ILE A CA 1
ATOM 2490 C C . ILE A 1 299 ? 20.383 -2.039 -21.899 1.00 85.88 299 ILE A C 1
ATOM 2492 O O . ILE A 1 299 ? 21.031 -1.527 -22.814 1.00 85.88 299 ILE A O 1
ATOM 2496 N N . ILE A 1 300 ? 19.350 -2.853 -22.106 1.00 82.38 300 ILE A N 1
ATOM 2497 C CA . ILE A 1 300 ? 18.748 -3.137 -23.406 1.00 82.38 300 ILE A CA 1
ATOM 2498 C C . ILE A 1 300 ? 17.269 -2.753 -23.341 1.00 82.38 300 ILE A C 1
ATOM 2500 O O . ILE A 1 300 ? 16.515 -3.248 -22.503 1.00 82.38 300 ILE A O 1
ATOM 2504 N N . ILE A 1 301 ? 16.857 -1.874 -24.249 1.00 81.88 301 ILE A N 1
ATOM 2505 C CA . ILE A 1 301 ? 15.472 -1.458 -24.449 1.00 81.88 301 ILE A CA 1
ATOM 2506 C C . ILE A 1 301 ? 14.809 -2.417 -25.436 1.00 81.88 301 ILE A C 1
ATOM 2508 O O . ILE A 1 301 ? 15.233 -2.533 -26.586 1.00 81.88 301 ILE A O 1
ATOM 2512 N N . LYS A 1 302 ? 13.742 -3.073 -24.993 1.00 78.81 302 LYS A N 1
ATOM 2513 C CA . LYS A 1 302 ? 12.827 -3.864 -25.814 1.00 78.81 302 LYS A CA 1
ATOM 2514 C C . LYS A 1 302 ? 11.707 -2.975 -26.358 1.00 78.81 302 LYS A C 1
ATOM 2516 O O . LYS A 1 302 ? 11.176 -2.119 -25.643 1.00 78.81 302 LYS A O 1
ATOM 2521 N N . ILE A 1 303 ? 11.345 -3.180 -27.622 1.00 77.75 303 ILE A N 1
ATOM 2522 C CA . ILE A 1 303 ? 10.258 -2.472 -28.310 1.00 77.75 303 ILE A CA 1
ATOM 2523 C C . ILE A 1 303 ? 9.362 -3.513 -29.004 1.00 77.75 303 ILE A C 1
ATOM 2525 O O . ILE A 1 303 ? 9.765 -4.056 -30.030 1.00 77.75 303 ILE A O 1
ATOM 2529 N N . ASP A 1 304 ? 8.172 -3.771 -28.439 1.00 71.19 304 ASP A N 1
ATOM 2530 C CA . ASP A 1 304 ? 7.231 -4.841 -28.844 1.00 71.19 304 ASP A CA 1
ATOM 2531 C C . ASP A 1 304 ? 6.022 -4.379 -29.690 1.00 71.19 304 ASP A C 1
ATOM 2533 O O . ASP A 1 304 ? 5.487 -3.286 -29.482 1.00 71.19 304 ASP A O 1
ATOM 2537 N N . GLU A 1 305 ? 5.571 -5.285 -30.569 1.00 55.94 305 GLU A N 1
ATOM 2538 C CA . GLU A 1 305 ? 4.559 -5.322 -31.658 1.00 55.94 305 GLU A CA 1
ATOM 2539 C C . GLU A 1 305 ? 3.615 -4.134 -31.912 1.00 55.94 305 GLU A C 1
ATOM 2541 O O . GLU A 1 305 ? 3.287 -3.852 -33.061 1.00 55.94 305 GLU A O 1
ATOM 2546 N N . LEU A 1 306 ? 3.169 -3.412 -30.889 1.00 52.56 306 LEU A N 1
ATOM 2547 C CA . LEU A 1 306 ? 2.217 -2.293 -30.999 1.00 52.56 306 LEU A CA 1
ATOM 2548 C C . LEU A 1 306 ? 2.893 -0.933 -31.258 1.00 52.56 306 LEU A C 1
ATOM 2550 O O . LEU A 1 306 ? 2.281 0.118 -31.070 1.00 52.56 306 LEU A O 1
ATOM 2554 N N . ASN A 1 307 ? 4.181 -0.949 -31.595 1.00 52.38 307 ASN A N 1
ATOM 2555 C CA . ASN A 1 307 ? 5.075 0.198 -31.443 1.00 52.38 307 ASN A CA 1
ATOM 2556 C C . ASN A 1 307 ? 5.942 0.496 -32.682 1.00 52.38 307 ASN A C 1
ATOM 2558 O O . ASN A 1 307 ? 6.394 1.628 -32.817 1.00 52.38 307 ASN A O 1
ATOM 2562 N N . GLY A 1 308 ? 6.114 -0.474 -33.586 1.00 59.59 308 GLY A N 1
ATOM 2563 C CA . GLY A 1 308 ? 6.605 -0.281 -34.954 1.00 59.59 308 GLY A CA 1
ATOM 2564 C C . GLY A 1 308 ? 8.017 0.297 -35.112 1.00 59.59 308 GLY A C 1
ATOM 2565 O O . GLY A 1 308 ? 8.220 1.513 -35.067 1.00 59.59 308 GLY A O 1
ATOM 2566 N N . VAL A 1 309 ? 8.979 -0.582 -35.402 1.00 57.81 309 VAL A N 1
ATOM 2567 C CA . VAL A 1 309 ? 10.271 -0.199 -35.988 1.00 57.81 309 VAL A CA 1
ATOM 2568 C C . VAL A 1 309 ? 10.323 -0.730 -37.418 1.00 57.81 309 VAL A C 1
ATOM 2570 O O . VAL A 1 309 ? 10.265 -1.942 -37.631 1.00 57.81 309 VAL A O 1
ATOM 2573 N N . GLU A 1 310 ? 10.395 0.182 -38.383 1.00 60.94 310 GLU A N 1
ATOM 2574 C CA . GLU A 1 310 ? 10.445 -0.101 -39.822 1.00 60.94 310 GLU A CA 1
ATOM 2575 C C . GLU A 1 310 ? 11.896 -0.052 -40.295 1.00 60.94 310 GLU A C 1
ATOM 2577 O O . GLU A 1 310 ? 12.545 0.995 -40.220 1.00 60.94 310 GLU A O 1
ATOM 2582 N N . PHE A 1 311 ? 12.423 -1.174 -40.775 1.00 58.47 311 PHE A N 1
ATOM 2583 C CA . PHE A 1 311 ? 13.789 -1.229 -41.289 1.00 58.47 311 PHE A CA 1
ATOM 2584 C C . PHE A 1 311 ? 13.830 -0.870 -42.778 1.00 58.47 311 PHE A C 1
ATOM 2586 O O . PHE A 1 311 ? 12.850 -1.044 -43.491 1.00 58.47 311 PHE A O 1
ATOM 2593 N N . PHE A 1 312 ? 14.956 -0.343 -43.255 1.00 57.38 312 PHE A N 1
ATOM 2594 C CA . PHE A 1 312 ? 15.175 -0.040 -44.671 1.00 57.38 312 PHE A CA 1
ATOM 2595 C C . PHE A 1 312 ? 16.629 -0.298 -45.075 1.00 57.38 312 PHE A C 1
ATOM 2597 O O . PHE A 1 312 ? 17.516 -0.378 -44.225 1.00 57.38 312 PHE A O 1
ATOM 2604 N N . THR A 1 313 ? 16.879 -0.408 -46.382 1.00 51.31 313 THR A N 1
ATOM 2605 C CA . THR A 1 313 ? 18.221 -0.626 -46.941 1.00 51.31 313 THR A CA 1
ATOM 2606 C C . THR A 1 313 ? 18.491 0.306 -48.112 1.00 51.31 313 THR A C 1
ATOM 2608 O O . THR A 1 313 ? 17.574 0.627 -48.866 1.00 51.31 313 THR A O 1
ATOM 2611 N N . ASN A 1 314 ? 19.748 0.687 -48.310 1.00 54.50 314 ASN A N 1
ATOM 2612 C CA . ASN A 1 314 ? 20.217 1.377 -49.501 1.00 54.50 314 ASN A CA 1
ATOM 2613 C C . ASN A 1 314 ? 21.545 0.758 -49.961 1.00 54.50 314 ASN A C 1
ATOM 2615 O O . ASN A 1 314 ? 22.462 0.590 -49.153 1.00 54.50 314 ASN A O 1
ATOM 2619 N N . LYS A 1 315 ? 21.652 0.428 -51.251 1.00 51.94 315 LYS A N 1
ATOM 2620 C CA . LYS A 1 315 ? 22.925 0.049 -51.871 1.00 51.94 315 LYS A CA 1
ATOM 2621 C C . LYS A 1 315 ? 23.470 1.274 -52.616 1.00 51.94 315 LYS A C 1
ATOM 2623 O O . LYS A 1 315 ? 22.797 1.726 -53.538 1.00 51.94 315 LYS A O 1
ATOM 2628 N N . PRO A 1 316 ? 24.631 1.830 -52.229 1.00 49.75 316 PRO A N 1
ATOM 2629 C CA . PRO A 1 316 ? 25.287 2.867 -53.010 1.00 49.75 316 PRO A CA 1
ATOM 2630 C C . PRO A 1 316 ? 25.669 2.316 -54.392 1.00 49.75 316 PRO A C 1
ATOM 2632 O O . PRO A 1 316 ? 26.007 1.143 -54.529 1.00 49.75 316 PRO A O 1
ATOM 2635 N N . GLU A 1 317 ? 25.637 3.174 -55.412 1.00 43.75 317 GLU A N 1
ATOM 2636 C CA . GLU A 1 317 ? 26.045 2.831 -56.785 1.00 43.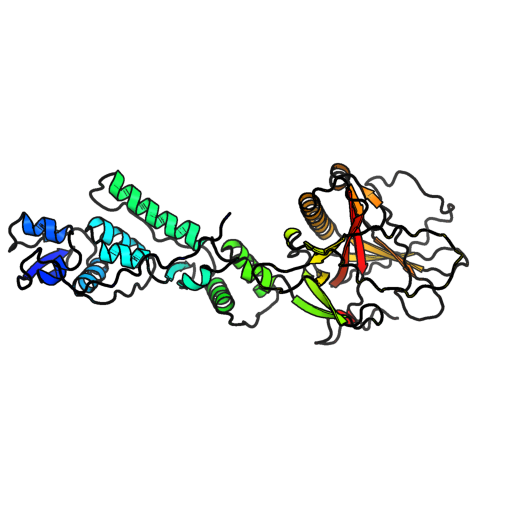75 317 GLU A CA 1
ATOM 2637 C C . GLU A 1 317 ? 27.582 2.793 -56.976 1.00 43.75 317 GLU A C 1
ATOM 2639 O O . GLU A 1 317 ? 28.042 2.665 -58.108 1.00 43.75 317 GLU A O 1
ATOM 2644 N N . SER A 1 318 ? 28.390 2.936 -55.913 1.00 46.72 318 SER A N 1
ATOM 2645 C CA . SER A 1 318 ? 29.859 2.931 -56.001 1.00 46.72 318 SER A CA 1
ATOM 2646 C C . SER A 1 318 ? 30.474 1.543 -55.782 1.00 46.72 318 SER A C 1
ATOM 2648 O O . SER A 1 318 ? 29.941 0.712 -55.046 1.00 46.72 318 SER A O 1
ATOM 2650 N N . ASP A 1 319 ? 31.642 1.318 -56.394 1.00 46.47 319 ASP A N 1
ATOM 2651 C CA . ASP A 1 319 ? 32.412 0.061 -56.345 1.00 46.47 319 ASP A CA 1
ATOM 2652 C C . ASP A 1 319 ? 32.910 -0.332 -54.934 1.00 46.47 319 ASP A C 1
ATOM 2654 O O . ASP A 1 319 ? 33.494 -1.399 -54.755 1.00 46.47 319 ASP A O 1
ATOM 2658 N N . ASP A 1 320 ? 32.671 0.498 -53.914 1.00 49.88 320 ASP A N 1
ATOM 2659 C CA . ASP A 1 320 ? 33.173 0.307 -52.547 1.00 49.88 320 ASP A CA 1
ATOM 2660 C C . ASP A 1 320 ? 32.421 -0.780 -51.745 1.00 49.88 320 ASP A C 1
ATOM 2662 O O . ASP A 1 320 ? 32.785 -1.086 -50.611 1.00 49.88 320 ASP A O 1
ATOM 2666 N N . GLY A 1 321 ? 31.358 -1.368 -52.306 1.00 52.56 321 GLY A N 1
ATOM 2667 C CA . GLY A 1 321 ? 30.736 -2.607 -51.812 1.00 52.56 321 GLY A CA 1
ATOM 2668 C C . GLY A 1 321 ? 29.903 -2.515 -50.524 1.00 52.56 321 GLY A C 1
ATOM 2669 O O . GLY A 1 321 ? 29.292 -3.505 -50.130 1.00 52.56 321 GLY A O 1
ATOM 2670 N N . TYR A 1 322 ? 29.828 -1.358 -49.866 1.00 48.72 322 TYR A N 1
ATOM 2671 C CA . TYR A 1 322 ? 29.048 -1.185 -48.634 1.00 48.72 322 TYR A CA 1
ATOM 2672 C C . TYR A 1 322 ? 27.540 -1.360 -48.859 1.00 48.72 322 TYR A C 1
ATOM 2674 O O . TYR A 1 322 ? 27.000 -0.873 -49.845 1.00 48.72 322 TYR A O 1
ATOM 2682 N N . THR A 1 323 ? 26.815 -1.955 -47.906 1.00 50.44 323 THR A N 1
ATOM 2683 C CA . THR A 1 323 ? 25.340 -1.858 -47.860 1.00 50.44 323 THR A CA 1
ATOM 2684 C C . THR A 1 323 ? 24.922 -1.050 -46.637 1.00 50.44 323 THR A C 1
ATOM 2686 O O . THR A 1 323 ? 25.364 -1.326 -45.522 1.00 50.44 323 THR A O 1
ATOM 2689 N N . ILE A 1 324 ? 24.067 -0.046 -46.832 1.00 53.03 324 ILE A N 1
ATOM 2690 C CA . ILE A 1 324 ? 23.539 0.800 -45.759 1.00 53.03 324 ILE A CA 1
ATOM 2691 C C . ILE A 1 324 ? 22.190 0.239 -45.305 1.00 53.03 324 ILE A C 1
ATOM 2693 O O . ILE A 1 324 ? 21.318 -0.049 -46.123 1.00 53.03 324 ILE A O 1
ATOM 2697 N N . TYR A 1 325 ? 22.004 0.131 -43.998 1.00 54.22 325 TYR A N 1
ATOM 2698 C CA . TYR A 1 325 ? 20.768 -0.255 -43.325 1.00 54.22 325 TYR A CA 1
ATOM 2699 C C . TYR A 1 325 ? 20.251 0.923 -42.496 1.00 54.22 325 TYR A C 1
ATOM 2701 O O . TYR A 1 325 ? 20.998 1.836 -42.147 1.00 54.22 325 TYR A O 1
ATOM 2709 N N . GLY A 1 326 ? 18.976 0.909 -42.133 1.00 58.47 326 GLY A N 1
ATOM 2710 C CA . GLY A 1 326 ? 18.435 1.866 -41.180 1.00 58.47 326 GLY A CA 1
ATOM 2711 C C . GLY A 1 326 ? 17.124 1.417 -40.557 1.00 58.47 326 GLY A C 1
ATOM 2712 O O . GLY A 1 326 ? 16.545 0.414 -40.968 1.00 58.47 326 GLY A O 1
ATOM 2713 N N . ALA A 1 327 ? 16.687 2.156 -39.543 1.00 61.88 327 ALA A N 1
ATOM 2714 C CA . ALA A 1 327 ? 15.510 1.882 -38.731 1.00 61.88 327 ALA A CA 1
ATOM 2715 C C . ALA A 1 327 ? 14.723 3.175 -38.474 1.00 61.88 327 ALA A C 1
ATOM 2717 O O . ALA A 1 327 ? 15.293 4.177 -38.039 1.00 61.88 327 ALA A O 1
ATOM 2718 N N . THR A 1 328 ? 13.418 3.142 -38.722 1.00 63.88 328 THR A N 1
ATOM 2719 C CA . THR A 1 328 ? 12.466 4.242 -38.525 1.00 63.88 328 THR A CA 1
ATOM 2720 C C . THR A 1 328 ? 11.534 3.900 -37.370 1.00 63.88 328 THR A C 1
ATOM 2722 O O . THR A 1 328 ? 10.933 2.828 -37.360 1.00 63.88 328 THR A O 1
ATOM 2725 N N . PHE A 1 329 ? 11.393 4.796 -36.391 1.00 69.06 329 PHE A N 1
ATOM 2726 C CA . PHE A 1 329 ? 10.468 4.596 -35.273 1.00 69.06 329 PHE A CA 1
ATOM 2727 C C . PHE A 1 329 ? 9.107 5.215 -35.579 1.00 69.06 329 PHE A C 1
ATOM 2729 O O . PHE A 1 329 ? 9.009 6.419 -35.830 1.00 69.06 329 PHE A O 1
ATOM 2736 N N . GLN A 1 330 ? 8.035 4.429 -35.476 1.00 71.56 330 GLN A N 1
ATOM 2737 C CA . GLN A 1 330 ? 6.685 4.961 -35.629 1.00 71.56 330 GLN A CA 1
ATOM 2738 C C . GLN A 1 330 ? 6.337 5.967 -34.515 1.00 71.56 330 GLN A C 1
ATOM 2740 O O . GLN A 1 330 ? 6.867 5.933 -33.397 1.00 71.56 330 GLN A O 1
ATOM 2745 N N . ASN A 1 331 ? 5.396 6.870 -34.815 1.00 69.19 331 ASN A N 1
ATOM 2746 C CA . ASN A 1 331 ? 5.073 8.047 -33.995 1.00 69.19 331 ASN A CA 1
ATOM 2747 C C . ASN A 1 331 ? 4.857 7.750 -32.498 1.00 69.19 331 ASN A C 1
ATOM 2749 O O . ASN A 1 331 ? 5.272 8.543 -31.654 1.00 69.19 331 ASN A O 1
ATOM 2753 N N . GLN A 1 332 ? 4.245 6.614 -32.139 1.00 72.75 332 GLN A N 1
ATOM 2754 C CA . GLN A 1 332 ? 4.011 6.269 -30.731 1.00 72.75 332 GLN A CA 1
ATOM 2755 C C . GLN A 1 332 ? 5.308 5.968 -29.964 1.00 72.75 332 GLN A C 1
ATOM 2757 O O . GLN A 1 332 ? 5.462 6.440 -28.835 1.00 72.75 332 GLN A O 1
ATOM 2762 N N . VAL A 1 333 ? 6.255 5.237 -30.563 1.00 72.38 333 VAL A N 1
ATOM 2763 C CA . VAL A 1 333 ? 7.587 4.990 -29.978 1.00 72.38 333 VAL A CA 1
ATOM 2764 C C . VAL A 1 333 ? 8.395 6.261 -29.922 1.00 72.38 333 VAL A C 1
ATOM 2766 O O . VAL A 1 333 ? 8.959 6.577 -28.876 1.00 72.38 333 VAL A O 1
ATOM 2769 N N . ARG A 1 334 ? 8.393 7.027 -31.013 1.00 72.00 334 ARG A N 1
ATOM 2770 C CA . ARG A 1 334 ? 9.113 8.293 -31.086 1.00 72.00 334 ARG A CA 1
ATOM 2771 C C . ARG A 1 334 ? 8.683 9.242 -29.959 1.00 72.00 334 ARG A C 1
ATOM 2773 O O . ARG A 1 334 ? 9.536 9.774 -29.256 1.00 72.00 334 ARG A O 1
ATOM 2780 N N . ILE A 1 335 ? 7.379 9.383 -29.697 1.00 74.31 335 ILE A N 1
ATOM 2781 C CA . ILE A 1 335 ? 6.860 10.186 -28.571 1.00 74.31 335 ILE A CA 1
ATOM 2782 C C . ILE A 1 335 ? 7.330 9.646 -27.206 1.00 74.31 335 ILE A C 1
ATOM 2784 O O . ILE A 1 335 ? 7.611 10.438 -26.303 1.00 74.31 335 ILE A O 1
ATOM 2788 N N . LYS A 1 336 ? 7.410 8.322 -27.021 1.00 76.62 336 LYS A N 1
ATOM 2789 C CA . LYS A 1 336 ? 7.877 7.700 -25.766 1.00 76.62 336 LYS A CA 1
ATOM 2790 C C . LYS A 1 336 ? 9.373 7.920 -25.548 1.00 76.62 336 LYS A C 1
ATOM 2792 O O . LYS A 1 336 ? 9.754 8.400 -24.483 1.00 76.62 336 LYS A O 1
ATOM 2797 N N . LEU A 1 337 ? 10.199 7.664 -26.562 1.00 76.19 337 LEU A N 1
ATOM 2798 C CA . LEU A 1 337 ? 11.640 7.906 -26.509 1.00 76.19 337 LEU A CA 1
ATOM 2799 C C . LEU A 1 337 ? 11.965 9.390 -26.289 1.00 76.19 337 LEU A C 1
ATOM 2801 O O . LEU A 1 337 ? 12.802 9.700 -25.451 1.00 76.19 337 LEU A O 1
ATOM 2805 N N . LEU A 1 338 ? 11.264 10.323 -26.944 1.00 75.62 338 LEU A N 1
ATOM 2806 C CA . LEU A 1 338 ? 11.456 11.762 -26.701 1.00 75.62 338 LEU A CA 1
ATOM 2807 C C . LEU A 1 338 ? 11.119 12.160 -25.251 1.00 75.62 338 LEU A C 1
ATOM 2809 O O . LEU A 1 338 ? 11.827 12.967 -24.649 1.00 75.62 338 LEU A O 1
ATOM 2813 N N . LYS A 1 339 ? 10.077 11.569 -24.646 1.00 77.75 339 LYS A N 1
ATOM 2814 C CA . LYS A 1 339 ? 9.760 11.764 -23.216 1.00 77.75 339 LYS A CA 1
ATOM 2815 C C . LYS A 1 339 ? 10.834 11.175 -22.296 1.00 77.75 339 LYS A C 1
ATOM 2817 O O . LYS A 1 339 ? 11.186 11.813 -21.300 1.00 77.75 339 LYS A O 1
ATOM 2822 N N . PHE A 1 340 ? 11.349 9.993 -22.634 1.00 81.50 340 PHE A N 1
ATOM 2823 C CA . PHE A 1 340 ? 12.460 9.345 -21.937 1.00 81.50 340 PHE A CA 1
ATOM 2824 C C . PHE A 1 340 ? 13.719 10.229 -21.965 1.00 81.50 340 PHE A C 1
ATOM 2826 O O . PHE A 1 340 ? 14.186 10.643 -20.904 1.00 81.50 340 PHE A O 1
ATOM 2833 N N . LEU A 1 341 ? 14.188 10.610 -23.160 1.00 78.31 341 LEU A N 1
ATOM 2834 C CA . LEU A 1 341 ? 15.370 11.454 -23.368 1.00 78.31 341 LEU A CA 1
ATOM 2835 C C . LEU A 1 341 ? 15.230 12.812 -22.669 1.00 78.31 341 LEU A C 1
ATOM 2837 O O . LEU A 1 341 ? 16.142 13.220 -21.956 1.00 78.31 341 LEU A O 1
ATOM 2841 N N . LYS A 1 342 ? 14.058 13.465 -22.755 1.00 76.38 342 LYS A N 1
ATOM 2842 C CA . LYS A 1 342 ? 13.755 14.691 -21.991 1.00 76.38 342 LYS A CA 1
ATOM 2843 C C . LYS A 1 342 ? 14.020 14.521 -20.502 1.00 76.38 342 LYS A C 1
ATOM 2845 O O . LYS A 1 342 ? 14.633 15.380 -19.878 1.00 76.38 342 LYS A O 1
ATOM 2850 N N . THR A 1 343 ? 13.497 13.446 -19.925 1.00 80.06 343 THR A N 1
ATOM 2851 C CA . THR A 1 343 ? 13.524 13.237 -18.475 1.00 80.06 343 THR A CA 1
ATOM 2852 C C . THR A 1 343 ? 14.912 12.791 -18.008 1.00 80.06 343 THR A C 1
ATOM 2854 O O . THR A 1 343 ? 15.324 13.176 -16.917 1.00 80.06 343 THR A O 1
ATOM 2857 N N . LEU A 1 344 ? 15.658 12.056 -18.840 1.00 79.69 344 LEU A N 1
ATOM 2858 C CA . LEU A 1 344 ? 17.077 11.752 -18.631 1.00 79.69 344 LEU A CA 1
ATOM 2859 C C . LEU A 1 344 ? 17.920 13.034 -18.627 1.00 79.69 344 LEU A C 1
ATOM 2861 O O . LEU A 1 344 ? 18.673 13.282 -17.690 1.00 79.69 344 LEU A O 1
ATOM 2865 N N . PHE A 1 345 ? 17.720 13.892 -19.622 1.00 76.62 345 PHE A N 1
ATOM 2866 C CA . PHE A 1 345 ? 18.436 15.153 -19.766 1.00 76.62 345 PHE A CA 1
ATOM 2867 C C . PHE A 1 345 ? 18.134 16.152 -18.634 1.00 76.62 345 PHE A C 1
ATOM 2869 O O . PHE A 1 345 ? 19.031 16.727 -18.021 1.00 76.62 345 PHE A O 1
ATOM 2876 N N . GLN A 1 346 ? 16.859 16.289 -18.255 1.00 77.94 346 GLN A N 1
ATOM 2877 C CA . GLN A 1 346 ? 16.462 17.056 -17.068 1.00 77.94 346 GLN A CA 1
ATOM 2878 C C . GLN A 1 346 ? 17.073 16.503 -15.769 1.00 77.94 346 GLN A C 1
ATOM 2880 O O . GLN A 1 346 ? 17.195 17.240 -14.790 1.00 77.94 346 GLN A O 1
ATOM 2885 N N . HIS A 1 347 ? 17.431 15.215 -15.735 1.00 75.00 347 HIS A N 1
ATOM 2886 C CA . HIS A 1 347 ? 18.071 14.597 -14.581 1.00 75.00 347 HIS A CA 1
ATOM 2887 C C . HIS A 1 347 ? 19.589 14.824 -14.550 1.00 75.00 347 HIS A C 1
ATOM 2889 O O . HIS A 1 347 ? 20.116 15.062 -13.461 1.00 75.00 347 HIS A O 1
ATOM 2895 N N . SER A 1 348 ? 20.267 14.805 -15.705 1.00 72.75 348 SER A N 1
ATOM 2896 C CA . SER A 1 348 ? 21.715 15.049 -15.803 1.00 72.75 348 SER A CA 1
ATOM 2897 C C . SER A 1 348 ? 22.101 16.503 -15.511 1.00 72.75 348 SER A C 1
ATOM 2899 O O . SER A 1 348 ? 23.176 16.735 -14.964 1.00 72.75 348 SER A O 1
ATOM 2901 N N . LYS A 1 349 ? 21.206 17.466 -15.792 1.00 75.38 349 LYS A N 1
ATOM 2902 C CA . LYS A 1 349 ? 21.424 18.926 -15.649 1.00 75.38 349 LYS A CA 1
ATOM 2903 C C . LYS A 1 349 ? 22.518 19.505 -16.562 1.00 75.38 349 LYS A C 1
ATOM 2905 O O . LYS A 1 349 ? 23.009 20.598 -16.292 1.00 75.38 349 LYS A O 1
ATOM 2910 N N . LEU A 1 350 ? 22.896 18.776 -17.605 1.00 77.44 350 LEU A N 1
ATOM 2911 C CA . LEU A 1 350 ? 23.860 19.218 -18.616 1.00 77.44 350 LEU A CA 1
ATOM 2912 C C . LEU A 1 350 ? 23.186 20.208 -19.581 1.00 77.44 350 LEU A C 1
ATOM 2914 O O . LEU A 1 350 ? 21.954 20.239 -19.649 1.00 77.44 350 LEU A O 1
ATOM 2918 N N . SER A 1 351 ? 23.951 21.042 -20.293 1.00 74.94 351 SER A N 1
ATOM 2919 C CA . SER A 1 351 ? 23.355 22.040 -21.198 1.00 74.94 351 SER A CA 1
ATOM 2920 C C . SER A 1 351 ? 23.063 21.499 -22.601 1.00 74.94 351 SER A C 1
ATOM 2922 O O . SER A 1 351 ? 22.149 22.007 -23.258 1.00 74.94 351 SER A O 1
ATOM 2924 N N . LYS A 1 352 ? 23.737 20.413 -23.017 1.00 80.00 352 LYS A N 1
ATOM 2925 C CA . LYS A 1 352 ? 23.607 19.826 -24.362 1.00 80.00 352 LYS A CA 1
ATOM 2926 C C . LYS A 1 352 ? 23.541 18.304 -24.388 1.00 80.00 352 LYS A C 1
ATOM 2928 O O . LYS A 1 352 ? 24.110 17.622 -23.533 1.00 80.00 352 LYS A O 1
ATOM 2933 N N . ILE A 1 353 ? 22.854 17.760 -25.389 1.00 75.56 353 ILE A N 1
ATOM 2934 C CA . ILE A 1 353 ? 22.752 16.316 -25.628 1.00 75.56 353 ILE A CA 1
ATOM 2935 C C . ILE A 1 353 ? 23.366 15.979 -26.986 1.00 75.56 353 ILE A C 1
ATOM 2937 O O . ILE A 1 353 ? 23.048 16.615 -27.986 1.00 75.56 353 ILE A O 1
ATOM 2941 N N . ASN A 1 354 ? 24.243 14.986 -27.026 1.00 74.81 354 ASN A N 1
ATOM 2942 C CA . ASN A 1 354 ? 24.728 14.373 -28.251 1.00 74.81 354 ASN A CA 1
ATOM 2943 C C . ASN A 1 354 ? 23.981 13.039 -28.437 1.00 74.81 354 ASN A C 1
ATOM 2945 O O . ASN A 1 354 ? 23.820 12.279 -27.484 1.00 74.81 354 ASN A O 1
ATOM 2949 N N . ILE A 1 355 ? 23.440 12.779 -29.627 1.00 69.50 355 ILE A N 1
ATOM 2950 C CA . ILE A 1 355 ? 22.733 11.532 -29.948 1.00 69.50 355 ILE A CA 1
ATOM 2951 C C . ILE A 1 355 ? 23.356 10.950 -31.217 1.00 69.50 355 ILE A C 1
ATOM 2953 O O . ILE A 1 355 ? 23.235 11.555 -32.283 1.00 69.50 355 ILE A O 1
ATOM 2957 N N . ASN A 1 356 ? 24.017 9.792 -31.097 1.00 66.94 356 ASN A N 1
ATOM 2958 C CA . ASN A 1 356 ? 24.842 9.151 -32.132 1.00 66.94 356 ASN A CA 1
ATOM 2959 C C . ASN A 1 356 ? 25.684 10.163 -32.958 1.00 66.94 356 ASN A C 1
ATOM 2961 O O . ASN A 1 356 ? 25.638 10.154 -34.190 1.00 66.94 356 ASN A O 1
ATOM 2965 N N . GLY A 1 357 ? 26.404 11.083 -32.307 1.00 67.00 357 GLY A N 1
ATOM 2966 C CA . GLY A 1 357 ? 27.293 12.044 -32.980 1.00 67.00 357 GLY A CA 1
ATOM 2967 C C . GLY A 1 357 ? 26.659 13.355 -33.479 1.00 67.00 357 GLY A C 1
ATOM 2968 O O . GLY A 1 357 ? 27.326 14.102 -34.196 1.00 67.00 357 GLY A O 1
ATOM 2969 N N . ARG A 1 358 ? 25.404 13.672 -33.124 1.00 65.00 358 ARG A N 1
ATOM 2970 C CA . ARG A 1 358 ? 24.794 15.000 -33.343 1.00 65.00 358 ARG A CA 1
ATOM 2971 C C . ARG A 1 358 ? 24.437 15.696 -32.031 1.00 65.00 358 ARG A C 1
ATOM 2973 O O . ARG A 1 358 ? 23.657 15.168 -31.248 1.00 65.00 358 ARG A O 1
ATOM 2980 N N . GLU A 1 359 ? 24.964 16.904 -31.852 1.00 71.31 359 GLU A N 1
ATOM 2981 C CA . GLU A 1 359 ? 24.751 17.796 -30.705 1.00 71.31 359 GLU A CA 1
ATOM 2982 C C . GLU A 1 359 ? 23.439 18.601 -30.844 1.00 71.31 359 GLU A C 1
ATOM 2984 O O . GLU A 1 359 ? 23.130 19.110 -31.923 1.00 71.31 359 GLU A O 1
ATOM 2989 N N . PHE A 1 360 ? 22.674 18.722 -29.754 1.00 71.00 360 PHE A N 1
ATOM 2990 C CA . PHE A 1 360 ? 21.413 19.467 -29.669 1.00 71.00 360 PHE A CA 1
ATOM 2991 C C . PHE A 1 360 ? 21.291 20.217 -28.332 1.00 71.00 360 PHE A C 1
ATOM 2993 O O . PHE A 1 360 ? 21.576 19.664 -27.264 1.00 71.00 360 PHE A O 1
ATOM 3000 N N . ASP A 1 361 ? 20.762 21.440 -28.379 1.00 73.19 361 ASP A N 1
ATOM 3001 C CA . ASP A 1 361 ? 20.344 22.197 -27.190 1.00 73.19 361 ASP A CA 1
ATOM 3002 C C . ASP A 1 361 ? 18.949 21.753 -26.701 1.00 73.19 361 ASP A C 1
ATOM 3004 O O . ASP A 1 361 ? 18.129 21.263 -27.482 1.00 73.19 361 ASP A O 1
ATOM 3008 N N . PHE A 1 362 ? 18.617 21.986 -25.424 1.00 64.88 362 PHE A N 1
ATOM 3009 C CA . PHE A 1 362 ? 17.341 21.551 -24.820 1.00 64.88 362 PHE A CA 1
ATOM 3010 C C . PHE A 1 362 ? 16.096 21.897 -25.657 1.00 64.88 362 PHE A C 1
ATOM 3012 O O . PHE A 1 362 ? 15.255 21.032 -25.894 1.00 64.88 362 PHE A O 1
ATOM 3019 N N . ASP A 1 363 ? 15.976 23.132 -26.149 1.00 63.62 363 ASP A N 1
ATOM 3020 C CA . ASP A 1 363 ? 14.806 23.569 -26.924 1.00 63.62 363 ASP A CA 1
ATOM 3021 C C . ASP A 1 363 ? 14.782 23.001 -28.358 1.00 63.62 363 ASP A C 1
ATOM 3023 O O . ASP A 1 363 ? 13.709 22.828 -28.951 1.00 63.62 363 ASP A O 1
ATOM 3027 N N . GLN A 1 364 ? 15.941 22.618 -28.903 1.00 63.06 364 GLN A N 1
ATOM 3028 C CA . GLN A 1 364 ? 16.041 21.893 -30.176 1.00 63.06 364 GLN A CA 1
ATOM 3029 C C . GLN A 1 364 ? 15.498 20.463 -30.027 1.00 63.06 364 GLN A C 1
ATOM 3031 O O . GLN A 1 364 ? 14.791 19.980 -30.914 1.00 63.06 364 GLN A O 1
ATOM 3036 N N . VAL A 1 365 ? 15.702 19.832 -28.859 1.00 57.66 365 VAL A N 1
ATOM 3037 C CA . VAL A 1 365 ? 15.150 18.502 -28.527 1.00 57.66 365 VAL A CA 1
ATOM 3038 C C . VAL A 1 365 ? 13.610 18.473 -28.542 1.00 57.66 365 VAL A C 1
ATOM 3040 O O . VAL A 1 365 ? 13.016 17.416 -28.759 1.00 57.66 365 VAL A O 1
ATOM 3043 N N . PHE A 1 366 ? 12.941 19.620 -28.351 1.00 53.34 366 PHE A N 1
ATOM 3044 C CA . PHE A 1 366 ? 11.468 19.713 -28.343 1.00 53.34 366 PHE A CA 1
ATOM 3045 C C . PHE A 1 366 ? 10.841 20.280 -29.609 1.00 53.34 366 PHE A C 1
ATOM 3047 O O . PHE A 1 366 ? 9.662 20.021 -29.845 1.00 53.34 366 PHE A O 1
ATOM 3054 N N . SER A 1 367 ? 11.591 21.033 -30.410 1.00 50.22 367 SER A N 1
ATOM 3055 C CA . SER A 1 367 ? 11.085 21.622 -31.655 1.00 50.22 367 SER A CA 1
ATOM 3056 C C . SER A 1 367 ? 11.141 20.658 -32.844 1.00 50.22 367 SER A C 1
ATOM 3058 O O . SER A 1 367 ? 10.375 20.829 -33.789 1.00 50.22 367 SER A O 1
ATOM 3060 N N . PHE A 1 368 ? 11.970 19.608 -32.786 1.00 47.41 368 PHE A N 1
ATOM 3061 C CA . PHE A 1 368 ? 12.125 18.632 -33.866 1.00 47.41 368 PHE A CA 1
ATOM 3062 C C . PHE A 1 368 ? 11.696 17.209 -33.479 1.00 47.41 368 PHE A C 1
ATOM 3064 O O . PHE A 1 368 ? 12.065 16.657 -32.449 1.00 47.41 368 PHE A O 1
ATOM 3071 N N . THR A 1 369 ? 10.986 16.525 -34.377 1.00 46.16 369 THR A N 1
ATOM 3072 C CA . THR A 1 369 ? 11.638 15.772 -35.476 1.00 46.16 369 THR A CA 1
ATOM 3073 C C . THR A 1 369 ? 12.451 14.493 -35.095 1.00 46.16 369 THR A C 1
ATOM 3075 O O . THR A 1 369 ? 12.804 13.672 -35.936 1.00 46.16 369 THR A O 1
ATOM 3078 N N . ILE A 1 370 ? 12.884 14.350 -33.834 1.00 46.06 370 ILE A N 1
ATOM 3079 C CA . ILE A 1 370 ? 14.270 13.901 -33.540 1.00 46.06 370 ILE A CA 1
ATOM 3080 C C . ILE A 1 370 ? 14.610 12.411 -33.672 1.00 46.06 370 ILE A C 1
ATOM 3082 O O . ILE A 1 370 ? 15.784 12.062 -33.661 1.00 46.06 370 ILE A O 1
ATOM 3086 N N . MET A 1 371 ? 13.640 11.524 -33.890 1.00 48.91 371 MET A N 1
ATOM 3087 C CA . MET A 1 371 ? 13.945 10.125 -34.219 1.00 48.91 371 MET A CA 1
ATOM 3088 C C . MET A 1 371 ? 13.049 9.587 -35.322 1.00 48.91 371 MET A C 1
ATOM 3090 O O . MET A 1 371 ? 12.214 8.714 -35.104 1.00 48.91 371 MET A O 1
ATOM 3094 N N . ASN A 1 372 ? 13.254 10.127 -36.523 1.00 47.03 372 ASN A N 1
ATOM 3095 C CA . ASN A 1 372 ? 12.714 9.535 -37.738 1.00 47.03 372 ASN A CA 1
ATOM 3096 C C . ASN A 1 372 ? 13.577 8.379 -38.262 1.00 47.03 372 ASN A C 1
ATOM 3098 O O . ASN A 1 372 ? 12.997 7.416 -38.729 1.00 47.03 372 ASN A O 1
ATOM 3102 N N . LYS A 1 373 ? 14.919 8.437 -38.220 1.00 50.50 373 LYS A N 1
ATOM 3103 C CA . LYS A 1 373 ? 15.791 7.389 -38.795 1.00 50.50 373 LYS A CA 1
ATOM 3104 C C . LYS A 1 373 ? 17.102 7.233 -38.024 1.00 50.50 373 LYS A C 1
ATOM 3106 O O . LYS A 1 373 ? 17.806 8.225 -37.861 1.00 50.50 373 LYS A O 1
ATOM 3111 N N . ILE A 1 374 ? 17.458 6.007 -37.632 1.00 53.69 374 ILE A N 1
ATOM 3112 C CA . ILE A 1 374 ? 18.846 5.610 -37.326 1.00 53.69 374 ILE A CA 1
ATOM 3113 C C . ILE A 1 374 ? 19.405 4.859 -38.540 1.00 53.69 374 ILE A C 1
ATOM 3115 O O . ILE A 1 374 ? 18.662 4.125 -39.188 1.00 53.69 374 ILE A O 1
ATOM 3119 N N . ILE A 1 375 ? 20.677 5.066 -38.882 1.00 49.16 375 ILE A N 1
ATOM 3120 C CA . ILE A 1 375 ? 21.345 4.477 -40.053 1.00 49.16 375 ILE A CA 1
ATOM 3121 C C . ILE A 1 375 ? 22.606 3.734 -39.594 1.00 49.16 375 ILE A C 1
ATOM 3123 O O . ILE A 1 375 ? 23.336 4.237 -38.749 1.00 49.16 375 ILE A O 1
ATOM 3127 N N . PHE A 1 376 ? 22.870 2.557 -40.160 1.00 52.72 376 PHE A N 1
ATOM 3128 C CA . PHE A 1 376 ? 24.024 1.704 -39.859 1.00 52.72 376 PHE A CA 1
ATOM 3129 C C . PHE A 1 376 ? 24.614 1.180 -41.173 1.00 52.72 376 PHE A C 1
ATOM 3131 O O . PHE A 1 376 ? 23.872 0.706 -42.031 1.00 52.72 376 PHE A O 1
ATOM 3138 N N . SER A 1 377 ? 25.929 1.220 -41.357 1.00 39.28 377 SER A N 1
ATOM 3139 C CA . SER A 1 377 ? 26.591 0.607 -42.518 1.00 39.28 377 SER A CA 1
ATOM 3140 C C . SER A 1 377 ? 26.959 -0.864 -42.263 1.00 39.28 377 SER A C 1
ATOM 3142 O O . SER A 1 377 ? 27.168 -1.271 -41.118 1.00 39.28 377 SER A O 1
ATOM 3144 N N . LYS A 1 378 ? 27.097 -1.672 -43.325 1.00 42.41 378 LYS A N 1
ATOM 3145 C CA . LYS A 1 378 ? 27.824 -2.956 -43.330 1.00 42.41 378 LYS A CA 1
ATOM 3146 C C . LYS A 1 378 ? 29.051 -2.844 -44.240 1.00 42.41 378 LYS A C 1
ATOM 3148 O O . LYS A 1 378 ? 28.899 -2.551 -45.425 1.00 42.41 378 LYS A O 1
ATOM 3153 N N . ILE A 1 379 ? 30.232 -3.142 -43.698 1.00 39.28 379 ILE A N 1
ATOM 3154 C CA . ILE A 1 379 ? 31.458 -3.428 -44.456 1.00 39.28 379 ILE A CA 1
ATOM 3155 C C . ILE A 1 379 ? 31.412 -4.881 -44.956 1.00 39.28 379 ILE A C 1
ATOM 3157 O O . ILE A 1 379 ? 31.541 -5.815 -44.162 1.00 39.28 379 ILE A O 1
ATOM 3161 N N . ASP A 1 380 ? 31.232 -5.085 -46.264 1.00 41.62 380 ASP A N 1
ATOM 3162 C CA . ASP A 1 380 ? 31.249 -6.412 -46.899 1.00 41.62 380 ASP A CA 1
ATOM 3163 C C . ASP A 1 380 ? 32.693 -6.923 -47.102 1.00 41.62 380 ASP A C 1
ATOM 3165 O O . ASP A 1 380 ? 33.200 -7.032 -48.213 1.00 41.62 380 ASP A O 1
ATOM 3169 N N . ASN A 1 381 ? 33.356 -7.301 -46.003 1.00 35.47 381 ASN A N 1
ATOM 3170 C CA . ASN A 1 381 ? 34.689 -7.931 -46.016 1.00 35.47 381 ASN A CA 1
ATOM 3171 C C . ASN A 1 381 ? 34.658 -9.461 -46.256 1.00 35.47 381 ASN A C 1
ATOM 3173 O O . ASN A 1 381 ? 35.595 -10.165 -45.891 1.00 35.47 381 ASN A O 1
ATOM 3177 N N . GLY A 1 382 ? 33.580 -10.000 -46.835 1.00 36.44 382 GLY A N 1
ATOM 3178 C CA . GLY A 1 382 ? 33.450 -11.433 -47.151 1.00 36.44 382 GLY A CA 1
ATOM 3179 C C . GLY A 1 382 ? 33.085 -12.361 -45.980 1.00 36.44 382 GLY A C 1
ATOM 3180 O O . GLY A 1 382 ? 32.849 -13.541 -46.214 1.00 36.44 382 GLY A O 1
ATOM 3181 N N . ASP A 1 383 ? 32.977 -11.842 -44.754 1.00 35.69 383 ASP A N 1
ATOM 3182 C CA . ASP A 1 383 ? 32.331 -12.530 -43.627 1.00 35.69 383 ASP A CA 1
ATOM 3183 C C . ASP A 1 383 ? 30.799 -12.328 -43.682 1.00 35.69 383 ASP A C 1
ATOM 3185 O O . ASP A 1 383 ? 30.310 -11.204 -43.850 1.00 35.69 383 ASP A O 1
ATOM 3189 N N . ASP A 1 384 ? 30.023 -13.380 -43.393 1.00 37.84 384 ASP A N 1
ATOM 3190 C CA . ASP A 1 384 ? 28.553 -13.332 -43.208 1.00 37.84 384 ASP A CA 1
ATOM 3191 C C . ASP A 1 384 ? 28.106 -12.549 -41.945 1.00 37.84 384 ASP A C 1
ATOM 3193 O O . ASP A 1 384 ? 26.939 -12.542 -41.540 1.00 37.84 384 ASP A O 1
ATOM 3197 N N . ASP A 1 385 ? 29.036 -11.854 -41.295 1.00 37.81 385 ASP A N 1
ATOM 3198 C CA . ASP A 1 385 ? 28.849 -11.191 -40.014 1.00 37.81 385 ASP A CA 1
ATOM 3199 C C . ASP A 1 385 ? 28.264 -9.779 -40.208 1.00 37.81 385 ASP A C 1
ATOM 3201 O O . ASP A 1 385 ? 28.960 -8.769 -40.311 1.00 37.81 385 ASP A O 1
ATOM 3205 N N . PHE A 1 386 ? 26.934 -9.722 -40.264 1.00 37.75 386 PHE A N 1
ATOM 3206 C CA . PHE A 1 386 ? 26.086 -8.565 -40.607 1.00 37.75 386 PHE A CA 1
ATOM 3207 C C . PHE A 1 386 ? 26.275 -7.272 -39.761 1.00 37.75 386 PHE A C 1
ATOM 3209 O O . PHE A 1 386 ? 25.576 -6.293 -39.998 1.00 37.75 386 PHE A O 1
ATOM 3216 N N . PHE A 1 387 ? 27.174 -7.246 -38.766 1.00 41.19 387 PHE A N 1
ATOM 3217 C CA . PHE A 1 387 ? 27.205 -6.245 -37.679 1.00 41.19 387 PHE A CA 1
ATOM 3218 C C . PHE A 1 387 ? 28.597 -5.627 -37.392 1.00 41.19 387 PHE A C 1
ATOM 3220 O O . PHE A 1 387 ? 28.861 -5.174 -36.279 1.00 41.19 387 PHE A O 1
ATOM 3227 N N . LYS A 1 388 ? 29.522 -5.605 -38.364 1.00 33.53 388 LYS A N 1
ATOM 3228 C CA . LYS A 1 388 ? 30.887 -5.052 -38.197 1.00 33.53 388 LYS A CA 1
ATOM 3229 C C . LYS A 1 388 ? 31.105 -3.705 -38.921 1.00 33.53 388 LYS A C 1
ATOM 3231 O O . LYS A 1 388 ? 31.973 -3.611 -39.782 1.00 33.53 388 LYS A O 1
ATOM 3236 N N . SER A 1 389 ? 30.403 -2.644 -38.506 1.00 32.12 389 SER A N 1
ATOM 3237 C CA . SER A 1 389 ? 30.782 -1.256 -38.858 1.00 32.12 389 SER A CA 1
ATOM 3238 C C . SER A 1 389 ? 30.392 -0.255 -37.770 1.00 32.12 389 SER A C 1
ATOM 3240 O O . SER A 1 389 ? 29.291 -0.320 -37.230 1.00 32.12 389 SER A O 1
ATOM 3242 N N . LYS A 1 390 ? 31.279 0.705 -37.487 1.00 30.80 390 LYS A N 1
ATOM 3243 C CA . LYS A 1 390 ? 30.989 1.897 -36.679 1.00 30.80 390 LYS A CA 1
ATOM 3244 C C . LYS A 1 390 ? 31.007 3.131 -37.577 1.00 30.80 390 LYS A C 1
ATOM 3246 O O . LYS A 1 390 ? 32.036 3.782 -37.678 1.00 30.80 390 LYS A O 1
ATOM 3251 N N . GLU A 1 391 ? 29.875 3.449 -38.192 1.00 30.11 391 GLU A N 1
ATOM 3252 C CA . GLU A 1 391 ? 29.595 4.790 -38.715 1.00 30.11 391 GLU A CA 1
ATOM 3253 C C . GLU A 1 391 ? 28.072 4.959 -38.815 1.00 30.11 391 GLU A C 1
ATOM 3255 O O . GLU A 1 391 ? 27.410 4.328 -39.640 1.00 30.11 391 GLU A O 1
ATOM 3260 N N . VAL A 1 392 ? 27.512 5.753 -37.898 1.00 30.41 392 VAL A N 1
ATOM 3261 C CA . VAL A 1 392 ? 26.070 6.012 -37.767 1.00 30.41 392 VAL A CA 1
ATOM 3262 C C . VAL A 1 392 ? 25.804 7.433 -38.254 1.00 30.41 392 VAL A C 1
ATOM 3264 O O . VAL A 1 392 ? 25.825 8.386 -37.482 1.00 30.41 392 VAL A O 1
ATOM 3267 N N . ASP A 1 393 ? 25.574 7.596 -39.556 1.00 29.94 393 ASP A N 1
ATOM 3268 C CA . ASP A 1 393 ? 25.197 8.894 -40.128 1.00 29.94 393 ASP A CA 1
ATOM 3269 C C . ASP A 1 393 ? 23.688 9.125 -39.953 1.00 29.94 393 ASP A C 1
ATOM 3271 O O . ASP A 1 393 ? 22.884 8.857 -40.850 1.00 29.94 393 ASP A O 1
ATOM 3275 N N . LEU A 1 394 ? 23.274 9.592 -38.767 1.00 30.58 394 LEU A N 1
ATOM 3276 C CA . LEU A 1 394 ? 21.896 10.038 -38.544 1.00 30.58 394 LEU A CA 1
ATOM 3277 C C . LEU A 1 394 ? 21.539 11.133 -39.554 1.00 30.58 394 LEU A C 1
ATOM 3279 O O . LEU A 1 394 ? 22.174 12.184 -39.566 1.00 30.58 394 LEU A O 1
ATOM 3283 N N . ARG A 1 395 ? 20.462 10.961 -40.328 1.00 33.94 395 ARG A N 1
ATOM 3284 C CA . ARG A 1 395 ? 19.897 12.024 -41.176 1.00 33.94 395 ARG A CA 1
ATOM 3285 C C . ARG A 1 395 ? 18.466 12.331 -40.751 1.00 33.94 395 ARG A C 1
ATOM 3287 O O . ARG A 1 395 ? 17.548 11.547 -40.988 1.00 33.94 395 ARG A O 1
ATOM 3294 N N . LEU A 1 396 ? 18.294 13.481 -40.100 1.00 31.28 396 LEU A N 1
ATOM 3295 C CA . LEU A 1 396 ? 16.987 14.035 -39.757 1.00 31.28 396 LEU A CA 1
ATOM 3296 C C . LEU A 1 396 ? 16.400 14.759 -40.971 1.00 31.28 396 LEU A C 1
ATOM 3298 O O . LEU A 1 396 ? 17.085 15.549 -41.614 1.00 31.28 396 LEU A O 1
ATOM 3302 N N . TYR A 1 397 ? 15.126 14.493 -41.243 1.00 33.06 397 TYR A N 1
ATOM 3303 C CA . TYR A 1 397 ? 14.330 15.157 -42.272 1.00 33.06 397 TYR A CA 1
ATOM 3304 C C . TYR A 1 397 ? 13.233 15.963 -41.569 1.00 33.06 397 TYR A C 1
ATOM 3306 O O . TYR A 1 397 ? 12.606 15.450 -40.635 1.00 33.06 397 TYR A O 1
ATOM 3314 N N . ASP A 1 398 ? 13.031 17.215 -41.980 1.00 29.06 398 ASP A N 1
ATOM 3315 C CA . ASP A 1 398 ? 11.913 18.035 -41.517 1.00 29.06 398 ASP A CA 1
ATOM 3316 C C . ASP A 1 398 ? 10.616 17.657 -42.257 1.00 29.06 398 ASP A C 1
ATOM 3318 O O . ASP A 1 398 ? 10.596 16.794 -43.135 1.00 29.06 398 ASP A O 1
ATOM 3322 N N . GLU A 1 399 ? 9.514 18.312 -41.902 1.00 30.59 399 GLU A N 1
ATOM 3323 C CA . GLU A 1 399 ? 8.192 18.045 -42.480 1.00 30.59 399 GLU A CA 1
ATOM 3324 C C . GLU A 1 399 ? 8.083 18.480 -43.960 1.00 30.59 399 GLU A C 1
ATOM 3326 O O . GLU A 1 399 ? 7.145 18.072 -44.643 1.00 30.59 399 GLU A O 1
ATOM 3331 N N . ASN A 1 400 ? 9.057 19.248 -44.477 1.00 32.06 400 ASN A N 1
ATOM 3332 C CA . ASN A 1 400 ? 9.097 19.768 -45.849 1.00 32.06 400 ASN A CA 1
ATOM 3333 C C . ASN A 1 400 ? 10.291 19.272 -46.699 1.00 32.06 400 ASN A C 1
ATOM 3335 O O . ASN A 1 400 ? 10.416 19.681 -47.855 1.00 32.06 400 ASN A O 1
ATOM 3339 N N . ASN A 1 401 ? 11.147 18.384 -46.179 1.00 38.09 401 ASN A N 1
ATOM 3340 C CA . ASN A 1 401 ? 12.345 17.842 -46.846 1.00 38.09 401 ASN A CA 1
ATOM 3341 C C . ASN A 1 401 ? 13.414 18.882 -47.294 1.00 38.09 401 ASN A C 1
ATOM 3343 O O . ASN A 1 401 ? 14.112 18.659 -48.287 1.00 38.09 401 ASN A O 1
ATOM 3347 N N . GLN A 1 402 ? 13.603 20.000 -46.582 1.00 31.94 402 GLN A N 1
ATOM 3348 C CA . GLN A 1 402 ? 14.634 21.021 -46.886 1.00 31.94 402 GLN A CA 1
ATOM 3349 C C . GLN A 1 402 ? 15.346 21.442 -45.580 1.00 31.94 402 GLN A C 1
ATOM 3351 O O . GLN A 1 402 ? 14.695 21.922 -44.664 1.00 31.94 402 GLN A O 1
ATOM 3356 N N . VAL A 1 403 ? 16.657 21.277 -45.349 1.00 29.09 403 VAL A N 1
ATOM 3357 C CA . VAL A 1 403 ? 17.860 21.923 -45.944 1.00 29.09 403 VAL A CA 1
ATOM 3358 C C . VAL A 1 403 ? 19.068 21.289 -45.197 1.00 29.09 403 VAL A C 1
ATOM 3360 O O . VAL A 1 403 ? 18.956 21.117 -43.989 1.00 29.09 403 VAL A O 1
ATOM 3363 N N . GLN A 1 404 ? 20.256 20.922 -45.710 1.00 23.22 404 GLN A N 1
ATOM 3364 C CA . GLN A 1 404 ? 20.933 20.847 -47.025 1.00 23.22 404 GLN A CA 1
ATOM 3365 C C . GLN A 1 404 ? 21.878 19.605 -47.004 1.00 23.22 404 GLN A C 1
ATOM 3367 O O . GLN A 1 404 ? 22.211 19.128 -45.915 1.00 23.22 404 GLN A O 1
ATOM 3372 N N . PRO A 1 405 ? 22.357 19.075 -48.149 1.00 26.27 405 PRO A N 1
ATOM 3373 C CA . PRO A 1 405 ? 23.236 17.900 -48.180 1.00 26.27 405 PRO A CA 1
ATOM 3374 C C . PRO A 1 405 ? 24.718 18.202 -47.882 1.00 26.27 405 PRO A C 1
ATOM 3376 O O . PRO A 1 405 ? 25.337 19.059 -48.514 1.00 26.27 405 PRO A O 1
ATOM 3379 N N . ILE A 1 406 ? 25.345 17.368 -47.044 1.00 24.77 406 ILE A N 1
ATOM 3380 C CA . ILE A 1 406 ? 26.762 17.024 -47.249 1.00 24.77 406 ILE A CA 1
ATOM 3381 C C . ILE A 1 406 ? 26.817 16.254 -48.574 1.00 24.77 406 ILE A C 1
ATOM 3383 O O . ILE A 1 406 ? 26.037 15.320 -48.767 1.00 24.77 406 ILE A O 1
ATOM 3387 N N . LYS A 1 407 ? 27.684 16.677 -49.503 1.00 22.75 407 LYS A N 1
ATOM 3388 C CA . LYS A 1 407 ? 27.726 16.161 -50.880 1.00 22.75 407 LYS A CA 1
ATOM 3389 C C . LYS A 1 407 ? 27.993 14.653 -50.936 1.00 22.75 407 LYS A C 1
ATOM 3391 O O . LYS A 1 407 ? 29.139 14.226 -51.019 1.00 22.75 407 LYS A O 1
ATOM 3396 N N . PHE A 1 408 ? 26.922 13.881 -51.046 1.00 28.48 408 PHE A N 1
ATOM 3397 C CA . PHE A 1 408 ? 26.895 12.708 -51.907 1.00 28.48 408 PHE A CA 1
ATOM 3398 C C . PHE A 1 408 ? 26.384 13.208 -53.258 1.00 28.48 408 PHE A C 1
ATOM 3400 O O . PHE A 1 408 ? 25.367 13.900 -53.313 1.00 28.48 408 PHE A O 1
ATOM 3407 N N . THR A 1 409 ? 27.153 12.981 -54.321 1.00 24.55 409 THR A N 1
ATOM 3408 C CA . THR A 1 409 ? 26.844 13.491 -55.664 1.00 24.55 409 THR A CA 1
ATOM 3409 C C . THR A 1 409 ? 25.476 13.005 -56.126 1.00 24.55 409 THR A C 1
ATOM 3411 O O . THR A 1 409 ? 25.140 11.847 -55.902 1.00 24.55 409 THR A O 1
ATOM 3414 N N . GLU A 1 410 ? 24.706 13.883 -56.776 1.00 28.19 410 GLU A N 1
ATOM 3415 C CA . GLU A 1 410 ? 23.347 13.613 -57.262 1.00 28.19 410 GLU A CA 1
ATOM 3416 C C . GLU A 1 410 ? 23.330 12.556 -58.386 1.00 28.19 410 GLU A C 1
ATOM 3418 O O . GLU A 1 410 ? 23.175 12.864 -59.567 1.00 28.19 410 GLU A O 1
ATOM 3423 N N . GLY A 1 411 ? 23.481 11.289 -58.001 1.00 26.36 411 GLY A N 1
ATOM 3424 C CA . GLY A 1 411 ? 23.111 10.109 -58.773 1.00 26.36 411 GLY A CA 1
ATOM 3425 C C . GLY A 1 411 ? 21.731 9.641 -58.322 1.00 26.36 411 GLY A C 1
ATOM 3426 O O . GLY A 1 411 ? 21.542 9.304 -57.160 1.00 26.36 411 GLY A O 1
ATOM 3427 N N . ASN A 1 412 ? 20.761 9.722 -59.235 1.00 29.81 412 ASN A N 1
ATOM 3428 C CA . ASN A 1 412 ? 19.407 9.155 -59.185 1.00 29.81 412 ASN A CA 1
ATOM 3429 C C . ASN A 1 412 ? 18.827 8.755 -57.811 1.00 29.81 412 ASN A C 1
ATOM 3431 O O . ASN A 1 412 ? 19.080 7.683 -57.270 1.00 29.81 412 ASN A O 1
ATOM 3435 N N . ASN A 1 413 ? 17.844 9.536 -57.362 1.00 31.69 413 ASN A N 1
ATOM 3436 C CA . ASN A 1 413 ? 16.973 9.260 -56.213 1.00 31.69 413 ASN A CA 1
ATOM 3437 C C . ASN A 1 413 ? 15.966 8.100 -56.481 1.00 31.69 413 ASN A C 1
ATOM 3439 O O . ASN A 1 413 ? 14.774 8.235 -56.207 1.00 31.69 413 ASN A O 1
ATOM 3443 N N . LYS A 1 414 ? 16.410 7.006 -57.124 1.00 32.16 414 LYS A N 1
ATOM 3444 C CA . LYS A 1 414 ? 15.576 5.910 -57.663 1.00 32.16 414 LYS A CA 1
ATOM 3445 C C . LYS A 1 414 ? 15.765 4.549 -56.988 1.00 32.16 414 LYS A C 1
ATOM 3447 O O . LYS A 1 414 ? 14.854 3.733 -57.089 1.00 32.16 414 LYS A O 1
ATOM 3452 N N . ASP A 1 415 ? 16.874 4.318 -56.283 1.00 36.56 415 ASP A N 1
ATOM 3453 C CA . ASP A 1 415 ? 17.249 2.977 -55.798 1.00 36.56 415 ASP A CA 1
ATOM 3454 C C . ASP A 1 415 ? 17.264 2.803 -54.267 1.00 36.56 415 ASP A C 1
ATOM 3456 O O . ASP A 1 415 ? 17.799 1.824 -53.741 1.00 36.56 415 ASP A O 1
ATOM 3460 N N . ILE A 1 416 ? 16.540 3.661 -53.533 1.00 36.03 416 ILE A N 1
ATOM 3461 C CA . ILE A 1 416 ? 16.059 3.278 -52.195 1.00 36.03 416 ILE A CA 1
ATOM 3462 C C . ILE A 1 416 ? 14.974 2.210 -52.378 1.00 36.03 416 ILE A C 1
ATOM 3464 O O . ILE A 1 416 ? 13.789 2.515 -52.520 1.00 36.03 416 ILE A O 1
ATOM 3468 N N . LYS A 1 417 ? 15.374 0.937 -52.350 1.00 38.44 417 LYS A N 1
ATOM 3469 C CA . LYS A 1 417 ? 14.434 -0.178 -52.207 1.00 38.44 417 LYS A CA 1
ATOM 3470 C C . LYS A 1 417 ? 13.925 -0.197 -50.769 1.00 38.44 417 LYS A C 1
ATOM 3472 O O . LYS A 1 417 ? 14.614 -0.668 -49.865 1.00 38.44 417 LYS A O 1
ATOM 3477 N N . SER A 1 418 ? 12.716 0.322 -50.566 1.00 36.03 418 SER A N 1
ATOM 3478 C CA . SER A 1 418 ? 11.977 0.186 -49.313 1.00 36.03 418 SER A CA 1
ATOM 3479 C C . SER A 1 418 ? 11.645 -1.290 -49.075 1.00 36.03 418 SER A C 1
ATOM 3481 O O . SER A 1 418 ? 10.683 -1.837 -49.615 1.00 36.03 418 SER A O 1
ATOM 3483 N N . ILE A 1 419 ? 12.493 -1.965 -48.299 1.00 36.81 419 ILE A N 1
ATOM 3484 C CA . ILE A 1 419 ? 12.187 -3.283 -47.747 1.00 36.81 419 ILE A CA 1
ATOM 3485 C C . ILE A 1 419 ? 11.326 -3.034 -46.511 1.00 36.81 419 ILE A C 1
ATOM 3487 O O . ILE A 1 419 ? 11.861 -2.943 -45.413 1.00 36.81 419 ILE A O 1
ATOM 3491 N N . ASP A 1 420 ? 10.014 -2.882 -46.701 1.00 38.78 420 ASP A N 1
ATOM 3492 C CA . ASP A 1 420 ? 9.057 -2.595 -45.624 1.00 38.78 420 ASP A CA 1
ATOM 3493 C C . ASP A 1 420 ? 8.927 -3.795 -44.668 1.00 38.78 420 ASP A C 1
ATOM 3495 O O . ASP A 1 420 ? 7.980 -4.583 -44.730 1.00 38.78 420 ASP A O 1
ATOM 3499 N N . TYR A 1 421 ? 9.912 -3.957 -43.782 1.00 45.94 421 TYR A N 1
ATOM 3500 C CA . TYR A 1 421 ? 9.939 -5.001 -42.766 1.00 45.94 421 TYR A CA 1
ATOM 3501 C C . TYR A 1 421 ? 9.748 -4.385 -41.382 1.00 45.94 421 TYR A C 1
ATOM 3503 O O . TYR A 1 421 ? 10.656 -3.778 -40.805 1.00 45.94 421 TYR A O 1
ATOM 3511 N N . LEU A 1 422 ? 8.542 -4.559 -40.844 1.00 48.88 422 LEU A N 1
ATOM 3512 C CA . LEU A 1 422 ? 8.220 -4.221 -39.466 1.00 48.88 422 LEU A CA 1
ATOM 3513 C C . LEU A 1 422 ? 8.687 -5.369 -38.562 1.00 48.88 422 LEU A C 1
ATOM 3515 O O . LEU A 1 422 ? 8.123 -6.466 -38.616 1.00 48.88 422 LEU A O 1
ATOM 3519 N N . LEU A 1 423 ? 9.694 -5.143 -37.714 1.00 54.47 423 LEU A N 1
ATOM 3520 C CA . LEU A 1 423 ? 10.008 -6.134 -36.681 1.00 54.47 423 LEU A CA 1
ATOM 3521 C C . LEU A 1 423 ? 8.894 -6.156 -35.629 1.00 54.47 423 LEU A C 1
ATOM 3523 O O . LEU A 1 423 ? 8.523 -5.119 -35.079 1.00 54.47 423 LEU A O 1
ATOM 3527 N N . LYS A 1 424 ? 8.416 -7.367 -35.314 1.00 59.69 424 LYS A N 1
ATOM 3528 C CA . LYS A 1 424 ? 7.509 -7.630 -34.186 1.00 59.69 424 LYS A CA 1
ATOM 3529 C C . LYS A 1 424 ? 8.126 -7.185 -32.858 1.00 59.69 424 LYS A C 1
ATOM 3531 O O . LYS A 1 424 ? 7.459 -6.529 -32.074 1.00 59.69 424 LYS A O 1
ATOM 3536 N N . THR A 1 425 ? 9.406 -7.476 -32.652 1.00 66.75 425 THR A N 1
ATOM 3537 C CA . THR A 1 425 ? 10.169 -7.059 -31.473 1.00 66.75 425 THR A CA 1
ATOM 3538 C C . THR A 1 425 ? 11.563 -6.626 -31.908 1.00 66.75 425 THR A C 1
ATOM 3540 O O . THR A 1 425 ? 12.162 -7.245 -32.788 1.00 66.75 425 THR A O 1
ATOM 3543 N N . SER A 1 426 ? 12.095 -5.567 -31.298 1.00 69.44 426 SER A N 1
ATOM 3544 C CA . SER A 1 426 ? 13.499 -5.168 -31.464 1.00 69.44 426 SER A CA 1
ATOM 3545 C C . SER A 1 426 ? 14.152 -4.840 -30.122 1.00 69.44 426 SER A C 1
ATOM 3547 O O . SER A 1 426 ? 13.483 -4.391 -29.189 1.00 69.44 426 SER A O 1
ATOM 3549 N N . TYR A 1 427 ? 15.462 -5.079 -30.040 1.00 73.50 427 TYR A N 1
ATOM 3550 C CA . TYR A 1 427 ? 16.271 -4.934 -28.833 1.00 73.50 427 TYR A CA 1
ATOM 3551 C C . TYR A 1 427 ? 17.414 -3.948 -29.080 1.00 73.50 427 TYR A C 1
ATOM 3553 O O . TYR A 1 427 ? 18.220 -4.141 -29.988 1.00 73.50 427 TYR A O 1
ATOM 3561 N N . TRP A 1 428 ? 17.486 -2.904 -28.261 1.00 75.12 428 TRP A N 1
ATOM 3562 C CA . TRP A 1 428 ? 18.377 -1.760 -28.445 1.00 75.12 428 TRP A CA 1
ATOM 3563 C C . TRP A 1 428 ? 19.224 -1.535 -27.195 1.00 75.12 428 TRP A C 1
ATOM 3565 O O . TRP A 1 428 ? 18.713 -1.102 -26.163 1.00 75.12 428 TRP A O 1
ATOM 3575 N N . LYS A 1 429 ? 20.521 -1.821 -27.275 1.00 77.62 429 LYS A N 1
ATOM 3576 C CA . LYS A 1 429 ? 21.497 -1.471 -26.242 1.00 77.62 429 LYS A CA 1
ATOM 3577 C C . LYS A 1 429 ? 21.656 0.048 -26.234 1.00 77.62 429 LYS A C 1
ATOM 3579 O O . LYS A 1 429 ? 21.944 0.648 -27.268 1.00 77.62 429 LYS A O 1
ATOM 3584 N N . LEU A 1 430 ? 21.434 0.655 -25.072 1.00 82.25 430 LEU A N 1
ATOM 3585 C CA . LEU A 1 430 ? 21.592 2.093 -24.870 1.00 82.25 430 LEU A CA 1
ATOM 3586 C C . LEU A 1 430 ? 22.914 2.346 -24.148 1.00 82.25 430 LEU A C 1
ATOM 3588 O O . LEU A 1 430 ? 23.160 1.773 -23.084 1.00 82.25 430 LEU A O 1
ATOM 3592 N N . ILE A 1 431 ? 23.746 3.212 -24.715 1.00 82.75 431 ILE A N 1
ATOM 3593 C CA . ILE A 1 431 ? 25.011 3.649 -24.123 1.00 82.75 431 ILE A CA 1
ATOM 3594 C C . ILE A 1 431 ? 24.872 5.140 -23.847 1.00 82.75 431 ILE A C 1
ATOM 3596 O O . ILE A 1 431 ? 24.474 5.887 -24.733 1.00 82.75 431 ILE A O 1
ATOM 3600 N N . ILE A 1 432 ? 25.178 5.577 -22.627 1.00 84.81 432 ILE A N 1
ATOM 3601 C CA . ILE A 1 432 ? 25.128 6.991 -22.244 1.00 84.81 432 ILE A CA 1
ATOM 3602 C C . ILE A 1 432 ? 26.462 7.364 -21.594 1.00 84.81 432 ILE A C 1
ATOM 3604 O O . ILE A 1 432 ? 26.932 6.656 -20.697 1.00 84.81 432 ILE A O 1
ATOM 3608 N N . LYS A 1 433 ? 27.062 8.474 -22.028 1.00 85.69 433 LYS A N 1
ATOM 3609 C CA . LYS A 1 433 ? 28.343 8.996 -21.532 1.00 85.69 433 LYS A CA 1
ATOM 3610 C C . LYS A 1 433 ? 28.241 10.495 -21.251 1.00 85.69 433 LYS A C 1
ATOM 3612 O O . LYS A 1 433 ? 27.462 11.203 -21.879 1.00 85.69 433 LYS A O 1
ATOM 3617 N N . GLU A 1 434 ? 29.044 10.994 -20.324 1.00 82.38 434 GLU A N 1
ATOM 3618 C CA . GLU A 1 434 ? 29.280 12.429 -20.145 1.00 82.38 434 GLU A CA 1
ATOM 3619 C C . GLU A 1 434 ? 30.562 12.819 -20.881 1.00 82.38 434 GLU A C 1
ATOM 3621 O O . GLU A 1 434 ? 31.647 12.364 -20.508 1.00 82.38 434 GLU A O 1
ATOM 3626 N N . GLU A 1 435 ? 30.449 13.667 -21.901 1.00 72.06 435 GLU A N 1
ATOM 3627 C CA . GLU A 1 435 ? 31.596 14.266 -22.581 1.00 72.06 435 GLU A CA 1
ATOM 3628 C C . GLU A 1 435 ? 31.799 15.711 -22.102 1.00 72.06 435 GLU A C 1
ATOM 3630 O O . GLU A 1 435 ? 30.869 16.519 -22.040 1.00 72.06 435 GLU A O 1
ATOM 3635 N N . ASN A 1 436 ? 33.048 16.040 -21.755 1.00 65.75 436 ASN A N 1
ATOM 3636 C CA . ASN A 1 436 ? 33.517 17.400 -21.459 1.00 65.75 436 ASN A CA 1
ATOM 3637 C C . ASN A 1 436 ? 32.681 18.192 -20.425 1.00 65.75 436 ASN A C 1
ATOM 3639 O O . ASN A 1 436 ? 32.548 19.407 -20.541 1.00 65.75 436 ASN A O 1
ATOM 3643 N N . HIS A 1 437 ? 32.136 17.514 -19.405 1.00 65.88 437 HIS A N 1
ATOM 3644 C CA . HIS A 1 437 ? 31.358 18.080 -18.282 1.00 65.88 437 HIS A CA 1
ATOM 3645 C C . HIS A 1 437 ? 30.073 18.861 -18.624 1.00 65.88 437 HIS A C 1
ATOM 3647 O O . HIS A 1 437 ? 29.418 19.355 -17.707 1.00 65.88 437 HIS A O 1
ATOM 3653 N N . ASP A 1 438 ? 29.687 18.960 -19.898 1.00 77.06 438 ASP A N 1
ATOM 3654 C CA . ASP A 1 438 ? 28.548 19.787 -20.334 1.00 77.06 438 ASP A CA 1
ATOM 3655 C C . ASP A 1 438 ? 27.668 19.114 -21.409 1.00 77.06 438 ASP A C 1
ATOM 3657 O O . ASP A 1 438 ? 26.568 19.583 -21.706 1.00 77.06 438 ASP A O 1
ATOM 3661 N N . THR A 1 439 ? 28.116 17.982 -21.970 1.00 78.56 439 THR A N 1
ATOM 3662 C CA . THR A 1 439 ? 27.387 17.231 -23.006 1.00 78.56 439 THR A CA 1
ATOM 3663 C C . THR A 1 439 ? 27.069 15.806 -22.554 1.00 78.56 439 THR A C 1
ATOM 3665 O O . THR A 1 439 ? 27.934 15.089 -22.051 1.00 78.56 439 THR A O 1
ATOM 3668 N N . LEU A 1 440 ? 25.817 15.380 -22.746 1.00 81.00 440 LEU A N 1
ATOM 3669 C CA . LEU A 1 440 ? 25.378 13.996 -22.544 1.00 81.00 440 LEU A CA 1
ATOM 3670 C C . LEU A 1 440 ? 25.348 13.263 -23.888 1.00 81.00 440 LEU A C 1
ATOM 3672 O O . LEU A 1 440 ? 24.440 13.505 -24.677 1.00 81.00 440 LEU A O 1
ATOM 3676 N N . ASP A 1 441 ? 26.309 12.384 -24.139 1.00 80.88 441 ASP A N 1
ATOM 3677 C CA . ASP A 1 441 ? 26.385 11.552 -25.341 1.00 80.88 441 ASP A CA 1
ATOM 3678 C C . ASP A 1 441 ? 25.555 10.269 -25.192 1.00 80.88 441 ASP A C 1
ATOM 3680 O O . ASP A 1 441 ? 25.577 9.629 -24.137 1.00 80.88 441 ASP A O 1
ATOM 3684 N N . ILE A 1 442 ? 24.788 9.912 -26.225 1.00 77.62 442 ILE A N 1
ATOM 3685 C CA . ILE A 1 442 ? 23.827 8.804 -26.220 1.00 77.62 442 ILE A CA 1
ATOM 3686 C C . ILE A 1 442 ? 23.905 8.020 -27.533 1.00 77.62 442 ILE A C 1
ATOM 3688 O O . ILE A 1 442 ? 23.428 8.488 -28.570 1.00 77.62 442 ILE A O 1
ATOM 3692 N N . ASP A 1 443 ? 24.404 6.784 -27.461 1.00 74.06 443 ASP A N 1
ATOM 3693 C CA . ASP A 1 443 ? 24.415 5.843 -28.584 1.00 74.06 443 ASP A CA 1
ATOM 3694 C C . ASP A 1 443 ? 23.295 4.793 -28.466 1.00 74.06 443 ASP A C 1
ATOM 3696 O O . ASP A 1 443 ? 22.993 4.285 -27.377 1.00 74.06 443 ASP A O 1
ATOM 3700 N N . PHE A 1 444 ? 22.728 4.405 -29.611 1.00 70.69 444 PHE A N 1
ATOM 3701 C CA . PHE A 1 444 ? 21.766 3.304 -29.748 1.00 70.69 444 PHE A CA 1
ATOM 3702 C C . PHE A 1 444 ? 22.335 2.194 -30.646 1.00 70.69 444 PHE A C 1
ATOM 3704 O O . PHE A 1 444 ? 22.505 2.382 -31.851 1.00 70.69 444 PHE A O 1
ATOM 3711 N N . GLU A 1 445 ? 22.568 1.009 -30.081 1.00 70.69 445 GLU A N 1
ATOM 3712 C CA . GLU A 1 445 ? 23.123 -0.163 -30.774 1.00 70.69 445 GLU A CA 1
ATOM 3713 C C . GLU A 1 445 ? 22.067 -1.283 -30.879 1.00 70.69 445 GLU A C 1
ATOM 3715 O O . GLU A 1 445 ? 21.515 -1.728 -29.872 1.00 70.69 445 GLU A O 1
ATOM 3720 N N . LEU A 1 446 ? 21.759 -1.749 -32.094 1.00 65.44 446 LEU A N 1
ATOM 3721 C CA . LEU A 1 446 ? 20.797 -2.838 -32.318 1.00 65.44 446 LEU A CA 1
ATOM 3722 C C . LEU A 1 446 ? 21.412 -4.198 -31.937 1.00 65.44 446 LEU A C 1
ATOM 3724 O O . LEU A 1 446 ? 22.472 -4.568 -32.440 1.00 65.44 446 LEU A O 1
ATOM 3728 N N . VAL A 1 447 ? 20.727 -4.972 -31.094 1.00 63.91 447 VAL A N 1
ATOM 3729 C CA . VAL A 1 447 ? 21.215 -6.256 -30.558 1.00 63.91 447 VAL A CA 1
ATOM 3730 C C . VAL A 1 447 ? 20.589 -7.445 -31.299 1.00 63.91 447 VAL A C 1
ATOM 3732 O O . VAL A 1 447 ? 19.380 -7.484 -31.532 1.00 63.91 447 VAL A O 1
ATOM 3735 N N . LYS A 1 448 ? 21.399 -8.465 -31.629 1.00 56.09 448 LYS A N 1
ATOM 3736 C CA . LYS A 1 448 ? 20.935 -9.740 -32.218 1.00 56.09 448 LYS A CA 1
ATOM 3737 C C . LYS A 1 448 ? 19.942 -10.443 -31.264 1.00 56.09 448 LYS A C 1
ATOM 3739 O O . LYS A 1 448 ? 20.349 -10.918 -30.205 1.00 56.09 448 LYS A O 1
ATOM 3744 N N . ALA A 1 449 ? 18.675 -10.605 -31.669 1.00 47.38 449 ALA A N 1
ATOM 3745 C CA . ALA A 1 449 ? 17.606 -11.225 -30.857 1.00 47.38 449 ALA A CA 1
ATOM 3746 C C . ALA A 1 449 ? 17.968 -12.617 -30.286 1.00 47.38 449 ALA A C 1
ATOM 3748 O O . ALA A 1 449 ? 17.628 -12.945 -29.150 1.00 47.38 449 ALA A O 1
ATOM 3749 N N . LYS A 1 450 ? 18.766 -13.394 -31.034 1.00 40.97 450 LYS A N 1
ATOM 3750 C CA . LYS A 1 450 ? 19.267 -14.728 -30.654 1.00 40.97 450 LYS A CA 1
ATOM 3751 C C . LYS A 1 450 ? 20.068 -14.763 -29.335 1.00 40.97 450 LYS A C 1
ATOM 3753 O O . LYS A 1 450 ? 20.249 -15.844 -28.788 1.00 40.97 450 LYS A O 1
ATOM 3758 N N . ALA A 1 451 ? 20.548 -13.618 -28.840 1.00 44.19 451 ALA A N 1
ATOM 3759 C CA . ALA A 1 451 ? 21.237 -13.501 -27.550 1.00 44.19 451 ALA A CA 1
ATOM 3760 C C . ALA A 1 451 ? 20.297 -13.238 -26.355 1.00 44.19 451 ALA A C 1
ATOM 3762 O O . ALA A 1 451 ? 20.721 -13.417 -25.218 1.00 44.19 451 ALA A O 1
ATOM 3763 N N . VAL A 1 452 ? 19.051 -12.808 -26.595 1.00 43.72 452 VAL A N 1
ATOM 3764 C CA . VAL A 1 452 ? 18.094 -12.413 -25.541 1.00 43.72 452 VAL A CA 1
ATOM 3765 C C . VAL A 1 452 ? 17.060 -13.511 -25.271 1.00 43.72 452 VAL A C 1
ATOM 3767 O O . VAL A 1 452 ? 16.676 -13.736 -24.127 1.00 43.72 452 VAL A O 1
ATOM 3770 N N . GLU A 1 453 ? 16.619 -14.217 -26.315 1.00 43.59 453 GLU A N 1
ATOM 3771 C CA . GLU A 1 453 ? 15.489 -15.161 -26.247 1.00 43.59 453 GLU A CA 1
ATOM 3772 C C . GLU A 1 453 ? 15.890 -16.613 -25.921 1.00 43.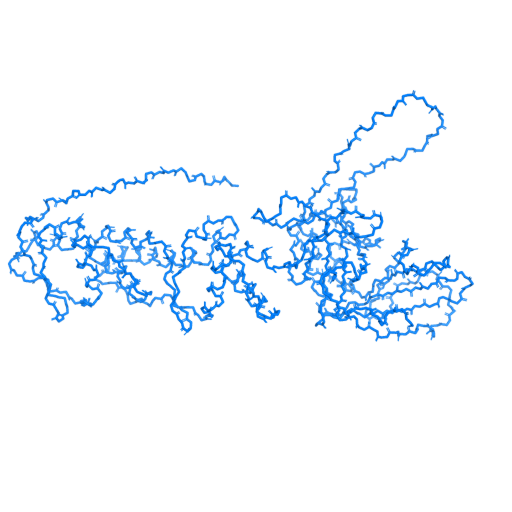59 453 GLU A C 1
ATOM 3774 O O . GLU A 1 453 ? 15.038 -17.500 -25.869 1.00 43.59 453 GLU A O 1
ATOM 3779 N N . SER A 1 454 ? 17.175 -16.894 -25.675 1.00 39.25 454 SER A N 1
ATOM 3780 C CA . SER A 1 454 ? 17.695 -18.252 -25.463 1.00 39.25 454 SER A CA 1
ATOM 3781 C C . SER A 1 454 ? 17.344 -18.851 -24.090 1.00 39.25 454 SER A C 1
ATOM 3783 O O . SER A 1 454 ? 18.219 -19.146 -23.278 1.00 39.25 454 SER A O 1
ATOM 3785 N N . ASN A 1 455 ? 16.048 -19.070 -23.865 1.00 37.53 455 ASN A N 1
ATOM 3786 C CA . ASN A 1 455 ? 15.509 -20.171 -23.063 1.00 37.53 455 ASN A CA 1
ATOM 3787 C C . ASN A 1 455 ? 14.153 -20.704 -23.587 1.00 37.53 455 ASN A C 1
ATOM 3789 O O . ASN A 1 455 ? 13.592 -21.614 -22.981 1.00 37.53 455 ASN A O 1
ATOM 3793 N N . ASN A 1 456 ? 13.633 -20.205 -24.719 1.00 31.20 456 ASN A N 1
ATOM 3794 C CA . ASN A 1 456 ? 12.650 -20.934 -25.532 1.00 31.20 456 ASN A CA 1
ATOM 3795 C C . ASN A 1 456 ? 12.756 -20.553 -27.019 1.00 31.20 456 ASN A C 1
ATOM 3797 O O . ASN A 1 456 ? 13.190 -19.459 -27.359 1.00 31.20 456 ASN A O 1
ATOM 3801 N N . ALA A 1 457 ? 12.444 -21.495 -27.907 1.00 32.28 457 ALA A N 1
ATOM 3802 C CA . ALA A 1 457 ? 12.862 -21.449 -29.310 1.00 32.28 457 ALA A CA 1
ATOM 3803 C C . ALA A 1 457 ? 11.866 -20.765 -30.280 1.00 32.28 457 ALA A C 1
ATOM 3805 O O . ALA A 1 457 ? 10.716 -20.514 -29.942 1.00 32.28 457 ALA A O 1
ATOM 3806 N N . GLU A 1 458 ? 12.339 -20.597 -31.528 1.00 29.22 458 GLU A N 1
ATOM 3807 C CA . GLU A 1 458 ? 11.582 -20.492 -32.801 1.00 29.22 458 GLU A CA 1
ATOM 3808 C C . GLU A 1 458 ? 11.430 -19.139 -33.537 1.00 29.22 458 GLU A C 1
ATOM 3810 O O . GLU A 1 458 ? 10.881 -19.142 -34.639 1.00 29.22 458 GLU A O 1
ATOM 3815 N N . VAL A 1 459 ? 12.017 -18.014 -33.099 1.00 30.92 459 VAL A N 1
ATOM 3816 C CA . VAL A 1 459 ? 11.920 -16.737 -33.860 1.00 30.92 459 VAL A CA 1
ATOM 3817 C C . VAL A 1 459 ? 13.277 -16.159 -34.304 1.00 30.92 459 VAL A C 1
ATOM 3819 O O . VAL A 1 459 ? 13.730 -15.169 -33.753 1.00 30.92 459 VAL A O 1
ATOM 3822 N N . TYR A 1 460 ? 13.910 -16.724 -35.353 1.00 30.09 460 TYR A N 1
ATOM 3823 C CA . TYR A 1 460 ? 14.737 -15.926 -36.307 1.00 30.09 460 TYR A CA 1
ATOM 3824 C C . TYR A 1 460 ? 15.159 -16.609 -37.637 1.00 30.09 460 TYR A C 1
ATOM 3826 O O . TYR A 1 460 ? 16.020 -16.090 -38.346 1.00 30.09 460 TYR A O 1
ATOM 3834 N N . ASN A 1 461 ? 14.567 -17.737 -38.053 1.00 24.70 461 ASN A N 1
ATOM 3835 C CA . ASN A 1 461 ? 14.968 -18.433 -39.299 1.00 24.70 461 ASN A CA 1
ATOM 3836 C C . ASN A 1 461 ? 14.505 -17.755 -40.616 1.00 24.70 461 ASN A C 1
ATOM 3838 O O . ASN A 1 461 ? 14.568 -18.373 -41.677 1.00 24.70 461 ASN A O 1
ATOM 3842 N N . ALA A 1 462 ? 14.053 -16.497 -40.568 1.00 27.30 462 ALA A N 1
ATOM 3843 C CA . ALA A 1 462 ? 13.539 -15.746 -41.720 1.00 27.30 462 ALA A CA 1
ATOM 3844 C C . ALA A 1 462 ? 14.420 -14.554 -42.157 1.00 27.30 462 ALA A C 1
ATOM 3846 O O . ALA A 1 462 ? 14.070 -13.877 -43.114 1.00 27.30 462 ALA A O 1
ATOM 3847 N N . PHE A 1 463 ? 15.537 -14.277 -41.471 1.00 30.31 463 PHE A N 1
ATOM 3848 C CA . PHE A 1 463 ? 16.317 -13.038 -41.663 1.00 30.31 463 PHE A CA 1
ATOM 3849 C C . PHE A 1 463 ? 17.675 -13.228 -42.370 1.00 30.31 463 PHE A C 1
ATOM 3851 O O . PHE A 1 463 ? 18.471 -12.297 -42.437 1.00 30.31 463 PHE A O 1
ATOM 3858 N N . LEU A 1 464 ? 17.973 -14.443 -42.845 1.00 25.44 464 LEU A N 1
ATOM 3859 C CA . LEU A 1 464 ? 19.225 -14.799 -43.534 1.00 25.44 464 LEU A CA 1
ATOM 3860 C C . LEU A 1 464 ? 18.953 -15.668 -44.779 1.00 25.44 464 LEU A C 1
ATOM 3862 O O . LEU A 1 464 ? 19.543 -16.737 -44.953 1.00 25.44 464 LEU A O 1
ATOM 3866 N N . ARG A 1 465 ? 18.018 -15.219 -45.622 1.00 24.30 465 ARG A N 1
ATOM 3867 C CA . ARG A 1 465 ? 17.827 -15.661 -47.012 1.00 24.30 465 ARG A CA 1
ATOM 3868 C C . ARG A 1 465 ? 17.415 -14.483 -47.881 1.00 24.30 465 ARG A C 1
ATOM 3870 O O . ARG A 1 465 ? 16.585 -13.693 -47.386 1.00 24.30 465 ARG A O 1
#

Solvent-accessible surface area (backbone atoms only — not comparable to full-atom values): 27665 Å² total; per-residue (Å²): 129,81,80,80,75,82,66,83,83,62,83,70,73,83,74,84,76,58,52,88,78,38,65,48,88,45,75,38,43,38,32,25,58,94,45,79,46,78,44,36,18,38,29,54,15,56,37,56,83,20,50,65,49,59,46,48,79,76,47,71,54,91,53,64,48,78,39,99,47,62,47,76,58,43,49,51,52,54,38,43,37,70,71,43,88,73,84,76,91,46,26,62,56,46,49,49,44,54,45,47,23,59,69,40,35,23,62,58,61,39,51,48,63,75,64,45,64,49,47,56,36,37,30,72,85,41,80,45,79,44,54,47,77,66,36,73,39,74,44,22,53,86,21,44,60,64,60,50,54,53,45,54,58,48,52,53,52,52,52,43,64,77,62,67,53,96,60,72,76,95,73,80,48,75,69,42,96,46,66,44,67,56,54,52,52,51,50,39,48,62,72,69,44,87,73,87,69,92,43,73,66,52,52,54,50,45,42,51,52,25,60,66,43,32,29,45,44,55,31,63,60,63,45,43,80,48,76,50,58,39,82,48,88,92,49,57,73,44,50,32,44,36,27,39,66,92,54,65,56,57,85,30,54,43,81,42,75,83,78,79,76,79,75,82,74,79,93,83,82,85,90,79,95,70,84,75,78,79,71,85,58,37,37,46,28,39,31,52,64,68,80,71,40,96,60,66,28,47,38,29,39,34,50,59,67,92,38,44,42,38,36,38,42,38,64,66,95,58,94,82,62,46,42,38,37,32,41,26,43,34,72,72,40,35,57,47,50,52,54,46,52,51,50,34,46,69,66,71,70,48,68,32,39,26,50,55,89,45,80,40,45,69,70,55,66,71,77,41,70,83,52,55,41,47,35,41,44,28,62,70,80,82,62,93,63,82,79,64,54,94,57,53,69,62,61,83,63,59,101,81,74,74,88,82,80,80,88,71,76,96,68,71,102,73,62,71,54,78,50,86,45,67,46,56,60,48,42,32,35,55,45,38,33,35,46,91,92,40,33,39,37,38,41,80,45,84,49,69,63,81,72,76,49,78,89,64,89,88,89,68,95,78,80,88,122

Nearest PDB structures (foldseek):
  8pnr-assembly1_C  TM=8.306E-01  e=3.034E-04  Homo sapiens
  8pnr-assembly1_A  TM=8.234E-01  e=4.517E-04  Homo sapiens
  8pnm-assembly2_L  TM=8.371E-01  e=6.003E-04  Homo sapiens
  8pnr-assembly2_G  TM=8.242E-01  e=8.443E-04  Homo sapiens
  6ocp-assembly1_I  TM=7.622E-01  e=6.354E-04  Homo sapiens

pLDDT: mean 72.25, std 23.08, range [22.75, 98.44]